Protein 2I0K (pdb70)

Nearest PDB structures (foldseek):
  2i0k-assembly1_A  TM=1.002E+00  e=0.000E+00  Brevibacterium sterolicum
  1i19-assembly1_A  TM=9.999E-01  e=0.000E+00  Brevibacterium sterolicum
  1i19-assembly2_B  TM=9.997E-01  e=0.000E+00  Brevibacterium sterolicum
  3js8-assembly1_A  TM=9.873E-01  e=7.311E-77  Chromobacterium sp. DS-1
  6yaq-assembly1_A  TM=6.146E-01  e=9.328E-16  Zea mays

CATH classification: 3.30.43.10 (+3 more: 3.30.465.10, 3.40.462.10, 1.10.45.10)

Solvent-accessible surface area: 19751 Å² total; per-residue (Å²): 127,124,28,67,118,6,65,132,31,21,150,84,13,75,47,75,71,73,58,17,65,6,30,7,106,48,11,124,22,135,9,2,30,0,0,22,1,132,56,41,104,19,0,22,90,0,0,37,17,0,48,127,55,109,10,62,0,3,35,22,21,30,64,35,24,38,26,10,13,26,3,42,149,72,34,116,11,77,104,21,0,0,0,11,5,49,78,75,10,61,48,51,80,25,58,110,77,59,100,20,17,18,2,48,2,11,3,2,3,25,0,48,42,0,4,46,48,0,47,146,86,106,21,2,3,3,3,4,5,5,30,0,55,28,4,0,16,38,2,1,13,31,1,9,10,1,10,8,11,23,16,114,77,59,107,52,71,89,0,5,4,23,1,0,2,0,1,4,0,13,52,2,18,0,0,2,42,90,52,116,52,2,32,60,50,66,2,85,2,82,27,96,92,0,4,2,0,1,0,4,3,11,2,3,0,12,2,30,2,16,2,1,2,1,55,23,21,61,10,44,0,38,9,64,16,79,3,53,12,147,45,1,3,10,76,134,65,30,131,32,100,2,4,41,103,20,4,43,133,8,1,4,2,7,0,13,12,24,4,37,13,118,76,3,9,1,0,3,9,40,50,81,96,78,28,132,159,5,95,102,10,112,22,32,31,24,3,88,21,39,9,86,48,66,129,93,6,64,84,47,19,37,32,12,98,83,57,72,40,40,32,0,21,115,6,0,47,24,21,22,77,30,3,96,117,12,0,57,87,54,100,0,56,28,1,15,0,75,3,18,1,3,10,0,18,60,67,50,100,36,52,77,22,6,20,0,6,0,0,0,0,0,23,62,66,31,3,5,50,2,1,15,44,0,0,92,40,5,47,87,37,7,64,86,37,108,93,112,56,82,35,8,2,1,3,8,1,35,0,32,3,0,4,2,1,63,76,81,15,18,89,28,97,49,70,14,32,0,2,0,0,0,0,16,32,12,81,69,34,122,90,4,57,1,0,0,0,0,5,0,16,1,6,32,69,11,96,32,1,28,87,4,0,78,45,0,5,100,48,0,57,88,70,7,92,78,107,75,3,13,12,5,1,8,1,24,20,5,2,0,2,27,37,65,21,25,79,36,91,63,14,5,48,78,90,0,87,44,21,8,56,79,30,22,65,122,112,39,7,3,48,40,0,67,63,61,3,45,83,1,0,61,66,49,2,0,0,22,31,6,0,62,105,4,2,75

Foldseek 3Di:
DDFDDQPPPPPPWDKDWQWAAALQSPATGRTAIETEQQAPVSVQVVLQSLLVRVAFEFEDELSHFDDCLRHDHPDDRSRYYYYYHQVHLFDWDWDPDDLFTKIKTFQRHFQLNHQVVQVVVQWHEFWDAQARRTGNNRQQQQQHTHFFDAAAVGDAFAQYDLGGQLLFFQKWWWFFDPPPGTDIDMDGQQDPLCQLVRHPNLLTGTGMTMGGIGGWFKKKKAKDFPDFPCQQLDAAPDDDDYVLVLCNHAGGKKWWAFPLDGTIIIIGMHTDVPDPLAAEDDAAAQQPLQLDDDDVLVVLLVVLVVPCLVCQNVNRVVSSVSRVVSCVVSVPRMHMYIPRRYSHHDYPSGDRKAKADAKKFFASSCVSVVSNVVVVVVNVVQVVQVVVVARLARGIWMKHKTWASDPVNHSDNHPAHRLQHPRGDFPQQPRRTMMMTTMGIGNPPGPCNLVVSVVNQVCQQVPQDDNGIHTDHSSRHFDLCPSPGLPVLCCQQPVSQVVFVPRDDPCRTLVVSLVSSCNGPVSSSSGDPSCVRRRD

Radius of gyration: 22.52 Å; Cα contacts (8 Å, |Δi|>4): 1240; chains: 1; bounding box: 54×70×48 Å

InterPro domains:
  IPR006094 FAD linked oxidase, N-terminal [PF01565] (39-187)
  IPR010031 L-gulonolactone/D-arabinono-1,4-lactone oxidase-like [PTHR43762] (25-560)
  IPR015213 Cholesterol oxidase, substrate-binding [PF09129] (223-561)
  IPR016164 FAD-linked oxidase-like, C-terminal [SSF55103] (222-561)
  IPR016166 FAD-binding domain, PCMH-type [PS51387] (31-221)
  IPR016167 FAD-binding, type PCMH, subdomain 1 [G3DSA:3.30.43.10] (19-94)
  IPR016169 FAD-binding, type PCMH, subdomain 2 [G3DSA:3.30.465.10] (95-220)
  IPR016170 Cytokinin dehydrogenase, C-terminal domain superfamily [G3DSA:3.40.462.10] (221-511)
  IPR016171 Vanillyl-alcohol oxidase, C-terminal subdomain 2 [G3DSA:1.10.45.10] (512-561)
  IPR036318 FAD-binding, type PCMH-like superfamily [SSF56176] (9-220)

Secondary structure (DSSP, 8-state):
-PPPPPTT--TTS--EEEEEE-TTSSSEEEEEEEE--SSHHHHHHHHHHHHHHT-EEEEE-------TTSS-TT---TTEEEEE-TTTS--EEEE--SSS-EEEEETTSBHHHHHHHHHHTTEE-SS--S-TT-BHHHHHHTT---S--PPTT----TT--SS-GGGGEEEEEEEEE-SSSEEEEEEETTSGGGHHHHS-TTSS-EEEEEEE-EE--EEEEEEE--S-HHHHTPPTT-SSS-HHHHHHHHSEEEEEE-TT-S--EEEEEEE----TTSEE-SSS---HHHHS--HHHHHHHHHHHTT-GGGHHHHHHHHHHHHHHHHHHTT-SEEEEEHHHHH----TTSPP-EEEEEEEEE-GGGHHHHHHHHHHHHHHHHHHHHHTT-----S-EEEEEEE---GGG--S--S-S-SS-TT---TT-TT--EEEEEEEEE-TT-TTHHHHHHHHHHHHHHHSBSSSEEEE--TTS--S-SSSTT--HHIIIIIHHHHTTTTS-TTSSHHHHHHHHHHH-TT--S--HHHHHH--

Structure (mmCIF, N/CA/C/O backbone):
data_2I0K
#
_entry.id   2I0K
#
_cell.length_a   140.635
_cell.length_b   85.851
_cell.length_c   78.755
_cell.angle_alpha   90.00
_cell.angle_beta   112.48
_cell.angle_gamma   90.00
#
_symmetry.space_group_name_H-M   'C 1 2 1'
#
loop_
_entity.id
_entity.type
_entity.pdbx_description
1 polymer Oxidoreductase
2 non-polymer 'MANGANESE (II) ION'
3 non-polymer 'CACODYLATE ION'
4 non-polymer 'FLAVIN-ADENINE DINUCLEOTIDE'
5 non-polymer GLYCEROL
6 water water
#
loop_
_atom_site.group_PDB
_atom_site.id
_atom_site.type_symbol
_atom_site.label_atom_id
_atom_site.label_alt_id
_atom_site.label_comp_id
_atom_site.label_asym_id
_atom_site.label_entity_id
_atom_site.label_seq_id
_atom_site.pdbx_PDB_ins_code
_atom_site.Cartn_x
_atom_site.Cartn_y
_atom_site.Cartn_z
_atom_site.occupancy
_atom_site.B_iso_or_equiv
_atom_site.auth_seq_id
_atom_site.auth_comp_id
_atom_site.auth_asym_id
_atom_site.auth_atom_id
_atom_site.pdbx_PDB_model_num
ATOM 1 N N . ALA A 1 6 ? 65.742 52.041 12.766 1.00 31.04 58 ALA A N 1
ATOM 2 C CA . ALA A 1 6 ? 65.214 53.303 12.161 1.00 30.98 58 ALA A CA 1
ATOM 3 C C . ALA A 1 6 ? 63.786 53.576 12.648 1.00 30.86 58 ALA A C 1
ATOM 4 O O . ALA A 1 6 ? 62.922 52.702 12.532 1.00 31.36 58 ALA A O 1
ATOM 6 N N . PRO A 1 7 ? 63.525 54.777 13.171 1.00 30.22 59 PRO A N 1
ATOM 7 C CA . PRO A 1 7 ? 62.207 55.099 13.736 1.00 29.65 59 PRO A CA 1
ATOM 8 C C . PRO A 1 7 ? 61.134 55.321 12.659 1.00 28.68 59 PRO A C 1
ATOM 9 O O . PRO A 1 7 ? 61.398 55.971 11.643 1.00 29.30 59 PRO A O 1
ATOM 13 N N . LEU A 1 8 ? 59.942 54.768 12.882 1.00 27.24 60 LEU A N 1
ATOM 14 C CA . LEU A 1 8 ? 58.804 54.973 11.982 1.00 25.88 60 LEU A CA 1
ATOM 15 C C . LEU A 1 8 ? 58.315 56.407 12.145 1.00 24.90 60 LEU A C 1
ATOM 16 O O . LEU A 1 8 ? 58.585 57.014 13.176 1.00 25.04 60 LEU A O 1
ATOM 21 N N . PRO A 1 9 ? 57.579 56.944 11.169 1.00 24.03 61 PRO A N 1
ATOM 22 C CA . PRO A 1 9 ? 56.993 58.283 11.328 1.00 23.37 61 PRO A CA 1
ATOM 23 C C . PRO A 1 9 ? 56.066 58.336 12.539 1.00 22.74 61 PRO A C 1
ATOM 24 O O . PRO A 1 9 ? 55.327 57.382 12.795 1.00 22.07 61 PRO A O 1
ATOM 28 N N . THR A 1 10 ? 56.122 59.428 13.294 1.00 21.89 62 THR A N 1
ATOM 29 C CA . THR A 1 10 ? 55.242 59.601 14.442 1.00 21.45 62 THR A CA 1
ATOM 30 C C . THR A 1 10 ? 53.800 59.752 13.951 1.00 21.00 62 THR A C 1
ATOM 31 O O . THR A 1 10 ? 53.537 60.587 13.088 1.00 20.97 62 THR A O 1
ATOM 35 N N . PRO A 1 11 ? 52.874 58.941 14.458 1.00 20.54 63 PRO A N 1
ATOM 36 C CA . PRO A 1 11 ? 51.458 59.108 14.103 1.00 20.42 63 PRO A CA 1
ATOM 37 C C . PRO A 1 11 ? 50.904 60.475 14.518 1.00 20.50 63 PRO A C 1
ATOM 38 O O . PRO A 1 11 ? 51.233 60.942 15.610 1.00 20.88 63 PRO A O 1
ATOM 42 N N . PRO A 1 12 ? 50.107 61.110 13.661 1.00 20.15 64 PRO A N 1
ATOM 43 C CA . PRO A 1 12 ? 49.576 62.448 13.947 1.00 20.24 64 PRO A CA 1
ATOM 44 C C . PRO A 1 12 ? 48.529 62.470 15.061 1.00 20.47 64 PRO A C 1
ATOM 45 O O . PRO A 1 12 ? 47.529 61.754 14.979 1.00 19.66 64 PRO A O 1
ATOM 49 N N . ASN A 1 13 ? 48.771 63.277 16.095 1.00 20.81 65 ASN A N 1
ATOM 50 C CA . ASN A 1 13 ? 47.802 63.521 17.170 1.00 21.29 65 ASN A CA 1
ATOM 51 C C . ASN A 1 13 ? 47.206 62.241 17.780 1.00 21.22 65 ASN A C 1
ATOM 52 O O . ASN A 1 13 ? 45.996 62.128 18.003 1.00 20.83 65 ASN A O 1
ATOM 61 N N . PHE A 1 14 ? 48.083 61.280 18.050 1.00 21.48 66 PHE A N 1
ATOM 62 C CA . PHE A 1 14 ? 47.692 60.010 18.644 1.00 21.63 66 PHE A CA 1
ATOM 63 C C . PHE A 1 14 ? 47.175 60.241 20.067 1.00 22.58 66 PHE A C 1
ATOM 64 O O . PHE A 1 14 ? 47.730 61.080 20.782 1.00 23.04 66 PHE A O 1
ATOM 72 N N . PRO A 1 15 ? 46.131 59.529 20.491 1.00 23.66 67 PRO A N 1
ATOM 73 C CA . PRO A 1 15 ? 45.572 59.745 21.834 1.00 24.57 67 PRO A CA 1
ATOM 74 C C . PRO A 1 15 ? 46.659 59.757 22.925 1.00 25.52 67 PRO A C 1
ATOM 75 O O . PRO A 1 15 ? 47.435 58.812 23.031 1.00 25.57 67 PRO A O 1
ATOM 79 N N . ASN A 1 16 ? 46.702 60.832 23.714 1.00 26.52 68 ASN A N 1
ATOM 80 C CA . ASN A 1 16 ? 47.852 61.127 24.585 1.00 27.17 68 ASN A CA 1
ATOM 81 C C . ASN A 1 16 ? 48.089 60.129 25.726 1.00 26.95 68 ASN A C 1
ATOM 82 O O . ASN A 1 16 ? 49.207 60.012 26.229 1.00 28.19 68 ASN A O 1
ATOM 91 N N . ASP A 1 17 ? 47.037 59.426 26.129 1.00 26.46 69 ASP A N 1
ATOM 92 C CA . ASP A 1 17 ? 47.100 58.491 27.253 1.00 25.77 69 ASP A CA 1
ATOM 93 C C . ASP A 1 17 ? 47.215 57.027 26.818 1.00 24.47 69 ASP A C 1
ATOM 94 O O . ASP A 1 17 ? 47.218 56.134 27.661 1.00 24.59 69 ASP A O 1
ATOM 99 N N . ILE A 1 18 ? 47.281 56.774 25.513 1.00 22.82 70 ILE A N 1
ATOM 100 C CA . ILE A 1 18 ? 47.562 55.428 25.020 1.00 21.52 70 ILE A CA 1
ATOM 101 C C . ILE A 1 18 ? 49.021 55.392 24.596 1.00 20.77 70 ILE A C 1
ATOM 102 O O . ILE A 1 18 ? 49.397 55.978 23.585 1.00 20.07 70 ILE A O 1
ATOM 107 N N . ALA A 1 19 ? 49.851 54.707 25.377 1.00 20.32 71 ALA A N 1
ATOM 108 C CA . ALA A 1 19 ? 51.282 54.685 25.114 1.00 20.12 71 ALA A CA 1
ATOM 109 C C . ALA A 1 19 ? 51.582 53.876 23.850 1.00 20.01 71 ALA A C 1
ATOM 110 O O . ALA A 1 19 ? 50.999 52.820 23.628 1.00 19.68 71 ALA A O 1
ATOM 112 N N . LEU A 1 20 ? 52.486 54.401 23.034 1.00 20.29 72 LEU A N 1
ATOM 113 C CA . LEU A 1 20 ? 52.899 53.788 21.781 1.00 20.49 72 LEU A CA 1
ATOM 114 C C . LEU A 1 20 ? 54.355 53.384 21.872 1.00 20.62 72 LEU A C 1
ATOM 115 O O . LEU A 1 20 ? 55.193 54.162 22.336 1.00 20.70 72 LEU A O 1
ATOM 124 N N . PHE A 1 21 ? 54.660 52.181 21.402 1.00 20.15 73 PHE A N 1
ATOM 125 C CA . PHE A 1 21 ? 56.034 51.702 21.342 1.00 20.53 73 PHE A CA 1
ATOM 126 C C . PHE A 1 21 ? 56.274 50.922 20.058 1.00 20.30 73 PHE A C 1
ATOM 127 O O . PHE A 1 21 ? 55.346 50.383 19.454 1.00 20.01 73 PHE A O 1
ATOM 135 N N . GLN A 1 22 ? 57.532 50.885 19.643 1.00 20.01 74 GLN A N 1
ATOM 136 C CA . GLN A 1 22 ? 57.942 50.238 18.411 1.00 20.22 74 GLN A CA 1
ATOM 137 C C . GLN A 1 22 ? 58.536 48.859 18.726 1.00 19.95 74 GLN A C 1
ATOM 138 O O . GLN A 1 22 ? 59.440 48.747 19.557 1.00 20.30 74 GLN A O 1
ATOM 144 N N . GLN A 1 23 ? 58.003 47.819 18.084 1.00 19.14 75 GLN A N 1
ATOM 145 C CA . GLN A 1 23 ? 58.520 46.449 18.195 1.00 18.54 75 GLN A CA 1
ATOM 146 C C . GLN A 1 23 ? 58.634 45.780 16.828 1.00 17.90 75 GLN A C 1
ATOM 147 O O . GLN A 1 23 ? 57.932 46.149 15.888 1.00 16.59 75 GLN A O 1
ATOM 153 N N . ALA A 1 24 ? 59.512 44.780 16.717 1.00 16.82 76 ALA A N 1
ATOM 154 C CA . ALA A 1 24 ? 59.544 43.922 15.534 1.00 16.71 76 ALA A CA 1
ATOM 155 C C . ALA A 1 24 ? 58.288 43.056 15.511 1.00 16.00 76 ALA A C 1
ATOM 156 O O . ALA A 1 24 ? 57.631 42.900 16.532 1.00 16.37 76 ALA A O 1
ATOM 158 N N . TYR A 1 25 ? 57.945 42.553 14.332 1.00 16.15 77 TYR A N 1
ATOM 159 C CA . TYR A 1 25 ? 56.910 41.531 14.186 1.00 16.47 77 TYR A CA 1
ATOM 160 C C . TYR A 1 25 ? 57.447 40.346 13.384 1.00 16.57 77 TYR A C 1
ATOM 161 O O . TYR A 1 25 ? 58.032 40.529 12.334 1.00 17.15 77 TYR A O 1
ATOM 170 N N . GLN A 1 26 ? 57.209 39.130 13.870 1.00 17.50 78 GLN A N 1
ATOM 171 C CA . GLN A 1 26 ? 57.506 37.916 13.110 1.00 17.77 78 GLN A CA 1
ATOM 172 C C . GLN A 1 26 ? 56.381 36.890 13.289 1.00 17.46 78 GLN A C 1
ATOM 173 O O . GLN A 1 26 ? 55.917 36.683 14.414 1.00 18.38 78 GLN A O 1
ATOM 184 N N . ASN A 1 27 ? 55.944 36.258 12.196 1.00 16.46 79 ASN A N 1
ATOM 185 C CA . ASN A 1 27 ? 55.030 35.115 12.319 1.00 15.50 79 ASN A CA 1
ATOM 186 C C . ASN A 1 27 ? 55.819 33.910 12.852 1.00 14.70 79 ASN A C 1
ATOM 187 O O . ASN A 1 27 ? 57.015 33.994 13.089 1.00 14.74 79 ASN A O 1
ATOM 192 N N . TRP A 1 28 ? 55.130 32.800 13.083 1.00 14.07 80 TRP A N 1
ATOM 193 C CA . TRP A 1 28 ? 55.678 31.684 13.849 1.00 13.61 80 TRP A CA 1
ATOM 194 C C . TRP A 1 28 ? 56.895 31.061 13.176 1.00 13.92 80 TRP A C 1
ATOM 195 O O . TRP A 1 28 ? 57.863 30.696 13.834 1.00 13.99 80 TRP A O 1
ATOM 206 N N . SER A 1 29 ? 56.837 30.956 11.854 1.00 14.20 81 SER A N 1
ATOM 207 C CA . SER A 1 29 ? 57.937 30.390 11.066 1.00 15.03 81 SER A CA 1
ATOM 208 C C . SER A 1 29 ? 59.000 31.407 10.628 1.00 15.89 81 SER A C 1
ATOM 209 O O . SER A 1 29 ? 59.992 31.031 10.000 1.00 15.74 81 SER A O 1
ATOM 212 N N . LYS A 1 30 ? 58.773 32.689 10.925 1.00 16.47 82 LYS A N 1
ATOM 213 C CA . LYS A 1 30 ? 59.671 33.788 10.532 1.00 17.33 82 LYS A CA 1
ATOM 214 C C . LYS A 1 30 ? 59.688 33.986 9.013 1.00 17.48 82 LYS A C 1
ATOM 215 O O . LYS A 1 30 ? 60.578 34.622 8.458 1.00 18.34 82 LYS A O 1
ATOM 221 N N . GLU A 1 31 ? 58.650 33.468 8.352 1.00 17.16 83 GLU A N 1
ATOM 222 C CA . GLU A 1 31 ? 58.452 33.644 6.924 1.00 17.55 83 GLU A CA 1
ATOM 223 C C . GLU A 1 31 ? 57.882 35.062 6.668 1.00 17.24 83 GLU A C 1
ATOM 224 O O . GLU A 1 31 ? 58.075 35.636 5.589 1.00 17.80 83 GLU A O 1
ATOM 230 N N . ILE A 1 32 ? 57.253 35.643 7.693 1.00 16.71 84 ILE A N 1
ATOM 231 C CA . ILE A 1 32 ? 56.929 37.078 7.742 1.00 16.81 84 ILE A CA 1
ATOM 232 C C . ILE A 1 32 ? 57.772 37.739 8.841 1.00 17.21 84 ILE A C 1
ATOM 233 O O . ILE A 1 32 ? 57.664 37.374 10.011 1.00 16.76 84 ILE A O 1
ATOM 238 N N . MET A 1 33 ? 58.595 38.722 8.465 1.00 17.94 85 MET A N 1
ATOM 239 C CA . MET A 1 33 ? 59.480 39.416 9.408 1.00 18.81 85 MET A CA 1
ATOM 240 C C . MET A 1 33 ? 59.520 40.907 9.079 1.00 18.26 85 MET A C 1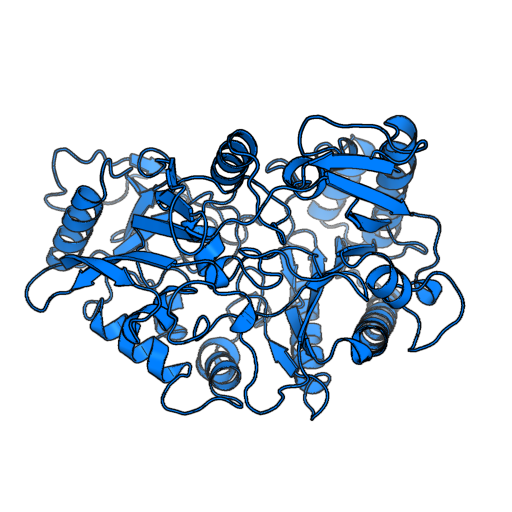
ATOM 241 O O . MET A 1 33 ? 59.902 41.276 7.971 1.00 19.28 85 MET A O 1
ATOM 250 N N . LEU A 1 34 ? 59.077 41.743 10.019 1.00 18.25 86 LEU A N 1
ATOM 251 C CA . LEU A 1 34 ? 59.153 43.205 9.911 1.00 18.37 86 LEU A CA 1
ATOM 252 C C . LEU A 1 34 ? 60.003 43.748 11.064 1.00 18.08 86 LEU A C 1
ATOM 253 O O . LEU A 1 34 ? 59.772 43.407 12.217 1.00 17.68 86 LEU A O 1
ATOM 262 N N . ASP A 1 35 ? 60.979 44.605 10.766 1.00 18.30 87 ASP A N 1
ATOM 263 C CA . ASP A 1 35 ? 61.869 45.139 11.808 1.00 18.61 87 ASP A CA 1
ATOM 264 C C . ASP A 1 35 ? 61.176 46.119 12.774 1.00 17.73 87 ASP A C 1
ATOM 265 O O . ASP A 1 35 ? 61.594 46.262 13.926 1.00 17.78 87 ASP A O 1
ATOM 274 N N . ALA A 1 36 ? 60.120 46.784 12.302 1.00 16.63 88 ALA A N 1
ATOM 275 C CA . ALA A 1 36 ? 59.456 47.826 13.077 1.00 15.80 88 ALA A CA 1
ATOM 276 C C . ALA A 1 36 ? 57.958 47.887 12.782 1.00 14.70 88 ALA A C 1
ATOM 277 O O . ALA A 1 36 ? 57.544 47.915 11.625 1.00 15.10 88 ALA A O 1
ATOM 279 N N . THR A 1 37 ? 57.179 47.901 13.855 1.00 14.47 89 THR A N 1
ATOM 280 C CA . THR A 1 37 ? 55.734 48.155 13.830 1.00 14.11 89 THR A CA 1
ATOM 281 C C . THR A 1 37 ? 55.368 49.011 15.036 1.00 14.07 89 THR A C 1
ATOM 282 O O . THR A 1 37 ? 56.044 48.963 16.067 1.00 14.09 89 THR A O 1
ATOM 286 N N . TRP A 1 38 ? 54.295 49.790 14.914 1.00 13.48 90 TRP A N 1
ATOM 287 C CA . TRP A 1 38 ? 53.719 50.508 16.044 1.00 13.58 90 TRP A CA 1
ATOM 288 C C . TRP A 1 38 ? 52.796 49.591 16.823 1.00 13.55 90 TRP A C 1
ATOM 289 O O . TRP A 1 38 ? 51.916 48.949 16.244 1.00 13.23 90 TRP A O 1
ATOM 300 N N . VAL A 1 39 ? 52.985 49.558 18.137 1.00 13.31 91 VAL A N 1
ATOM 301 C CA . VAL A 1 39 ? 52.207 48.727 19.039 1.00 13.50 91 VAL A CA 1
ATOM 302 C C . VAL A 1 39 ? 51.686 49.552 20.222 1.00 13.89 91 VAL A C 1
ATOM 303 O O . VAL A 1 39 ? 52.376 50.433 20.740 1.00 14.68 91 VAL A O 1
ATOM 307 N N . CYS A 1 40 ? 50.464 49.267 20.644 1.00 13.78 92 CYS A N 1
ATOM 308 C CA . CYS A 1 40 ? 49.942 49.766 21.911 1.00 13.89 92 CYS A CA 1
ATOM 309 C C . CYS A 1 40 ? 49.166 48.668 22.628 1.00 14.05 92 CYS A C 1
ATOM 310 O O . CYS A 1 40 ? 48.892 47.618 22.054 1.00 13.68 92 CYS A O 1
ATOM 313 N N . SER A 1 41 ? 48.828 48.916 23.889 1.00 14.10 93 SER A N 1
ATOM 314 C CA . SER A 1 41 ? 48.086 47.968 24.711 1.00 14.32 93 SER A CA 1
ATOM 315 C C . SER A 1 41 ? 46.865 48.671 25.306 1.00 14.62 93 SER A C 1
ATOM 316 O O . SER A 1 41 ? 46.953 49.237 26.401 1.00 14.42 93 SER A O 1
ATOM 319 N N . PRO A 1 42 ? 45.724 48.650 24.617 1.00 14.26 94 PRO A N 1
ATOM 320 C CA . PRO A 1 42 ? 44.526 49.336 25.127 1.00 14.56 94 PRO A CA 1
ATOM 321 C C . PRO A 1 42 ? 44.109 48.806 26.496 1.00 14.81 94 PRO A C 1
ATOM 322 O O . PRO A 1 42 ? 44.110 47.600 26.705 1.00 14.27 94 PRO A O 1
ATOM 326 N N . LYS A 1 43 ? 43.780 49.704 27.423 1.00 14.97 95 LYS A N 1
ATOM 327 C CA . LYS A 1 43 ? 43.477 49.318 28.798 1.00 15.45 95 LYS A CA 1
ATOM 328 C C . LYS A 1 43 ? 42.049 48.817 28.965 1.00 15.18 95 LYS A C 1
ATOM 329 O O . LYS A 1 43 ? 41.785 47.997 29.851 1.00 15.74 95 LYS A O 1
ATOM 338 N N . THR A 1 44 ? 41.133 49.316 28.127 1.00 14.51 96 THR A N 1
ATOM 339 C CA . THR A 1 44 ? 39.713 48.963 28.182 1.00 14.41 96 THR A CA 1
ATOM 340 C C . THR A 1 44 ? 39.146 48.824 26.771 1.00 13.75 96 THR A C 1
ATOM 341 O O . THR A 1 44 ? 39.759 49.294 25.819 1.00 14.18 96 THR A O 1
ATOM 345 N N . PRO A 1 45 ? 37.985 48.197 26.633 1.00 14.09 97 PRO A N 1
ATOM 346 C CA . PRO A 1 45 ? 37.302 48.156 25.331 1.00 13.96 97 PRO A CA 1
ATOM 347 C C . PRO A 1 45 ? 37.059 49.553 24.749 1.00 14.31 97 PRO A C 1
ATOM 348 O O . PRO A 1 45 ? 37.176 49.744 23.537 1.00 13.49 97 PRO A O 1
ATOM 352 N N . GLN A 1 46 ? 36.759 50.520 25.612 1.00 14.26 98 GLN A N 1
ATOM 353 C CA . GLN A 1 46 ? 36.507 51.893 25.167 1.00 14.74 98 GLN A CA 1
ATOM 354 C C . GLN A 1 46 ? 37.764 52.518 24.532 1.00 14.45 98 GLN A C 1
ATOM 355 O O . GLN A 1 46 ? 37.662 53.341 23.623 1.00 14.36 98 GLN A O 1
ATOM 366 N N . ASP A 1 47 ? 38.951 52.118 24.981 1.00 13.87 99 ASP A N 1
ATOM 367 C CA . ASP A 1 47 ? 40.190 52.574 24.349 1.00 13.75 99 ASP A CA 1
ATOM 368 C C . ASP A 1 47 ? 40.373 52.027 22.925 1.00 12.65 99 ASP A C 1
ATOM 369 O O . ASP A 1 47 ? 40.965 52.694 22.083 1.00 12.37 99 ASP A O 1
ATOM 374 N N . VAL A 1 48 ? 39.878 50.821 22.657 1.00 12.54 100 VAL A N 1
ATOM 375 C CA . VAL A 1 48 ? 39.893 50.295 21.289 1.00 12.07 100 VAL A CA 1
ATOM 376 C C . VAL A 1 48 ? 38.980 51.144 20.403 1.00 12.16 100 VAL A C 1
ATOM 377 O O . VAL A 1 48 ? 39.324 51.431 19.265 1.00 11.68 100 VAL A O 1
ATOM 381 N N . VAL A 1 49 ? 37.827 51.537 20.934 1.00 12.17 101 VAL A N 1
ATOM 382 C CA . VAL A 1 49 ? 36.927 52.448 20.223 1.00 12.42 101 VAL A CA 1
ATOM 383 C C . VAL A 1 49 ? 37.637 53.761 19.886 1.00 12.41 101 VAL A C 1
ATOM 384 O O . VAL A 1 49 ? 37.559 54.233 18.761 1.00 11.78 101 VAL A O 1
ATOM 388 N N . ARG A 1 50 ? 38.333 54.339 20.860 1.00 12.33 102 ARG A N 1
ATOM 389 C CA . ARG A 1 50 ? 39.082 55.573 20.634 1.00 12.95 102 ARG A CA 1
ATOM 390 C C . ARG A 1 50 ? 40.148 55.391 19.552 1.00 12.61 102 ARG A C 1
ATOM 391 O O . ARG A 1 50 ? 40.344 56.262 18.703 1.00 12.37 102 ARG A O 1
ATOM 399 N N . LEU A 1 51 ? 40.817 54.241 19.567 1.00 12.08 103 LEU A N 1
ATOM 400 C CA . LEU A 1 51 ? 41.825 53.924 18.562 1.00 12.03 103 LEU A CA 1
ATOM 401 C C . LEU A 1 51 ? 41.207 53.826 17.164 1.00 11.46 103 LEU A C 1
ATOM 402 O O . LEU A 1 51 ? 41.790 54.317 16.206 1.00 11.12 103 LEU A O 1
ATOM 411 N N . ALA A 1 52 ? 40.045 53.190 17.055 1.00 11.33 104 ALA A N 1
ATOM 412 C CA . ALA A 1 52 ? 39.411 52.974 15.760 1.00 11.18 104 ALA A CA 1
ATOM 413 C C . ALA A 1 52 ? 38.935 54.297 15.160 1.00 10.97 104 ALA A C 1
ATOM 414 O O . ALA A 1 52 ? 39.142 54.537 13.981 1.00 11.29 104 ALA A O 1
ATOM 416 N N . ASN A 1 53 ? 38.319 55.157 15.970 1.00 11.03 105 ASN A N 1
ATOM 417 C CA . ASN A 1 53 ? 37.923 56.482 15.497 1.00 10.79 105 ASN A CA 1
ATOM 418 C C . ASN A 1 53 ? 39.120 57.346 15.119 1.00 10.48 105 ASN A C 1
ATOM 419 O O . ASN A 1 53 ? 39.106 58.022 14.077 1.00 10.52 105 ASN A O 1
ATOM 424 N N . TRP A 1 54 ? 40.172 57.315 15.936 1.00 10.65 106 TRP A N 1
ATOM 425 C CA . TRP A 1 54 ? 41.414 57.996 15.589 1.00 10.42 106 TRP A CA 1
ATOM 426 C C . TRP A 1 54 ? 41.965 57.489 14.246 1.00 10.39 106 TRP A C 1
ATOM 427 O O . TRP A 1 54 ? 42.367 58.278 13.393 1.00 11.13 106 TRP A O 1
ATOM 438 N N . ALA A 1 55 ? 41.977 56.170 14.055 1.00 10.00 107 ALA A N 1
ATOM 439 C CA . ALA A 1 55 ? 42.518 55.586 12.830 1.00 9.62 107 ALA A CA 1
ATOM 440 C C . ALA A 1 55 ? 41.715 55.998 11.606 1.00 9.68 107 ALA A C 1
ATOM 441 O O . ALA A 1 55 ? 42.276 56.322 10.565 1.00 9.63 107 ALA A O 1
ATOM 443 N N . HIS A 1 56 ? 40.399 55.978 11.739 1.00 10.34 108 HIS A N 1
ATOM 444 C CA . HIS A 1 56 ? 39.516 56.398 10.659 1.00 10.79 108 HIS A CA 1
ATOM 445 C C . HIS A 1 56 ? 39.832 57.839 10.261 1.00 11.14 108 HIS A C 1
ATOM 446 O O . HIS A 1 56 ? 39.997 58.155 9.078 1.00 10.65 108 HIS A O 1
ATOM 453 N N . GLU A 1 57 ? 39.973 58.698 11.265 1.00 11.64 109 GLU A N 1
ATOM 454 C CA . GLU A 1 57 ? 40.215 60.122 11.019 1.00 12.85 109 GLU A CA 1
ATOM 455 C C . GLU A 1 57 ? 41.591 60.442 10.436 1.00 12.41 109 GLU A C 1
ATOM 456 O O . GLU A 1 57 ? 41.795 61.553 9.935 1.00 13.42 109 GLU A O 1
ATOM 462 N N . HIS A 1 58 ? 42.535 59.497 10.479 1.00 11.48 110 HIS A N 1
ATOM 463 C CA . HIS A 1 58 ? 43.887 59.724 9.979 1.00 11.38 110 HIS A CA 1
ATOM 464 C C . HIS A 1 58 ? 44.350 58.700 8.924 1.00 10.84 110 HIS A C 1
ATOM 465 O O . HIS A 1 58 ? 45.535 58.653 8.558 1.00 11.41 110 HIS A O 1
ATOM 472 N N . ASP A 1 59 ? 43.399 57.917 8.407 1.00 10.82 111 ASP A N 1
ATOM 473 C CA . ASP A 1 59 ? 43.651 56.902 7.384 1.00 10.68 111 ASP A CA 1
ATOM 474 C C . ASP A 1 59 ? 44.693 55.855 7.820 1.00 10.56 111 ASP A C 1
ATOM 475 O O . ASP A 1 59 ? 45.510 55.407 7.012 1.00 11.17 111 ASP A O 1
ATOM 480 N N . TYR A 1 60 ? 44.646 55.479 9.092 1.00 10.00 112 TYR A N 1
ATOM 481 C CA . TYR A 1 60 ? 45.429 54.359 9.617 1.00 9.93 112 TYR A CA 1
ATOM 482 C C . TYR A 1 60 ? 44.552 53.117 9.702 1.00 9.84 112 TYR A C 1
ATOM 483 O O . TYR A 1 60 ? 43.314 53.197 9.656 1.00 9.62 112 TYR A O 1
ATOM 492 N N . LYS A 1 61 ? 45.209 51.968 9.839 1.00 9.06 113 LYS A N 1
ATOM 493 C CA . LYS A 1 61 ? 44.551 50.685 10.034 1.00 9.20 113 LYS A CA 1
ATOM 494 C C . LYS A 1 61 ? 44.879 50.175 11.431 1.00 9.10 113 LYS A C 1
ATOM 495 O O . LYS A 1 61 ? 45.913 50.540 11.990 1.00 9.95 113 LYS A O 1
ATOM 501 N N . ILE A 1 62 ? 43.983 49.367 11.994 1.00 8.97 114 ILE A N 1
ATOM 502 C CA . ILE A 1 62 ? 44.162 48.752 13.313 1.00 8.77 114 ILE A CA 1
ATOM 503 C C . ILE A 1 62 ? 44.089 47.238 13.166 1.00 8.74 114 ILE A C 1
ATOM 504 O O . ILE A 1 62 ? 43.170 46.720 12.518 1.00 8.68 114 ILE A O 1
ATOM 509 N N . ARG A 1 63 ? 45.039 46.532 13.782 1.00 8.46 115 ARG A N 1
ATOM 510 C CA . ARG A 1 63 ? 44.987 45.067 13.856 1.00 8.41 115 ARG A CA 1
ATOM 511 C C . ARG A 1 63 ? 45.055 44.603 15.300 1.00 8.88 115 ARG A C 1
ATOM 512 O O . ARG A 1 63 ? 45.915 45.076 16.041 1.00 9.59 115 ARG A O 1
ATOM 520 N N . PRO A 1 64 ? 44.191 43.671 15.701 1.00 8.60 116 PRO A N 1
ATOM 521 C CA . PRO A 1 64 ? 44.286 43.083 17.042 1.00 9.03 116 PRO A CA 1
ATOM 522 C C . PRO A 1 64 ? 45.499 42.165 17.066 1.00 9.67 116 PRO A C 1
ATOM 523 O O . PRO A 1 64 ? 45.771 41.472 16.074 1.00 10.55 116 PRO A O 1
ATOM 527 N N . ARG A 1 65 ? 46.235 42.176 18.169 1.00 9.39 117 ARG A N 1
ATOM 528 C CA . ARG A 1 65 ? 47.423 41.340 18.308 1.00 9.61 117 ARG A CA 1
ATOM 529 C C . ARG A 1 65 ? 47.243 40.470 19.536 1.00 9.48 117 ARG A C 1
ATOM 530 O O . ARG A 1 65 ? 47.174 40.965 20.660 1.00 9.47 117 ARG A O 1
ATOM 538 N N . GLY A 1 66 ? 47.113 39.164 19.311 1.00 9.09 118 GLY A N 1
ATOM 539 C CA . GLY A 1 66 ? 47.029 38.191 20.381 1.00 9.01 118 GLY A CA 1
ATOM 540 C C . GLY A 1 66 ? 48.407 37.637 20.718 1.00 9.29 118 GLY A C 1
ATOM 541 O O . GLY A 1 66 ? 49.363 38.388 20.894 1.00 9.93 118 GLY A O 1
ATOM 542 N N . ALA A 1 67 ? 48.517 36.316 20.797 1.00 9.02 119 ALA A N 1
ATOM 543 C CA . ALA A 1 67 ? 49.769 35.676 21.214 1.00 9.16 119 ALA A CA 1
ATOM 544 C C . ALA A 1 67 ? 50.811 35.593 20.093 1.00 9.38 119 ALA A C 1
ATOM 545 O O . ALA A 1 67 ? 51.966 35.229 20.347 1.00 10.07 119 ALA A O 1
ATOM 547 N N . MET A 1 68 ? 50.405 35.931 18.865 1.00 9.11 120 MET A N 1
ATOM 548 C CA . MET A 1 68 ? 51.260 35.851 17.677 1.00 9.44 120 MET A CA 1
ATOM 549 C C . MET A 1 68 ? 51.691 34.419 17.346 1.00 9.99 120 MET A C 1
ATOM 550 O O . MET A 1 68 ? 52.696 34.220 16.653 1.00 10.75 120 MET A O 1
ATOM 555 N N . ALA A 1 69 ? 50.922 33.448 17.834 1.00 10.05 121 ALA A N 1
ATOM 556 C CA . ALA A 1 69 ? 51.170 32.015 17.631 1.00 10.41 121 ALA A CA 1
ATOM 557 C C . ALA A 1 69 ? 50.435 31.567 16.392 1.00 10.44 121 ALA A C 1
ATOM 558 O O . ALA A 1 69 ? 49.459 30.807 16.451 1.00 10.51 121 ALA A O 1
ATOM 560 N N . GLY A 1 70 ? 50.911 32.042 15.251 1.00 9.82 122 GLY A N 1
ATOM 561 C CA . GLY A 1 70 ? 50.228 31.789 13.998 1.00 10.30 122 GLY A CA 1
ATOM 562 C C . GLY A 1 70 ? 51.072 32.197 12.820 1.00 9.86 122 GLY A C 1
ATOM 563 O O . GLY A 1 70 ? 52.187 32.717 12.982 1.00 10.92 122 GLY A O 1
ATOM 564 N N . TRP A 1 71 ? 50.531 31.969 11.630 1.00 8.79 123 TRP A N 1
ATOM 565 C CA . TRP A 1 71 ? 51.303 32.005 10.408 1.00 8.52 123 TRP A CA 1
ATOM 566 C C . TRP A 1 71 ? 50.733 32.914 9.315 1.00 8.92 123 TRP A C 1
ATOM 567 O O . TRP A 1 71 ? 51.449 33.257 8.379 1.00 9.57 123 TRP A O 1
ATOM 578 N N . THR A 1 72 ? 49.449 33.246 9.381 1.00 9.53 124 THR A N 1
ATOM 579 C CA . THR A 1 72 ? 48.823 33.947 8.255 1.00 9.69 124 THR A CA 1
ATOM 580 C C . THR A 1 72 ? 49.273 35.402 8.126 1.00 9.81 124 THR A C 1
ATOM 581 O O . THR A 1 72 ? 49.835 36.000 9.063 1.00 10.66 124 THR A O 1
ATOM 585 N N . PRO A 1 73 ? 49.032 35.995 6.962 1.00 9.62 125 PRO A N 1
ATOM 586 C CA . PRO A 1 73 ? 49.296 37.426 6.782 1.00 9.85 125 PRO A CA 1
ATOM 587 C C . PRO A 1 73 ? 48.172 38.339 7.278 1.00 9.80 125 PRO A C 1
ATOM 588 O O . PRO A 1 73 ? 48.157 39.493 6.860 1.00 10.51 125 PRO A O 1
ATOM 592 N N . LEU A 1 74 ? 47.294 37.872 8.166 1.00 9.37 126 LEU A N 1
ATOM 593 C CA . LEU A 1 74 ? 46.117 38.669 8.553 1.00 10.07 126 LEU A CA 1
ATOM 594 C C . LEU A 1 74 ? 46.416 39.787 9.568 1.00 10.33 126 LEU A C 1
ATOM 595 O O . LEU A 1 74 ? 45.601 40.694 9.736 1.00 10.71 126 LEU A O 1
ATOM 600 N N . THR A 1 75 ? 47.585 39.759 10.216 1.00 10.21 127 THR A N 1
ATOM 601 C CA . THR A 1 75 ? 48.023 40.875 11.061 1.00 10.44 127 THR A CA 1
ATOM 602 C C . THR A 1 75 ? 48.838 41.846 10.200 1.00 10.78 127 THR A C 1
ATOM 603 O O . THR A 1 75 ? 48.351 42.931 9.860 1.00 10.75 127 THR A O 1
ATOM 607 N N . VAL A 1 76 ? 50.059 41.445 9.835 1.00 11.71 128 VAL A N 1
ATOM 608 C CA . VAL A 1 76 ? 50.897 42.177 8.875 1.00 12.90 128 VAL A CA 1
ATOM 609 C C . VAL A 1 76 ? 51.407 41.257 7.754 1.00 13.91 128 VAL A C 1
ATOM 610 O O . VAL A 1 76 ? 51.670 40.071 7.994 1.00 13.87 128 VAL A O 1
ATOM 614 N N . GLU A 1 77 ? 51.531 41.804 6.542 1.00 15.39 129 GLU A N 1
ATOM 615 C CA . GLU A 1 77 ? 52.046 41.070 5.376 1.00 16.65 129 GLU A CA 1
ATOM 616 C C . GLU A 1 77 ? 53.552 41.183 5.249 1.00 17.72 129 GLU A C 1
ATOM 617 O O . GLU A 1 77 ? 54.135 42.191 5.626 1.00 17.42 129 GLU A O 1
ATOM 623 N N . LYS A 1 78 ? 54.166 40.148 4.673 1.00 18.78 130 LYS A N 1
ATOM 624 C CA . LYS A 1 78 ? 55.575 40.173 4.291 1.00 20.11 130 LYS A CA 1
ATOM 625 C C . LYS A 1 78 ? 55.854 41.362 3.391 1.00 20.13 130 LYS A C 1
ATOM 626 O O . LYS A 1 78 ? 55.153 41.569 2.406 1.00 20.38 130 LYS A O 1
ATOM 632 N N . GLY A 1 79 ? 56.873 42.141 3.742 1.00 21.13 131 GLY A N 1
ATOM 633 C CA . GLY A 1 79 ? 57.319 43.255 2.923 1.00 21.53 131 GLY A CA 1
ATOM 634 C C . GLY A 1 79 ? 56.397 44.468 2.883 1.00 21.75 131 GLY A C 1
ATOM 635 O O . GLY A 1 79 ? 56.582 45.351 2.047 1.00 22.75 131 GLY A O 1
ATOM 636 N N . ALA A 1 80 ? 55.419 44.532 3.784 1.00 21.38 132 ALA A N 1
ATOM 637 C CA . ALA A 1 80 ? 54.402 45.583 3.721 1.00 20.74 132 ALA A CA 1
ATOM 638 C C . ALA A 1 80 ? 54.882 46.882 4.357 1.00 20.03 132 ALA A C 1
ATOM 639 O O . ALA A 1 80 ? 55.669 46.875 5.301 1.00 20.23 132 ALA A O 1
ATOM 641 N N . ASN A 1 81 ? 54.402 47.992 3.807 1.00 19.54 133 ASN A N 1
ATOM 642 C CA . ASN A 1 81 ? 54.546 49.302 4.420 1.00 18.98 133 ASN A CA 1
ATOM 643 C C . ASN A 1 81 ? 53.560 49.387 5.582 1.00 17.70 133 ASN A C 1
ATOM 644 O O . ASN A 1 81 ? 52.343 49.365 5.372 1.00 17.56 133 ASN A O 1
ATOM 649 N N . VAL A 1 82 ? 54.087 49.462 6.803 1.00 16.38 134 VAL A N 1
ATOM 650 C CA . VAL A 1 82 ? 53.262 49.526 8.011 1.00 16.03 134 VAL A CA 1
ATOM 651 C C . VAL A 1 82 ? 53.381 50.881 8.725 1.00 15.72 134 VAL A C 1
ATOM 652 O O . VAL A 1 82 ? 53.104 51.001 9.917 1.00 15.09 134 VAL A O 1
ATOM 656 N N . GLU A 1 83 ? 53.748 51.906 7.966 1.00 16.18 135 GLU A N 1
ATOM 657 C CA . GLU A 1 83 ? 53.842 53.265 8.502 1.00 16.69 135 GLU A CA 1
ATOM 658 C C . GLU A 1 83 ? 52.490 53.784 8.999 1.00 16.12 135 GLU A C 1
ATOM 659 O O . GLU A 1 83 ? 52.445 54.617 9.903 1.00 16.47 135 GLU A O 1
ATOM 665 N N . LYS A 1 84 ? 51.399 53.302 8.408 1.00 15.05 136 LYS A N 1
ATOM 666 C CA . LYS A 1 84 ? 50.057 53.731 8.806 1.00 14.53 136 LYS A CA 1
ATOM 667 C C . LYS A 1 84 ? 49.224 52.574 9.365 1.00 13.22 136 LYS A C 1
ATOM 668 O O . LYS A 1 84 ? 48.050 52.421 9.031 1.00 12.83 136 LYS A O 1
ATOM 678 N N . VAL A 1 85 ? 49.853 51.785 10.236 1.00 11.68 137 VAL A N 1
ATOM 679 C CA . VAL A 1 85 ? 49.225 50.655 10.921 1.00 11.53 137 VAL A CA 1
ATOM 680 C C . VAL A 1 85 ? 49.561 50.715 12.407 1.00 11.28 137 VAL A C 1
ATOM 681 O O . VAL A 1 85 ? 50.714 50.982 12.768 1.00 11.68 137 VAL A O 1
ATOM 685 N N . ILE A 1 86 ? 48.565 50.465 13.252 1.00 10.66 138 ILE A N 1
ATOM 686 C CA . ILE A 1 86 ? 48.762 50.285 14.689 1.00 10.92 138 ILE A CA 1
ATOM 687 C C . ILE A 1 86 ? 48.318 48.875 15.079 1.00 10.88 138 ILE A C 1
ATOM 688 O O . ILE A 1 86 ? 47.195 48.471 14.785 1.00 10.88 138 ILE A O 1
ATOM 693 N N . LEU A 1 87 ? 49.204 48.140 15.744 1.00 10.75 139 LEU A N 1
ATOM 694 C CA . LEU A 1 87 ? 48.854 46.851 16.329 1.00 10.72 139 LEU A CA 1
ATOM 695 C C . LEU A 1 87 ? 48.396 47.067 17.767 1.00 10.89 139 LEU A C 1
ATOM 696 O O . LEU A 1 87 ? 49.058 47.755 18.552 1.00 11.59 139 LEU A O 1
ATOM 701 N N . ALA A 1 88 ? 47.238 46.516 18.107 1.00 10.55 140 ALA A N 1
ATOM 702 C CA . ALA A 1 88 ? 46.656 46.680 19.431 1.00 10.55 140 ALA A CA 1
ATOM 703 C C . ALA A 1 88 ? 46.750 45.348 20.168 1.00 10.89 140 ALA A C 1
ATOM 704 O O . ALA A 1 88 ? 45.946 44.439 19.943 1.00 10.73 140 ALA A O 1
ATOM 706 N N . ASP A 1 89 ? 47.757 45.248 21.036 1.00 11.18 141 ASP A N 1
ATOM 707 C CA . ASP A 1 89 ? 47.934 44.096 21.922 1.00 11.75 141 ASP A CA 1
ATOM 708 C C . ASP A 1 89 ? 46.770 44.005 22.905 1.00 11.83 141 ASP A C 1
ATOM 709 O O . ASP A 1 89 ? 46.552 44.906 23.715 1.00 12.72 141 ASP A O 1
ATOM 718 N N . THR A 1 90 ? 46.009 42.921 22.825 1.00 11.07 142 THR A N 1
ATOM 719 C CA . THR A 1 90 ? 44.856 42.715 23.700 1.00 10.77 142 THR A CA 1
ATOM 720 C C . THR A 1 90 ? 45.200 41.975 24.991 1.00 11.16 142 THR A C 1
ATOM 721 O O . THR A 1 90 ? 44.407 41.972 25.921 1.00 10.66 142 THR A O 1
ATOM 725 N N . MET A 1 91 ? 46.352 41.316 25.019 1.00 11.61 143 MET A N 1
ATOM 726 C CA . MET A 1 91 ? 46.663 40.379 26.101 1.00 12.02 143 MET A CA 1
ATOM 727 C C . MET A 1 91 ? 47.129 41.047 27.390 1.00 12.64 143 MET A C 1
ATOM 728 O O . MET A 1 91 ? 46.959 40.484 28.470 1.00 13.28 143 MET A O 1
ATOM 733 N N . THR A 1 92 ? 47.686 42.244 27.280 1.00 13.08 144 THR A N 1
ATOM 734 C CA . THR A 1 92 ? 48.196 42.939 28.462 1.00 14.21 144 THR A CA 1
ATOM 735 C C . THR A 1 92 ? 47.071 43.357 29.428 1.00 13.93 144 THR A C 1
ATOM 736 O O . THR A 1 92 ? 47.224 43.221 30.646 1.00 14.58 144 THR A O 1
ATOM 740 N N . HIS A 1 93 ? 45.947 43.846 28.898 1.00 13.75 145 HIS A N 1
ATOM 741 C CA . HIS A 1 93 ? 44.856 44.373 29.730 1.00 13.42 145 HIS A CA 1
ATOM 742 C C . HIS A 1 93 ? 43.461 43.810 29.458 1.00 13.25 145 HIS A C 1
ATOM 743 O O . HIS A 1 93 ? 42.639 43.781 30.359 1.00 13.87 145 HIS A O 1
ATOM 750 N N . LEU A 1 94 ? 43.158 43.400 28.223 1.00 12.97 146 LEU A N 1
ATOM 751 C CA . LEU A 1 94 ? 41.808 42.930 27.902 1.00 12.88 146 LEU A CA 1
ATOM 752 C C . LEU A 1 94 ? 41.683 41.430 28.167 1.00 13.22 146 LEU A C 1
ATOM 753 O O . LEU A 1 94 ? 41.368 40.650 27.275 1.00 12.75 146 LEU A O 1
ATOM 758 N N . ASN A 1 95 ? 41.875 41.054 29.427 1.00 13.37 147 ASN A N 1
ATOM 759 C CA . ASN A 1 95 ? 42.104 39.657 29.802 1.00 14.00 147 ASN A CA 1
ATOM 760 C C . ASN A 1 95 ? 41.290 39.224 31.025 1.00 14.11 147 ASN A C 1
ATOM 761 O O . ASN A 1 95 ? 41.612 38.226 31.666 1.00 14.30 147 ASN A O 1
ATOM 766 N N . GLY A 1 96 ? 40.227 39.958 31.347 1.00 14.27 148 GLY A N 1
ATOM 767 C CA . GLY A 1 96 ? 39.361 39.583 32.452 1.00 14.54 148 GLY A CA 1
ATOM 768 C C . GLY A 1 96 ? 38.615 38.285 32.204 1.00 14.77 148 GLY A C 1
ATOM 769 O O . GLY A 1 96 ? 38.270 37.971 31.068 1.00 14.72 148 GLY A O 1
ATOM 770 N N . ILE A 1 97 ? 38.369 37.527 33.271 1.00 14.65 149 ILE A N 1
ATOM 771 C CA . ILE A 1 97 ? 37.655 36.256 33.194 1.00 15.26 149 ILE A CA 1
ATOM 772 C C . ILE A 1 97 ? 36.663 36.150 34.349 1.00 16.03 149 ILE A C 1
ATOM 773 O O . ILE A 1 97 ? 37.053 36.288 35.515 1.00 16.14 149 ILE A O 1
ATOM 778 N N . THR A 1 98 ? 35.402 35.888 34.016 1.00 16.80 150 THR A N 1
ATOM 779 C CA . THR A 1 98 ? 34.323 35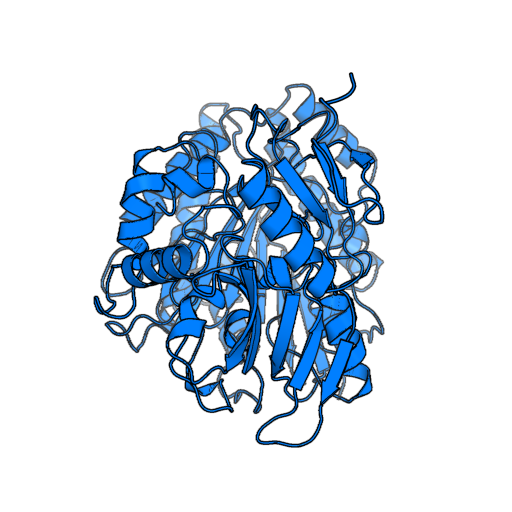.760 34.991 1.00 17.53 150 THR A CA 1
ATOM 780 C C . THR A 1 98 ? 33.427 34.580 34.633 1.00 17.72 150 THR A C 1
ATOM 781 O O . THR A 1 98 ? 32.885 34.514 33.532 1.00 16.96 150 THR A O 1
ATOM 785 N N . VAL A 1 99 ? 33.238 33.658 35.570 1.00 18.57 151 VAL A N 1
ATOM 786 C CA . VAL A 1 99 ? 32.339 32.531 35.368 1.00 19.74 151 VAL A CA 1
ATOM 787 C C . VAL A 1 99 ? 30.934 32.879 35.857 1.00 21.32 151 VAL A C 1
ATOM 788 O O . VAL A 1 99 ? 30.765 33.427 36.948 1.00 21.42 151 VAL A O 1
ATOM 792 N N . ASN A 1 100 ? 29.944 32.553 35.032 1.00 22.94 152 ASN A N 1
ATOM 793 C CA . ASN A 1 100 ? 28.535 32.837 35.295 1.00 24.78 152 ASN A CA 1
ATOM 794 C C . ASN A 1 100 ? 27.780 31.507 35.447 1.00 26.68 152 ASN A C 1
ATOM 795 O O . ASN A 1 100 ? 27.677 30.736 34.496 1.00 26.55 152 ASN A O 1
ATOM 800 N N . THR A 1 101 ? 27.268 31.220 36.644 1.00 29.19 153 THR A N 1
ATOM 801 C CA . THR A 1 101 ? 26.590 29.940 36.894 1.00 30.94 153 THR A CA 1
ATOM 802 C C . THR A 1 101 ? 25.123 30.143 37.271 1.00 32.01 153 THR A C 1
ATOM 803 O O . THR A 1 101 ? 24.798 30.362 38.433 1.00 33.27 153 THR A O 1
ATOM 807 N N . GLY A 1 102 ? 24.245 30.051 36.274 1.00 33.12 154 GLY A N 1
ATOM 808 C CA . GLY A 1 102 ? 22.817 30.252 36.458 1.00 33.35 154 GLY A CA 1
ATOM 809 C C . GLY A 1 102 ? 22.131 30.598 35.147 1.00 33.49 154 GLY A C 1
ATOM 810 O O . GLY A 1 102 ? 22.105 31.761 34.740 1.00 34.29 154 GLY A O 1
ATOM 811 N N . GLY A 1 103 ? 21.576 29.592 34.480 1.00 33.19 155 GLY A N 1
ATOM 812 C CA . GLY A 1 103 ? 20.897 29.805 33.211 1.00 32.72 155 GLY A CA 1
ATOM 813 C C . GLY A 1 103 ? 20.548 28.499 32.529 1.00 32.08 155 GLY A C 1
ATOM 814 O O . GLY A 1 103 ? 20.486 27.459 33.187 1.00 32.62 155 GLY A O 1
ATOM 815 N N . PRO A 1 104 ? 20.324 28.525 31.214 1.00 31.21 156 PRO A N 1
ATOM 816 C CA . PRO A 1 104 ? 20.164 27.272 30.468 1.00 30.36 156 PRO A CA 1
ATOM 817 C C . PRO A 1 104 ? 21.487 26.499 30.374 1.00 28.91 156 PRO A C 1
ATOM 818 O O . PRO A 1 104 ? 21.487 25.373 29.859 1.00 30.07 156 PRO A O 1
ATOM 822 N N . VAL A 1 105 ? 22.576 27.093 30.880 1.00 26.51 157 VAL A N 1
ATOM 823 C CA . VAL A 1 105 ? 23.927 26.539 30.769 1.00 24.29 157 VAL A CA 1
ATOM 824 C C . VAL A 1 105 ? 24.929 27.466 31.473 1.00 21.96 157 VAL A C 1
ATOM 825 O O . VAL A 1 105 ? 24.786 28.685 31.430 1.00 21.34 157 VAL A O 1
ATOM 829 N N . ALA A 1 106 ? 25.949 26.900 32.114 1.00 19.61 158 ALA A N 1
ATOM 830 C CA . ALA A 1 106 ? 27.032 27.715 32.657 1.00 17.99 158 ALA A CA 1
ATOM 831 C C . ALA A 1 106 ? 27.771 28.410 31.507 1.00 16.69 158 ALA A C 1
ATOM 832 O O . ALA A 1 106 ? 27.846 27.868 30.406 1.00 15.95 158 ALA A O 1
ATOM 834 N N . THR A 1 107 ? 28.268 29.616 31.762 1.00 15.57 159 THR A N 1
ATOM 835 C CA . THR A 1 107 ? 29.100 30.345 30.794 1.00 15.00 159 THR A CA 1
ATOM 836 C C . THR A 1 107 ? 30.297 31.010 31.438 1.00 14.46 159 THR A C 1
ATOM 837 O O . THR A 1 107 ? 30.400 31.133 32.657 1.00 14.34 159 THR A O 1
ATOM 841 N N . VAL A 1 108 ? 31.210 31.469 30.593 1.00 13.21 160 VAL A N 1
ATOM 842 C CA . VAL A 1 108 ? 32.360 32.235 31.033 1.00 13.05 160 VAL A CA 1
ATOM 843 C C . VAL A 1 108 ? 32.518 33.434 30.097 1.00 13.04 160 VAL A C 1
ATOM 844 O O . VAL A 1 108 ? 32.417 33.303 28.877 1.00 12.90 160 VAL A O 1
ATOM 848 N N . THR A 1 109 ? 32.713 34.601 30.696 1.00 12.64 161 THR A N 1
ATOM 849 C CA . THR A 1 109 ? 32.922 35.849 29.984 1.00 12.42 161 THR A CA 1
ATOM 850 C C . THR A 1 109 ? 34.390 36.197 30.068 1.00 12.13 161 THR A C 1
ATOM 851 O O . THR A 1 109 ? 34.956 36.293 31.160 1.00 12.27 161 THR A O 1
ATOM 855 N N . ALA A 1 110 ? 35.020 36.388 28.912 1.00 11.27 162 ALA A N 1
ATOM 856 C CA . ALA A 1 110 ? 36.444 36.625 28.831 1.00 11.06 162 ALA A CA 1
ATOM 857 C C . ALA A 1 110 ? 36.756 37.790 27.916 1.00 10.82 162 ALA A C 1
ATOM 858 O O . ALA A 1 110 ? 36.200 37.875 26.824 1.00 10.78 162 ALA A O 1
ATOM 860 N N . GLY A 1 111 ? 37.662 38.662 28.346 1.00 10.45 163 GLY A N 1
ATOM 861 C CA . GLY A 1 111 ? 38.283 39.624 27.455 1.00 10.06 163 GLY A CA 1
ATOM 862 C C . GLY A 1 111 ? 38.932 38.877 26.304 1.00 9.82 163 GLY A C 1
ATOM 863 O O . GLY A 1 111 ? 39.413 37.751 26.473 1.00 10.12 163 GLY A O 1
ATOM 864 N N . ALA A 1 112 ? 38.967 39.497 25.134 1.00 9.83 164 ALA A N 1
ATOM 865 C CA . ALA A 1 112 ? 39.494 38.824 23.936 1.00 9.52 164 ALA A CA 1
ATOM 866 C C . ALA A 1 112 ? 40.985 38.496 24.007 1.00 9.61 164 ALA A C 1
ATOM 867 O O . ALA A 1 112 ? 41.467 37.674 23.229 1.00 9.68 164 ALA A O 1
ATOM 869 N N . GLY A 1 113 ? 41.715 39.147 24.918 1.00 9.43 165 GLY A N 1
ATOM 870 C CA . GLY A 1 113 ? 43.130 38.895 25.130 1.00 9.60 165 GLY A CA 1
ATOM 871 C C . GLY A 1 113 ? 43.447 37.865 26.216 1.00 9.52 165 GLY A C 1
ATOM 872 O O . GLY A 1 113 ? 44.618 37.584 26.453 1.00 10.48 165 GLY A O 1
ATOM 873 N N . ALA A 1 114 ? 42.433 37.325 26.884 1.00 9.56 166 ALA A N 1
ATOM 874 C CA . ALA A 1 114 ? 42.644 36.216 27.825 1.00 9.68 166 ALA A CA 1
ATOM 875 C C . ALA A 1 114 ? 43.126 34.979 27.073 1.00 9.93 166 ALA A C 1
ATOM 876 O O . ALA A 1 114 ? 42.625 34.680 25.993 1.00 10.27 166 ALA A O 1
ATOM 878 N N . SER A 1 115 ? 44.086 34.257 27.647 1.00 10.29 167 SER A N 1
ATOM 879 C CA . SER A 1 115 ? 44.537 32.995 27.045 1.00 10.10 167 SER A CA 1
ATOM 880 C C . SER A 1 115 ? 43.514 31.893 27.285 1.00 10.11 167 SER A C 1
ATOM 881 O O . SER A 1 115 ? 42.790 31.906 28.284 1.00 10.43 167 SER A O 1
ATOM 884 N N . ILE A 1 116 ? 43.453 30.916 26.385 1.00 9.67 168 ILE A N 1
ATOM 885 C CA . ILE A 1 116 ? 42.524 29.812 26.578 1.00 10.01 168 ILE A CA 1
ATOM 886 C C . ILE A 1 116 ? 42.930 28.968 27.793 1.00 9.98 168 ILE A C 1
ATOM 887 O O . ILE A 1 116 ? 42.060 28.453 28.483 1.00 9.78 168 ILE A O 1
ATOM 892 N N . GLU A 1 117 ? 44.226 28.868 28.078 1.00 10.16 169 GLU A N 1
ATOM 893 C CA . GLU A 1 117 ? 44.669 28.164 29.289 1.00 10.83 169 GLU A CA 1
ATOM 894 C C . GLU A 1 117 ? 44.130 28.873 30.538 1.00 10.79 169 GLU A C 1
ATOM 895 O O . GLU A 1 117 ? 43.627 28.219 31.449 1.00 11.06 169 GLU A O 1
ATOM 901 N N . ALA A 1 118 ? 44.207 30.198 30.564 1.00 10.77 170 ALA A N 1
ATOM 902 C CA . ALA A 1 118 ? 43.694 30.950 31.719 1.00 11.01 170 ALA A CA 1
ATOM 903 C C . ALA A 1 118 ? 42.189 30.752 31.879 1.00 11.15 170 ALA A C 1
ATOM 904 O O . ALA A 1 118 ? 41.685 30.563 32.995 1.00 11.62 170 ALA A O 1
ATOM 906 N N . ILE A 1 119 ? 41.457 30.749 30.766 1.00 10.65 171 ILE A N 1
ATOM 907 C CA . ILE A 1 119 ? 40.015 30.572 30.820 1.00 10.69 171 ILE A CA 1
ATOM 908 C C . ILE A 1 119 ? 39.644 29.205 31.387 1.00 11.16 171 ILE A C 1
ATOM 909 O O . ILE A 1 119 ? 38.833 29.112 32.293 1.00 11.15 171 ILE A O 1
ATOM 914 N N . VAL A 1 120 ? 40.234 28.143 30.847 1.00 11.32 172 VAL A N 1
ATOM 915 C CA . VAL A 1 120 ? 39.852 26.790 31.251 1.00 11.47 172 VAL A CA 1
ATOM 916 C C . VAL A 1 120 ? 40.416 26.437 32.642 1.00 11.61 172 VAL A C 1
ATOM 917 O O . VAL A 1 120 ? 39.858 25.589 33.324 1.00 11.42 172 VAL A O 1
ATOM 924 N N . THR A 1 121 ? 41.469 27.124 33.067 1.00 11.98 173 THR A N 1
ATOM 925 C CA . THR A 1 121 ? 41.971 26.999 34.446 1.00 12.66 173 THR A CA 1
ATOM 926 C C . THR A 1 121 ? 40.920 27.547 35.423 1.00 13.36 173 THR A C 1
ATOM 927 O O . THR A 1 121 ? 40.635 26.930 36.444 1.00 13.89 173 THR A O 1
ATOM 931 N N . GLU A 1 122 ? 40.325 28.685 35.092 1.00 13.80 174 GLU A N 1
ATOM 932 C CA . GLU A 1 122 ? 39.234 29.237 35.906 1.00 14.46 174 GLU A CA 1
ATOM 933 C C . GLU A 1 122 ? 37.993 28.343 35.858 1.00 14.09 174 GLU A C 1
ATOM 934 O O . GLU A 1 122 ? 37.335 28.128 36.876 1.00 14.54 174 GLU A O 1
ATOM 940 N N . LEU A 1 123 ? 37.661 27.804 34.687 1.00 13.34 175 LEU A N 1
ATOM 941 C CA . LEU A 1 123 ? 36.548 26.874 34.572 1.00 12.98 175 LEU A CA 1
ATOM 942 C C . LEU A 1 123 ? 36.734 25.669 35.507 1.00 13.11 175 LEU A C 1
ATOM 943 O O . LEU A 1 123 ? 35.786 25.234 36.152 1.00 12.62 175 LEU A O 1
ATOM 948 N N . GLN A 1 124 ? 37.952 25.143 35.572 1.00 13.24 176 GLN A N 1
ATOM 949 C CA . GLN A 1 124 ? 38.252 23.975 36.406 1.00 13.76 176 GLN A CA 1
ATOM 950 C C . GLN A 1 124 ? 37.946 24.234 37.892 1.00 14.96 176 GLN A C 1
ATOM 951 O O . GLN A 1 124 ? 37.513 23.324 38.600 1.00 14.57 176 GLN A O 1
ATOM 957 N N . LYS A 1 125 ? 38.173 25.465 38.346 1.00 16.26 177 LYS A N 1
ATOM 958 C CA . LYS A 1 125 ? 37.881 25.844 39.740 1.00 17.80 177 LYS A CA 1
ATOM 959 C C . LYS A 1 125 ? 36.399 25.711 40.083 1.00 18.30 177 LYS A C 1
ATOM 960 O O . LYS A 1 125 ? 36.055 25.550 41.254 1.00 19.03 177 LYS A O 1
ATOM 966 N N . HIS A 1 126 ? 35.534 25.799 39.067 1.00 18.38 178 HIS A N 1
ATOM 967 C CA . HIS A 1 126 ? 34.085 25.671 39.216 1.00 18.44 178 HIS A CA 1
ATOM 968 C C . HIS A 1 126 ? 33.532 24.334 38.684 1.00 17.73 178 HIS A C 1
ATOM 969 O O . HIS A 1 126 ? 32.335 24.204 38.444 1.00 18.31 178 HIS A O 1
ATOM 976 N N . ASP A 1 127 ? 34.408 23.338 38.517 1.00 16.88 179 ASP A N 1
ATOM 977 C CA . ASP A 1 127 ? 34.059 22.015 37.986 1.00 16.22 179 ASP A CA 1
ATOM 978 C C . ASP A 1 127 ? 33.444 22.077 36.582 1.00 14.83 179 ASP A C 1
ATOM 979 O O . ASP A 1 127 ? 32.518 21.339 36.250 1.00 14.18 179 ASP A O 1
ATOM 988 N N . LEU A 1 128 ? 34.008 22.953 35.756 1.00 13.54 180 LEU A N 1
ATOM 989 C CA . LEU A 1 128 ? 33.573 23.137 34.378 1.00 13.01 180 LEU A CA 1
ATOM 990 C C . LEU A 1 128 ? 34.761 22.963 33.429 1.00 12.27 180 LEU A C 1
ATOM 991 O O . LEU A 1 128 ? 35.918 23.022 33.845 1.00 11.51 180 LEU A O 1
ATOM 996 N N . GLY A 1 129 ? 34.453 22.760 32.154 1.00 12.30 181 GLY A N 1
ATOM 997 C CA . GLY A 1 129 ? 35.485 22.584 31.141 1.00 12.00 181 GLY A CA 1
ATOM 998 C C . GLY A 1 129 ? 34.938 22.573 29.723 1.00 11.92 181 GLY A C 1
ATOM 999 O O . GLY A 1 129 ? 33.730 22.606 29.493 1.00 11.38 181 GLY A O 1
ATOM 1000 N N . TRP A 1 130 ? 35.864 22.537 28.767 1.00 11.10 182 TRP A N 1
ATOM 1001 C CA . TRP A 1 130 ? 35.556 22.447 27.350 1.00 10.59 182 TRP A CA 1
ATOM 1002 C C . TRP A 1 130 ? 36.039 21.101 26.828 1.00 10.19 182 TRP A C 1
ATOM 1003 O O . TRP A 1 130 ? 37.082 20.608 27.261 1.00 11.40 182 TRP A O 1
ATOM 1014 N N . ALA A 1 131 ? 35.303 20.516 25.887 1.00 9.63 183 ALA A N 1
ATOM 1015 C CA . ALA A 1 131 ? 35.562 19.138 25.450 1.00 8.90 183 ALA A CA 1
ATOM 1016 C C . ALA A 1 131 ? 36.635 18.988 24.370 1.00 8.87 183 ALA A C 1
ATOM 1017 O O . ALA A 1 131 ? 37.267 17.935 24.287 1.00 8.24 183 ALA A O 1
ATOM 1019 N N . ASN A 1 132 ? 36.796 20.005 23.524 1.00 8.01 184 ASN A N 1
ATOM 1020 C CA . ASN A 1 132 ? 37.638 19.907 22.325 1.00 7.58 184 ASN A CA 1
ATOM 1021 C C . ASN A 1 132 ? 38.646 21.059 22.269 1.00 7.34 184 ASN A C 1
ATOM 1022 O O . ASN A 1 132 ? 38.477 22.033 21.536 1.00 7.92 184 ASN A O 1
ATOM 1027 N N . LEU A 1 133 ? 39.719 20.926 23.036 1.00 7.81 185 LEU A N 1
ATOM 1028 C CA . LEU A 1 133 ? 40.678 22.000 23.230 1.00 7.54 185 LEU A CA 1
ATOM 1029 C C . LEU A 1 133 ? 41.805 21.974 22.203 1.00 7.67 185 LEU A C 1
ATOM 1030 O O . LEU A 1 133 ? 42.340 20.911 21.921 1.00 7.34 185 LEU A O 1
ATOM 1035 N N . PRO A 1 134 ? 42.203 23.133 21.677 1.00 7.57 186 PRO A N 1
ATOM 1036 C CA . PRO A 1 134 ? 43.464 23.227 20.930 1.00 7.66 186 PRO A CA 1
ATOM 1037 C C . PRO A 1 134 ? 44.635 22.736 21.769 1.00 7.98 186 PRO A C 1
ATOM 1038 O O . PRO A 1 134 ? 44.608 22.867 22.988 1.00 8.88 186 PRO A O 1
ATOM 1042 N N . ALA A 1 135 ? 45.660 22.220 21.112 1.00 7.94 187 ALA A N 1
ATOM 1043 C CA . ALA A 1 135 ? 46.842 21.695 21.800 1.00 8.30 187 ALA A CA 1
ATOM 1044 C C . ALA A 1 135 ? 47.693 22.715 22.580 1.00 8.43 187 ALA A C 1
ATOM 1045 O O . ALA A 1 135 ? 48.263 22.346 23.604 1.00 8.47 187 ALA A O 1
ATOM 1047 N N . PRO A 1 136 ? 47.854 23.957 22.106 1.00 8.08 188 PRO A N 1
ATOM 1048 C CA . PRO A 1 136 ? 48.568 24.982 22.879 1.00 8.59 188 PRO A CA 1
ATOM 1049 C C . PRO A 1 136 ? 47.637 25.866 23.689 1.00 9.25 188 PRO A C 1
ATOM 1050 O O . PRO A 1 136 ? 46.684 26.413 23.152 1.00 10.28 188 PRO A O 1
ATOM 1054 N N . GLY A 1 137 ? 47.934 26.025 24.973 1.00 9.79 189 GLY A N 1
ATOM 1055 C CA . GLY A 1 137 ? 47.130 26.869 25.839 1.00 9.89 189 GLY A CA 1
ATOM 1056 C C . GLY A 1 137 ? 47.436 28.356 25.737 1.00 10.09 189 GLY A C 1
ATOM 1057 O O . GLY A 1 137 ? 46.672 29.164 26.268 1.00 9.91 189 GLY A O 1
ATOM 1058 N N . VAL A 1 138 ? 48.513 28.721 25.040 1.00 10.05 190 VAL A N 1
ATOM 1059 C CA . VAL A 1 138 ? 48.999 30.111 24.972 1.00 10.48 190 VAL A CA 1
ATOM 1060 C C . VAL A 1 138 ? 48.059 31.037 24.171 1.00 9.82 190 VAL A C 1
ATOM 1061 O O . VAL A 1 138 ? 48.093 32.256 24.340 1.00 9.99 190 VAL A O 1
ATOM 1065 N N . LEU A 1 139 ? 47.223 30.446 23.321 1.00 8.94 191 LEU A N 1
ATOM 1066 C CA . LEU A 1 139 ? 46.426 31.209 22.361 1.00 8.61 191 LEU A CA 1
ATOM 1067 C C . LEU A 1 139 ? 45.482 32.179 23.062 1.00 8.42 191 LEU A C 1
ATOM 1068 O O . LEU A 1 139 ? 44.842 31.829 24.049 1.00 8.74 191 LEU A O 1
ATOM 1073 N N . SER A 1 140 ? 45.362 33.385 22.528 1.00 7.92 192 SER A N 1
ATOM 1074 C CA . SER A 1 140 ? 44.305 34.292 22.971 1.00 7.92 192 SER A CA 1
ATOM 1075 C C . SER A 1 140 ? 42.957 33.770 22.493 1.00 7.88 192 SER A C 1
ATOM 1076 O O . SER A 1 140 ? 42.855 33.115 21.442 1.00 7.22 192 SER A O 1
ATOM 1079 N N . ILE A 1 141 ? 41.905 34.027 23.257 1.00 7.92 193 ILE A N 1
ATOM 1080 C CA . ILE A 1 141 ? 40.598 33.552 22.836 1.00 7.91 193 ILE A CA 1
ATOM 1081 C C . ILE A 1 141 ? 40.148 34.271 21.553 1.00 7.72 193 ILE A C 1
ATOM 1082 O O . ILE A 1 141 ? 39.554 33.658 20.685 1.00 8.37 193 ILE A O 1
ATOM 1087 N N . GLY A 1 142 ? 40.465 35.554 21.408 1.00 7.62 194 GLY A N 1
ATOM 1088 C CA . GLY A 1 142 ? 40.154 36.255 20.170 1.00 7.32 194 GLY A CA 1
ATOM 1089 C C . GLY A 1 142 ? 40.830 35.642 18.948 1.00 7.28 194 GLY A C 1
ATOM 1090 O O . GLY A 1 142 ? 40.213 35.525 17.895 1.00 7.57 194 GLY A O 1
ATOM 1091 N N . GLY A 1 143 ? 42.085 35.240 19.105 1.00 7.17 195 GLY A N 1
ATOM 1092 C CA . GLY A 1 143 ? 42.844 34.621 18.026 1.00 7.01 195 GLY A CA 1
ATOM 1093 C C . GLY A 1 143 ? 42.381 33.216 17.705 1.00 7.00 195 GLY A C 1
ATOM 1094 O O . GLY A 1 143 ? 42.387 32.802 16.538 1.00 6.56 195 GLY A O 1
ATOM 1095 N N . ALA A 1 144 ? 41.981 32.475 18.733 1.00 6.71 196 ALA A N 1
ATOM 1096 C CA . ALA A 1 144 ? 41.438 31.133 18.563 1.00 6.79 196 ALA A CA 1
ATOM 1097 C C . ALA A 1 144 ? 40.087 31.174 17.837 1.00 7.01 196 ALA A C 1
ATOM 1098 O O . ALA A 1 144 ? 39.849 30.412 16.900 1.00 7.00 196 ALA A O 1
ATOM 1100 N N . LEU A 1 145 ? 39.192 32.057 18.271 1.00 6.77 197 LEU A N 1
ATOM 1101 C CA . LEU A 1 145 ? 37.890 32.193 17.607 1.00 7.13 197 LEU A CA 1
ATOM 1102 C C . LEU A 1 145 ? 38.037 32.608 16.149 1.00 6.96 197 LEU A C 1
ATOM 1103 O O . LEU A 1 145 ? 37.300 32.124 15.285 1.00 6.87 197 LEU A O 1
ATOM 1108 N N . ALA A 1 146 ? 39.017 33.469 15.873 1.00 6.45 198 ALA A N 1
ATOM 1109 C CA . ALA A 1 146 ? 39.196 34.026 14.539 1.00 6.72 198 ALA A CA 1
ATOM 1110 C C . ALA A 1 146 ? 39.388 32.959 13.470 1.00 6.33 198 ALA A C 1
ATOM 1111 O O . ALA A 1 146 ? 39.061 33.185 12.307 1.00 6.47 198 ALA A O 1
ATOM 1113 N N . VAL A 1 147 ? 39.916 31.800 13.868 1.00 6.54 199 VAL A N 1
ATOM 1114 C CA . VAL A 1 147 ? 40.249 30.708 12.944 1.00 6.66 199 VAL A CA 1
ATOM 1115 C C . VAL A 1 147 ? 39.516 29.388 13.240 1.00 6.38 199 VAL A C 1
ATOM 1116 O O . VAL A 1 147 ? 39.894 28.331 12.750 1.00 7.25 199 VAL A O 1
ATOM 1120 N N . ASN A 1 148 ? 38.433 29.442 14.000 1.00 6.02 200 ASN A N 1
ATOM 1121 C CA . ASN A 1 148 ? 37.715 28.221 14.397 1.00 6.14 200 ASN A CA 1
ATOM 1122 C C . ASN A 1 148 ? 38.615 27.166 15.074 1.00 6.07 200 ASN A C 1
ATOM 1123 O O . ASN A 1 148 ? 38.558 25.983 14.766 1.00 6.50 200 ASN A O 1
ATOM 1128 N N . ALA A 1 149 ? 39.391 27.616 16.052 1.00 6.65 201 ALA A N 1
ATOM 1129 C CA . ALA A 1 149 ? 40.353 26.742 16.716 1.00 6.67 201 ALA A CA 1
ATOM 1130 C C . ALA A 1 149 ? 39.668 25.515 17.306 1.00 6.76 201 ALA A C 1
ATOM 1131 O O . ALA A 1 149 ? 38.531 25.590 17.773 1.00 7.33 201 ALA A O 1
ATOM 1133 N N . HIS A 1 150 ? 40.391 24.397 17.323 1.00 6.35 202 HIS A N 1
ATOM 1134 C CA . HIS A 1 150 ? 39.830 23.086 17.638 1.00 6.81 202 HIS A CA 1
ATOM 1135 C C . HIS A 1 150 ? 40.920 22.146 18.164 1.00 6.76 202 HIS A C 1
ATOM 1136 O O . HIS A 1 150 ? 42.115 22.407 18.021 1.00 7.21 202 HIS A O 1
ATOM 1143 N N . GLY A 1 151 ? 40.489 21.018 18.715 1.00 7.05 203 GLY A N 1
ATOM 1144 C CA . GLY A 1 151 ? 41.380 19.929 19.068 1.00 7.04 203 GLY A CA 1
ATOM 1145 C C . GLY A 1 151 ? 41.148 18.650 18.281 1.00 6.78 203 GLY A C 1
ATOM 1146 O O . GLY A 1 151 ? 40.795 18.670 17.100 1.00 6.87 203 GLY A O 1
ATOM 1147 N N . ALA A 1 152 ? 41.330 17.522 18.970 1.00 6.49 204 ALA A N 1
ATOM 1148 C CA . ALA A 1 152 ? 41.313 16.180 18.396 1.00 6.74 204 ALA A CA 1
ATOM 1149 C C . ALA A 1 152 ? 40.163 15.328 18.947 1.00 7.00 204 ALA A C 1
ATOM 1150 O O . ALA A 1 152 ? 40.203 14.102 18.854 1.00 7.26 204 ALA A O 1
ATOM 1152 N N . ALA A 1 153 ? 39.147 15.977 19.506 1.00 6.93 205 ALA A N 1
ATOM 1153 C CA . ALA A 1 153 ? 38.104 15.284 20.267 1.00 7.39 205 ALA A CA 1
ATOM 1154 C C . ALA A 1 153 ? 36.861 14.904 19.456 1.00 7.35 205 ALA A C 1
ATOM 1155 O O . ALA A 1 153 ? 36.295 15.725 18.727 1.00 7.75 205 ALA A O 1
ATOM 1157 N N . LEU A 1 154 ? 36.447 13.646 19.609 1.00 8.04 206 LEU A N 1
ATOM 1158 C CA . LEU A 1 154 ? 35.096 13.178 19.273 1.00 8.70 206 LEU A CA 1
ATOM 1159 C C . LEU A 1 154 ? 34.574 12.391 20.473 1.00 9.56 206 LEU A C 1
ATOM 1160 O O . LEU A 1 154 ? 35.364 11.892 21.264 1.00 9.42 206 LEU A O 1
ATOM 1165 N N . PRO A 1 155 ? 33.256 12.235 20.599 1.00 10.37 207 PRO A N 1
ATOM 1166 C CA . PRO A 1 155 ? 32.725 11.289 21.590 1.00 10.75 207 PRO A CA 1
ATOM 1167 C C . PRO A 1 155 ? 32.952 9.866 21.114 1.00 10.95 207 PRO A C 1
ATOM 1168 O O . PRO A 1 155 ? 32.862 9.599 19.923 1.00 11.03 207 PRO A O 1
ATOM 1172 N N . ALA A 1 156 ? 33.256 8.951 22.025 1.00 11.62 208 ALA A N 1
ATOM 1173 C CA . ALA A 1 156 ? 33.311 7.539 21.669 1.00 12.09 208 ALA A CA 1
ATOM 1174 C C . ALA A 1 156 ? 31.928 7.050 21.227 1.00 12.96 208 ALA A C 1
ATOM 1175 O O . ALA A 1 156 ? 30.916 7.691 21.498 1.00 12.87 208 ALA A O 1
ATOM 1177 N N . VAL A 1 157 ? 31.895 5.925 20.535 1.00 14.28 209 VAL A N 1
ATOM 1178 C CA . VAL A 1 157 ? 30.622 5.307 20.183 1.00 15.69 209 VAL A CA 1
ATOM 1179 C C . VAL A 1 157 ? 29.844 5.068 21.484 1.00 16.63 209 VAL A C 1
ATOM 1180 O O . VAL A 1 157 ? 30.381 4.515 22.441 1.00 17.20 209 VAL A O 1
ATOM 1184 N N . GLY A 1 158 ? 28.607 5.558 21.524 1.00 18.55 210 GLY A N 1
ATOM 1185 C CA . GLY A 1 158 ? 27.749 5.435 22.700 1.00 19.53 210 GLY A CA 1
ATOM 1186 C C . GLY A 1 158 ? 27.872 6.545 23.739 1.00 20.34 210 GLY A C 1
ATOM 1187 O O . GLY A 1 158 ? 27.075 6.602 24.689 1.00 21.35 210 GLY A O 1
ATOM 1188 N N . GLN A 1 159 ? 28.856 7.429 23.570 1.00 20.16 211 GLN A N 1
ATOM 1189 C CA . GLN A 1 159 ? 29.092 8.541 24.490 1.00 19.96 211 GLN A CA 1
ATOM 1190 C C . GLN A 1 159 ? 28.183 9.715 24.095 1.00 19.97 211 GLN A C 1
ATOM 1191 O O . GLN A 1 159 ? 28.147 10.128 22.937 1.00 19.80 211 GLN A O 1
ATOM 1197 N N . THR A 1 160 ? 27.418 10.227 25.051 1.00 20.18 212 THR A N 1
ATOM 1198 C CA . THR A 1 160 ? 26.598 11.408 24.804 1.00 20.25 212 THR A CA 1
ATOM 1199 C C . THR A 1 160 ? 27.419 12.674 25.043 1.00 19.32 212 THR A C 1
ATOM 1200 O O . THR A 1 160 ? 28.328 12.687 25.870 1.00 19.93 212 THR A O 1
ATOM 1204 N N . THR A 1 161 ? 27.086 13.731 24.307 1.00 18.06 213 THR A N 1
ATOM 1205 C CA . THR A 1 161 ? 27.689 15.043 24.498 1.00 17.25 213 THR A CA 1
ATOM 1206 C C . THR A 1 161 ? 27.068 15.721 25.710 1.00 17.15 213 THR A C 1
ATOM 1207 O O . THR A 1 161 ? 25.876 16.040 25.687 1.00 17.87 213 THR A O 1
ATOM 1211 N N . LEU A 1 162 ? 27.857 15.937 26.760 1.00 16.76 214 LEU A N 1
ATOM 1212 C CA . LEU A 1 162 ? 27.352 16.561 27.989 1.00 16.58 214 LEU A CA 1
ATOM 1213 C C . LEU A 1 162 ? 26.847 17.976 27.691 1.00 16.40 214 LEU A C 1
ATOM 1214 O O . LEU A 1 162 ? 27.441 18.687 26.873 1.00 14.83 214 LEU A O 1
ATOM 1219 N N . PRO A 1 163 ? 25.754 18.400 28.331 1.00 15.98 215 PRO A N 1
ATOM 1220 C CA . PRO A 1 163 ? 25.178 19.724 28.055 1.00 15.29 215 PRO A CA 1
ATOM 1221 C C . PRO A 1 163 ? 26.161 20.870 28.277 1.00 14.27 215 PRO A C 1
ATOM 1222 O O . PRO A 1 163 ? 26.730 21.013 29.362 1.00 13.92 215 PRO A O 1
ATOM 1226 N N . GLY A 1 164 ? 26.357 21.679 27.235 1.00 13.02 216 GLY A N 1
ATOM 1227 C CA . GLY A 1 164 ? 27.328 22.756 27.239 1.00 12.52 216 GLY A CA 1
ATOM 1228 C C . GLY A 1 164 ? 28.543 22.479 26.363 1.00 11.81 216 GLY A C 1
ATOM 1229 O O . GLY A 1 164 ? 29.159 23.409 25.856 1.00 12.45 216 GLY A O 1
ATOM 1230 N N . HIS A 1 165 ? 28.893 21.212 26.203 1.00 11.15 217 HIS A N 1
ATOM 1231 C CA . HIS A 1 165 ? 30.064 20.843 25.390 1.00 10.73 217 HIS A CA 1
ATOM 1232 C C . HIS A 1 165 ? 29.775 20.874 23.896 1.00 10.40 217 HIS A C 1
ATOM 1233 O O . HIS A 1 165 ? 28.640 20.669 23.462 1.00 10.19 217 HIS A O 1
ATOM 1240 N N . THR A 1 166 ? 30.828 21.130 23.111 1.00 9.55 218 THR A N 1
ATOM 1241 C CA . THR A 1 166 ? 30.802 20.883 21.676 1.00 9.01 218 THR A CA 1
ATOM 1242 C C . THR A 1 166 ? 32.059 20.123 21.253 1.00 8.35 218 THR A C 1
ATOM 1243 O O . THR A 1 166 ? 33.111 20.272 21.870 1.00 9.03 218 THR A O 1
ATOM 1247 N N . TYR A 1 167 ? 31.920 19.294 20.225 1.00 8.21 219 TYR A N 1
ATOM 1248 C CA . TYR A 1 167 ? 33.081 18.669 19.578 1.00 8.16 219 TYR A CA 1
ATOM 1249 C C . TYR A 1 167 ? 33.490 19.424 18.315 1.00 8.21 219 TYR A C 1
ATOM 1250 O O . TYR A 1 167 ? 34.441 19.028 17.636 1.00 7.86 219 TYR A O 1
ATOM 1259 N N . GLY A 1 168 ? 32.788 20.516 18.010 1.00 7.56 220 GLY A N 1
ATOM 1260 C CA . GLY A 1 168 ? 33.207 21.435 16.962 1.00 7.66 220 GLY A CA 1
ATOM 1261 C C . GLY A 1 168 ? 34.254 22.420 17.437 1.00 7.45 220 GLY A C 1
ATOM 1262 O O . GLY A 1 168 ? 34.963 22.186 18.428 1.00 7.98 220 GLY A O 1
ATOM 1263 N N . SER A 1 169 ? 34.361 23.532 16.717 1.00 7.13 221 SER A N 1
ATOM 1264 C CA . SER A 1 169 ? 35.301 24.593 17.060 1.00 7.53 221 SER A CA 1
ATOM 1265 C C . SER A 1 169 ? 34.850 25.401 18.276 1.00 7.45 221 SER A C 1
ATOM 1266 O O . SER A 1 169 ? 33.673 25.390 18.648 1.00 7.70 221 SER A O 1
ATOM 1269 N N . LEU A 1 170 ? 35.782 26.140 18.867 1.00 7.63 222 LEU A N 1
ATOM 1270 C CA . LEU A 1 170 ? 35.475 27.019 19.992 1.00 7.90 222 LEU A CA 1
ATOM 1271 C C . LEU A 1 170 ? 34.444 28.076 19.587 1.00 7.91 222 LEU A C 1
ATOM 1272 O O . LEU A 1 170 ? 33.656 28.516 20.418 1.00 8.00 222 LEU A O 1
ATOM 1277 N N . SER A 1 171 ? 34.432 28.442 18.308 1.00 7.83 223 SER A N 1
ATOM 1278 C CA . SER A 1 171 ? 33.475 29.419 17.777 1.00 8.29 223 SER A CA 1
ATOM 1279 C C . SER A 1 171 ? 32.014 28.985 17.973 1.00 8.75 223 SER A C 1
ATOM 1280 O O . SER A 1 171 ? 31.125 29.833 18.099 1.00 9.49 223 SER A O 1
ATOM 1283 N N . ASN A 1 172 ? 31.769 27.678 18.022 1.00 8.54 224 ASN A N 1
ATOM 1284 C CA . ASN A 1 172 ? 30.412 27.169 18.250 1.00 9.15 224 ASN A CA 1
ATOM 1285 C C . ASN A 1 172 ? 29.894 27.398 19.669 1.00 9.36 224 ASN A C 1
ATOM 1286 O O . ASN A 1 172 ? 28.691 27.282 19.898 1.00 9.85 224 ASN A O 1
ATOM 1291 N N . LEU A 1 173 ? 30.779 27.695 20.613 1.00 9.25 225 LEU A N 1
ATOM 1292 C CA . LEU A 1 173 ? 30.390 27.881 22.021 1.00 9.67 225 LEU A CA 1
ATOM 1293 C C . LEU A 1 173 ? 29.911 29.287 22.375 1.00 9.96 225 LEU A C 1
ATOM 1294 O O . LEU A 1 173 ? 29.467 29.522 23.495 1.00 9.84 225 LEU A O 1
ATOM 1299 N N . VAL A 1 174 ? 30.006 30.228 21.450 1.00 9.30 226 VAL A N 1
ATOM 1300 C CA . VAL A 1 174 ? 29.738 31.630 21.778 1.00 9.54 226 VAL A CA 1
ATOM 1301 C C . VAL A 1 174 ? 28.241 31.899 22.017 1.00 9.83 226 VAL A C 1
ATOM 1302 O O . VAL A 1 174 ? 27.399 31.595 21.177 1.00 9.80 226 VAL A O 1
ATOM 1306 N N . THR A 1 175 ? 27.923 32.475 23.174 1.00 10.42 227 THR A N 1
ATOM 1307 C CA . THR A 1 175 ? 26.546 32.880 23.487 1.00 11.04 227 THR A CA 1
ATOM 1308 C C . THR A 1 175 ? 26.319 34.373 23.250 1.00 11.51 227 THR A C 1
ATOM 1309 O O . THR A 1 175 ? 25.188 34.793 22.999 1.00 11.44 227 THR A O 1
ATOM 1313 N N . GLU A 1 176 ? 27.380 35.163 23.355 1.00 11.59 228 GLU A N 1
ATOM 1314 C CA . GLU A 1 176 ? 27.340 36.599 23.085 1.00 12.27 228 GLU A CA 1
ATOM 1315 C C . GLU A 1 176 ? 28.765 37.112 22.859 1.00 11.96 228 GLU A C 1
ATOM 1316 O O . GLU A 1 176 ? 29.735 36.522 23.339 1.00 11.37 228 GLU A O 1
ATOM 1327 N N . LEU A 1 177 ? 28.900 38.183 22.091 1.00 11.73 229 LEU A N 1
ATOM 1328 C CA . LEU A 1 177 ? 30.190 38.842 21.943 1.00 11.88 229 LEU A CA 1
ATOM 1329 C C . LEU A 1 177 ? 30.027 40.347 21.790 1.00 12.02 229 LEU A C 1
ATOM 1330 O O . LEU A 1 177 ? 28.948 40.834 21.460 1.00 12.16 229 LEU A O 1
ATOM 1335 N N . THR A 1 178 ? 31.106 41.062 22.062 1.00 11.81 230 THR A N 1
ATOM 1336 C CA . THR A 1 178 ? 31.160 42.514 21.916 1.00 11.53 230 THR A CA 1
ATOM 1337 C C . THR A 1 178 ? 32.287 42.873 20.966 1.00 11.28 230 THR A C 1
ATOM 1338 O O . THR A 1 178 ? 33.397 42.342 21.084 1.00 10.93 230 THR A O 1
ATOM 1342 N N . ALA A 1 179 ? 31.997 43.771 20.024 1.00 10.76 231 ALA A N 1
ATOM 1343 C CA . ALA A 1 179 ? 32.943 44.188 18.997 1.00 10.79 231 ALA A CA 1
ATOM 1344 C C . ALA A 1 179 ? 32.896 45.699 18.794 1.00 11.13 231 ALA A C 1
ATOM 1345 O O . ALA A 1 179 ? 31.947 46.350 19.231 1.00 11.30 231 ALA A O 1
ATOM 1347 N N . VAL A 1 180 ? 33.917 46.230 18.124 1.00 11.06 232 VAL A N 1
ATOM 1348 C CA . VAL A 1 180 ? 33.980 47.645 17.753 1.00 11.63 232 VAL A CA 1
ATOM 1349 C C . VAL A 1 180 ? 33.329 47.771 16.380 1.00 12.00 232 VAL A C 1
ATOM 1350 O O . VAL A 1 180 ? 33.796 47.169 15.409 1.00 12.31 232 VAL A O 1
ATOM 1354 N N . VAL A 1 181 ? 32.242 48.543 16.306 1.00 11.81 233 VAL A N 1
ATOM 1355 C CA . VAL A 1 181 ? 31.357 48.543 15.138 1.00 12.47 233 VAL A CA 1
ATOM 1356 C C . VAL A 1 181 ? 30.945 49.964 14.747 1.00 12.79 233 VAL A C 1
ATOM 1357 O O . VAL A 1 181 ? 30.679 50.795 15.607 1.00 13.16 233 VAL A O 1
ATOM 1364 N N . TRP A 1 182 ? 30.891 50.227 13.445 1.00 13.19 234 TRP A N 1
ATOM 1365 C CA . TRP A 1 182 ? 30.393 51.490 12.907 1.00 13.84 234 TRP A CA 1
ATOM 1366 C C . TRP A 1 182 ? 28.879 51.573 13.131 1.00 15.06 234 TRP A C 1
ATOM 1367 O O . TRP A 1 182 ? 28.157 50.656 12.760 1.00 15.59 234 TRP A O 1
ATOM 1378 N N . ASN A 1 183 ? 28.408 52.674 13.714 1.00 16.08 235 ASN A N 1
ATOM 1379 C CA . ASN A 1 183 ? 26.983 52.847 14.020 1.00 17.51 235 ASN A CA 1
ATOM 1380 C C . ASN A 1 183 ? 26.266 53.804 13.059 1.00 18.14 235 ASN A C 1
ATOM 1381 O O . ASN A 1 183 ? 25.091 54.111 13.265 1.00 19.35 235 ASN A O 1
ATOM 1386 N N . GLY A 1 184 ? 26.963 54.249 12.013 1.00 18.57 236 GLY A N 1
ATOM 1387 C CA . GLY A 1 184 ? 26.423 55.227 11.070 1.00 18.70 236 GLY A CA 1
ATOM 1388 C C . GLY A 1 184 ? 27.068 56.605 11.159 1.00 18.66 236 GLY A C 1
ATOM 1389 O O . GLY A 1 184 ? 27.061 57.363 10.180 1.00 18.99 236 GLY A O 1
ATOM 1390 N N . THR A 1 185 ? 27.610 56.936 12.330 1.00 18.30 237 THR A N 1
ATOM 1391 C CA . THR A 1 185 ? 28.290 58.218 12.559 1.00 18.39 237 THR A CA 1
ATOM 1392 C C . THR A 1 185 ? 29.685 58.072 13.184 1.00 16.88 237 THR A C 1
ATOM 1393 O O . THR A 1 185 ? 30.553 58.906 12.948 1.00 16.55 237 THR A O 1
ATOM 1400 N N . THR A 1 186 ? 29.895 57.017 13.970 1.00 15.63 238 THR A N 1
ATOM 1401 C CA . THR A 1 186 ? 31.175 56.782 14.644 1.00 14.59 238 THR A CA 1
ATOM 1402 C C . THR A 1 186 ? 31.327 55.293 14.990 1.00 13.39 238 THR A C 1
ATOM 1403 O O . THR A 1 186 ? 30.355 54.545 14.937 1.00 12.76 238 THR A O 1
ATOM 1407 N N . TYR A 1 187 ? 32.543 54.870 15.331 1.00 12.59 239 TYR A N 1
ATOM 1408 C CA . TYR A 1 187 ? 32.743 53.531 15.891 1.00 12.00 239 TYR A CA 1
ATOM 1409 C C . TYR A 1 187 ? 32.331 53.526 17.363 1.00 11.99 239 TYR A C 1
ATOM 1410 O O . TYR A 1 187 ? 32.566 54.499 18.092 1.00 11.94 239 TYR A O 1
ATOM 1419 N N . ALA A 1 188 ? 31.711 52.428 17.777 1.00 12.07 240 ALA A N 1
ATOM 1420 C CA . ALA A 1 188 ? 31.259 52.236 19.156 1.00 12.55 240 ALA A CA 1
ATOM 1421 C C . ALA A 1 188 ? 31.215 50.741 19.501 1.00 12.90 240 ALA A C 1
ATOM 1422 O O . ALA A 1 188 ? 31.243 49.888 18.611 1.00 13.01 240 ALA A O 1
ATOM 1424 N N . LEU A 1 189 ? 31.136 50.419 20.786 1.00 12.95 241 LEU A N 1
ATOM 1425 C CA . LEU A 1 189 ? 30.921 49.038 21.201 1.00 13.39 241 LEU A CA 1
ATOM 1426 C C . LEU A 1 189 ? 29.490 48.601 20.910 1.00 13.59 241 LEU A C 1
ATOM 1427 O O . LEU A 1 189 ? 28.539 49.352 21.140 1.00 13.46 241 LEU A O 1
ATOM 1432 N N . GLU A 1 190 ? 29.354 47.387 20.379 1.00 13.87 242 GLU A N 1
ATOM 1433 C CA . GLU A 1 190 ? 28.068 46.746 20.171 1.00 14.17 242 GLU A CA 1
ATOM 1434 C C . GLU A 1 190 ? 28.154 45.282 20.608 1.00 14.29 242 GLU A C 1
ATOM 1435 O O . GLU A 1 190 ? 29.144 44.599 20.328 1.00 13.55 242 GLU A O 1
ATOM 1446 N N . THR A 1 191 ? 27.103 44.819 21.276 1.00 13.93 243 THR A N 1
ATOM 1447 C CA . THR A 1 191 ? 26.996 43.450 21.765 1.00 14.26 243 THR A CA 1
ATOM 1448 C C . THR A 1 191 ? 25.918 42.687 20.994 1.00 14.31 243 THR A C 1
ATOM 1449 O O . THR A 1 191 ? 24.812 43.196 20.781 1.00 14.91 243 THR A O 1
ATOM 1453 N N . TYR A 1 192 ? 26.241 41.463 20.571 1.00 13.40 244 TYR A N 1
ATOM 1454 C CA . TYR A 1 192 ? 25.333 40.606 19.824 1.00 13.45 244 TYR A CA 1
ATOM 1455 C C . TYR A 1 192 ? 25.110 39.306 20.579 1.00 13.20 244 TYR A C 1
ATOM 1456 O O . TYR A 1 192 ? 26.064 38.722 21.085 1.00 12.95 244 TYR A O 1
ATOM 1465 N N . GLN A 1 193 ? 23.864 38.854 20.623 1.00 13.25 245 GLN A N 1
ATOM 1466 C CA . GLN A 1 193 ? 23.505 37.562 21.187 1.00 13.32 245 GLN A CA 1
ATOM 1467 C C . GLN A 1 193 ? 23.536 36.507 20.089 1.00 12.57 245 GLN A C 1
ATOM 1468 O O . GLN A 1 193 ? 23.421 36.820 18.906 1.00 11.58 245 GLN A O 1
ATOM 1474 N N . ARG A 1 194 ? 23.623 35.242 20.490 1.00 12.23 246 ARG A N 1
ATOM 1475 C CA . ARG A 1 194 ? 23.728 34.136 19.543 1.00 11.92 246 ARG A CA 1
ATOM 1476 C C . ARG A 1 194 ? 22.461 33.936 18.709 1.00 12.66 246 ARG A C 1
ATOM 1477 O O . ARG A 1 194 ? 22.513 33.307 17.661 1.00 12.65 246 ARG A O 1
ATOM 1485 N N . ASN A 1 195 ? 21.325 34.479 19.164 1.00 13.36 247 ASN A N 1
ATOM 1486 C CA . ASN A 1 195 ? 20.094 34.448 18.378 1.00 14.16 247 ASN A CA 1
ATOM 1487 C C . ASN A 1 195 ? 19.912 35.624 17.404 1.00 14.32 247 ASN A C 1
ATOM 1488 O O . ASN A 1 195 ? 18.824 35.814 16.853 1.00 15.67 247 ASN A O 1
ATOM 1493 N N . ASP A 1 196 ? 20.975 36.392 17.188 1.00 14.66 248 ASP A N 1
ATOM 1494 C CA . ASP A 1 196 ? 20.964 37.563 16.315 1.00 14.80 248 ASP A CA 1
ATOM 1495 C C . ASP A 1 196 ? 21.607 37.170 14.984 1.00 15.03 248 ASP A C 1
ATOM 1496 O O . ASP A 1 196 ? 22.768 36.767 14.984 1.00 14.18 248 ASP A O 1
ATOM 1501 N N . PRO A 1 197 ? 20.888 37.283 13.858 1.00 15.21 249 PRO A N 1
ATOM 1502 C CA . PRO A 1 197 ? 21.447 36.925 12.544 1.00 15.48 249 PRO A CA 1
ATOM 1503 C C . PRO A 1 197 ? 22.777 37.616 12.223 1.00 14.87 249 PRO A C 1
ATOM 1504 O O . PRO A 1 197 ? 23.587 37.078 11.463 1.00 15.60 249 PRO A O 1
ATOM 1508 N N . ARG A 1 198 ? 22.997 38.794 12.802 1.00 14.12 250 ARG A N 1
ATOM 1509 C CA . ARG A 1 198 ? 24.223 39.564 12.579 1.00 13.44 250 ARG A CA 1
ATOM 1510 C C . ARG A 1 198 ? 25.492 38.921 13.160 1.00 12.60 250 ARG A C 1
ATOM 1511 O O . ARG A 1 198 ? 26.600 39.281 12.762 1.00 12.92 250 ARG A O 1
ATOM 1519 N N . ILE A 1 199 ? 25.343 37.998 14.109 1.00 11.39 251 ILE A N 1
ATOM 1520 C CA . ILE A 1 199 ? 26.506 37.450 14.822 1.00 10.84 251 ILE A CA 1
ATOM 1521 C C . ILE A 1 199 ? 27.281 36.380 14.055 1.00 10.05 251 ILE A C 1
ATOM 1522 O O . ILE A 1 199 ? 28.466 36.207 14.309 1.00 9.45 251 ILE A O 1
ATOM 1527 N N . THR A 1 200 ? 26.648 35.655 13.143 1.00 9.74 252 THR A N 1
ATOM 1528 C CA . THR A 1 200 ? 27.301 34.453 12.618 1.00 9.40 252 THR A CA 1
ATOM 1529 C C . THR A 1 200 ? 28.611 34.690 11.859 1.00 9.24 252 THR A C 1
ATOM 1530 O O . THR A 1 200 ? 29.536 33.902 12.021 1.00 9.12 252 THR A O 1
ATOM 1534 N N . PRO A 1 201 ? 28.735 35.750 11.065 1.00 8.61 253 PRO A N 1
ATOM 1535 C CA . PRO A 1 201 ? 30.032 36.065 10.460 1.00 8.49 253 PRO A CA 1
ATOM 1536 C C . PRO A 1 201 ? 31.099 36.441 11.498 1.00 8.60 253 PRO A C 1
ATOM 1537 O O . PRO A 1 201 ? 32.288 36.275 11.243 1.00 8.74 253 PRO A O 1
ATOM 1541 N N . LEU A 1 202 ? 30.681 36.914 12.662 1.00 8.87 254 LEU A N 1
ATOM 1542 C CA . LEU A 1 202 ? 31.623 37.367 13.692 1.00 9.16 254 LEU A CA 1
ATOM 1543 C C . LEU A 1 202 ? 32.207 36.222 14.526 1.00 8.85 254 LEU A C 1
ATOM 1544 O O . LEU A 1 202 ? 33.242 36.397 15.174 1.00 9.36 254 LEU A O 1
ATOM 1553 N N . LEU A 1 203 ? 31.554 35.061 14.507 1.00 8.88 255 LEU A N 1
ATOM 1554 C CA . LEU A 1 203 ? 31.981 33.928 15.331 1.00 8.72 255 LEU A CA 1
ATOM 1555 C C . LEU A 1 203 ? 33.330 33.348 14.887 1.00 8.66 255 LEU A C 1
ATOM 1556 O O . LEU A 1 203 ? 34.094 32.860 15.718 1.00 8.65 255 LEU A O 1
ATOM 1561 N N . THR A 1 204 ? 33.588 33.389 13.578 1.00 7.97 256 THR A N 1
ATOM 1562 C CA . THR A 1 204 ? 34.894 33.058 12.987 1.00 7.82 256 THR A CA 1
ATOM 1563 C C . THR A 1 204 ? 35.163 34.146 11.958 1.00 7.84 256 THR A C 1
ATOM 1564 O O . THR A 1 204 ? 34.584 34.127 10.874 1.00 8.07 256 THR A O 1
ATOM 1568 N N . ASN A 1 205 ? 36.027 35.097 12.294 1.00 7.47 257 ASN A N 1
ATOM 1569 C CA . ASN A 1 205 ? 36.106 36.348 11.543 1.00 7.67 257 ASN A CA 1
ATOM 1570 C C . ASN A 1 205 ? 37.460 36.706 10.958 1.00 7.35 257 ASN A C 1
ATOM 1571 O O . ASN A 1 205 ? 37.576 37.737 10.313 1.00 7.17 257 ASN A O 1
ATOM 1576 N N . LEU A 1 206 ? 38.473 35.861 11.162 1.00 7.37 258 LEU A N 1
ATOM 1577 C CA . LEU A 1 206 ? 39.794 36.064 10.560 1.00 7.51 258 LEU A CA 1
ATOM 1578 C C . LEU A 1 206 ? 40.452 37.422 10.893 1.00 7.42 258 LEU A C 1
ATOM 1579 O O . LEU A 1 206 ? 41.378 37.857 10.203 1.00 7.37 258 LEU A O 1
ATOM 1584 N N . GLY A 1 207 ? 40.021 38.053 11.980 1.00 7.74 259 GLY A N 1
ATOM 1585 C CA . GLY A 1 207 ? 40.507 39.360 12.365 1.00 7.75 259 GLY A CA 1
ATOM 1586 C C . GLY A 1 207 ? 39.961 40.514 11.542 1.00 7.38 259 GLY A C 1
ATOM 1587 O O . GLY A 1 207 ? 40.504 41.613 11.586 1.00 8.44 259 GLY A O 1
ATOM 1588 N N . ARG A 1 208 ? 38.890 40.267 10.800 1.00 7.60 260 ARG A N 1
ATOM 1589 C CA . ARG A 1 208 ? 38.244 41.305 10.007 1.00 8.07 260 ARG A CA 1
ATOM 1590 C C . ARG A 1 208 ? 37.358 42.188 10.898 1.00 8.92 260 ARG A C 1
ATOM 1591 O O . ARG A 1 208 ? 36.990 43.301 10.507 1.00 8.31 260 ARG A O 1
ATOM 1599 N N . CYS A 1 209 ? 36.990 41.674 12.071 1.00 9.68 261 CYS A N 1
ATOM 1600 C CA . CYS A 1 209 ? 36.268 42.423 13.096 1.00 10.85 261 CYS A CA 1
ATOM 1601 C C . CYS A 1 209 ? 37.177 42.466 14.323 1.00 11.02 261 CYS A C 1
ATOM 1602 O O . CYS A 1 209 ? 38.094 41.650 14.430 1.00 13.68 261 CYS A O 1
ATOM 1609 N N . PHE A 1 210 ? 36.998 43.443 15.203 1.00 10.00 262 PHE A N 1
ATOM 1610 C CA . PHE A 1 210 ? 37.795 43.523 16.423 1.00 9.50 262 PHE A CA 1
ATOM 1611 C C . PHE A 1 210 ? 36.889 43.171 17.594 1.00 9.74 262 PHE A C 1
ATOM 1612 O O . PHE A 1 210 ? 36.011 43.951 17.963 1.00 10.17 262 PHE A O 1
ATOM 1620 N N . LEU A 1 211 ? 37.080 41.979 18.163 1.00 9.46 263 LEU A N 1
ATOM 1621 C CA . LEU A 1 211 ? 36.334 41.552 19.345 1.00 9.39 263 LEU A CA 1
ATOM 1622 C C . LEU A 1 211 ? 37.025 42.074 20.596 1.00 9.35 263 LEU A C 1
ATOM 1623 O O . LEU A 1 211 ? 38.232 41.999 20.695 1.00 9.06 263 LEU A O 1
ATOM 1628 N N . THR A 1 212 ? 36.253 42.586 21.555 1.00 9.81 264 THR A N 1
ATOM 1629 C CA . THR A 1 212 ? 36.815 43.003 22.841 1.00 10.09 264 THR A CA 1
ATOM 1630 C C . THR A 1 212 ? 36.497 42.044 23.988 1.00 10.20 264 THR A C 1
ATOM 1631 O O . THR A 1 212 ? 37.265 41.978 24.946 1.00 10.15 264 THR A O 1
ATOM 1635 N N . SER A 1 213 ? 35.379 41.329 23.893 1.00 10.44 265 SER A N 1
ATOM 1636 C CA . SER A 1 213 ? 34.979 40.337 24.893 1.00 11.05 265 SER A CA 1
ATOM 1637 C C . SER A 1 213 ? 34.049 39.292 24.273 1.00 10.95 265 SER A C 1
ATOM 1638 O O . SER A 1 213 ? 33.347 39.561 23.292 1.00 11.09 265 SER A O 1
ATOM 1643 N N . VAL A 1 214 ? 34.051 38.094 24.843 1.00 10.81 266 VAL A N 1
ATOM 1644 C CA . VAL A 1 214 ? 33.165 37.030 24.421 1.00 10.77 266 VAL A CA 1
ATOM 1645 C C . VAL A 1 214 ? 32.622 36.296 25.640 1.00 10.95 266 VAL A C 1
ATOM 1646 O O . VAL A 1 214 ? 33.281 36.246 26.678 1.00 11.84 266 VAL A O 1
ATOM 1653 N N . THR A 1 215 ? 31.418 35.763 25.513 1.00 10.85 267 THR A N 1
ATOM 1654 C CA . THR A 1 215 ? 30.853 34.851 26.501 1.00 11.18 267 THR A CA 1
ATOM 1655 C C . THR A 1 215 ? 30.622 33.510 25.827 1.00 10.92 267 THR A C 1
ATOM 1656 O O . THR A 1 215 ? 30.067 33.450 24.737 1.00 10.43 267 THR A O 1
ATOM 1660 N N . MET A 1 216 ? 31.073 32.434 26.474 1.00 11.29 268 MET A N 1
ATOM 1661 C CA . MET A 1 216 ? 31.040 31.103 25.888 1.00 11.40 268 MET A CA 1
ATOM 1662 C C . MET A 1 216 ? 30.450 30.104 26.864 1.00 11.57 268 MET A C 1
ATOM 1663 O O . MET A 1 216 ? 30.691 30.199 28.062 1.00 12.18 268 MET A O 1
ATOM 1668 N N . GLN A 1 217 ? 29.699 29.140 26.360 1.00 12.13 269 GLN A N 1
ATOM 1669 C CA . GLN A 1 217 ? 29.138 28.118 27.240 1.00 12.99 269 GLN A CA 1
ATOM 1670 C C . GLN A 1 217 ? 30.239 27.167 27.704 1.00 13.14 269 GLN A C 1
ATOM 1671 O O . GLN A 1 217 ? 31.271 26.998 27.038 1.00 12.33 269 GLN A O 1
ATOM 1677 N N . ALA A 1 218 ? 30.033 26.609 28.891 1.00 13.09 270 ALA A N 1
ATOM 1678 C CA . ALA A 1 218 ? 30.914 25.593 29.456 1.00 13.59 270 ALA A CA 1
ATOM 1679 C C . ALA A 1 218 ? 30.067 24.408 29.892 1.00 13.98 270 ALA A C 1
ATOM 1680 O O . ALA A 1 218 ? 28.931 24.573 30.337 1.00 15.60 270 ALA A O 1
ATOM 1682 N N . GLY A 1 219 ? 30.602 23.203 29.747 1.00 13.63 271 GLY A N 1
ATOM 1683 C CA . GLY A 1 219 ? 29.959 22.019 30.276 1.00 13.32 271 GLY A CA 1
ATOM 1684 C C . GLY A 1 219 ? 30.665 21.580 31.538 1.00 13.31 271 GLY A C 1
ATOM 1685 O O . GLY A 1 219 ? 31.563 22.260 32.018 1.00 13.35 271 GLY A O 1
ATOM 1686 N N . PRO A 1 220 ? 30.264 20.442 32.092 1.00 14.12 272 PRO A N 1
ATOM 1687 C CA . PRO A 1 220 ? 30.922 19.905 33.285 1.00 14.21 272 PRO A CA 1
ATOM 1688 C C . PRO A 1 220 ? 32.357 19.504 32.957 1.00 14.13 272 PRO A C 1
ATOM 1689 O O . PRO A 1 220 ? 32.613 19.085 31.827 1.00 14.60 272 PRO A O 1
ATOM 1693 N N . ASN A 1 221 ? 33.276 19.639 33.904 1.00 13.06 273 ASN A N 1
ATOM 1694 C CA . ASN A 1 221 ? 34.614 19.110 33.680 1.00 12.52 273 ASN A CA 1
ATOM 1695 C C . ASN A 1 221 ? 34.565 17.589 33.747 1.00 12.36 273 ASN A C 1
ATOM 1696 O O . ASN A 1 221 ? 33.573 16.990 34.189 1.00 12.10 273 ASN A O 1
ATOM 1701 N N . PHE A 1 222 ? 35.626 16.972 33.253 1.00 11.39 274 PHE A N 1
ATOM 1702 C CA . PHE A 1 222 ? 35.730 15.532 33.212 1.00 11.41 274 PHE A CA 1
ATOM 1703 C C . PHE A 1 222 ? 37.186 15.104 33.266 1.00 10.97 274 PHE A C 1
ATOM 1704 O O . PHE A 1 222 ? 38.084 15.838 32.850 1.00 10.94 274 PHE A O 1
ATOM 1712 N N . ARG A 1 223 ? 37.399 13.916 33.815 1.00 11.18 275 ARG A N 1
ATOM 1713 C CA . ARG A 1 223 ? 38.700 13.268 33.833 1.00 11.02 275 ARG A CA 1
ATOM 1714 C C . ARG A 1 223 ? 38.896 12.512 32.537 1.00 10.26 275 ARG A C 1
ATOM 1715 O O . ARG A 1 223 ? 37.942 12.002 31.940 1.00 10.50 275 ARG A O 1
ATOM 1723 N N . GLN A 1 224 ? 40.152 12.406 32.117 1.00 9.97 276 GLN A N 1
ATOM 1724 C CA . GLN A 1 224 ? 40.481 11.872 30.810 1.00 9.74 276 GLN A CA 1
ATOM 1725 C C . GLN A 1 224 ? 41.871 11.222 30.829 1.00 9.21 276 GLN A C 1
ATOM 1726 O O . GLN A 1 224 ? 42.811 11.757 31.413 1.00 9.66 276 GLN A O 1
ATOM 1732 N N . ARG A 1 225 ? 41.966 10.058 30.202 1.00 9.63 277 ARG A N 1
ATOM 1733 C CA . ARG A 1 225 ? 43.204 9.313 30.037 1.00 9.57 277 ARG A CA 1
ATOM 1734 C C . ARG A 1 225 ? 43.815 9.689 28.697 1.00 9.34 277 ARG A C 1
ATOM 1735 O O . ARG A 1 225 ? 43.079 9.926 27.748 1.00 9.36 277 ARG A O 1
ATOM 1743 N N . CYS A 1 226 ? 45.141 9.739 28.609 1.00 8.82 278 CYS A N 1
ATOM 1744 C CA . CYS A 1 226 ? 45.829 9.889 27.328 1.00 8.29 278 CYS A CA 1
ATOM 1745 C C . CYS A 1 226 ? 46.912 8.814 27.230 1.00 7.92 278 CYS A C 1
ATOM 1746 O O . CYS A 1 226 ? 47.897 8.850 27.964 1.00 7.63 278 CYS A O 1
ATOM 1749 N N . GLN A 1 227 ? 46.667 7.832 26.370 1.00 7.71 279 GLN A N 1
ATOM 1750 C CA . GLN A 1 227 ? 47.582 6.727 26.126 1.00 8.23 279 GLN A CA 1
ATOM 1751 C C . GLN A 1 227 ? 48.373 6.943 24.840 1.00 8.16 279 GLN A C 1
ATOM 1752 O O . GLN A 1 227 ? 47.795 7.313 23.818 1.00 8.11 279 GLN A O 1
ATOM 1758 N N . SER A 1 228 ? 49.678 6.686 24.885 1.00 8.11 280 SER A N 1
ATOM 1759 C CA . SER A 1 228 ? 50.534 6.799 23.715 1.00 7.79 280 SER A CA 1
ATOM 1760 C C . SER A 1 228 ? 51.008 5.424 23.263 1.00 7.91 280 SER A C 1
ATOM 1761 O O . SER A 1 228 ? 51.284 4.544 24.092 1.00 8.23 280 SER A O 1
ATOM 1764 N N . TYR A 1 229 ? 51.083 5.258 21.947 1.00 7.94 281 TYR A N 1
ATOM 1765 C CA . TYR A 1 229 ? 51.620 4.063 21.305 1.00 7.83 281 TYR A CA 1
ATOM 1766 C C . TYR A 1 229 ? 52.663 4.469 20.275 1.00 8.01 281 TYR A C 1
ATOM 1767 O O . TYR A 1 229 ? 52.420 5.381 19.468 1.00 8.09 281 TYR A O 1
ATOM 1776 N N . THR A 1 230 ? 53.804 3.787 20.278 1.00 7.88 282 THR A N 1
ATOM 1777 C CA . THR A 1 230 ? 54.826 3.975 19.246 1.00 7.80 282 THR A CA 1
ATOM 1778 C C . THR A 1 230 ? 55.199 2.652 18.584 1.00 7.85 282 THR A C 1
ATOM 1779 O O . THR A 1 230 ? 56.211 2.570 17.900 1.00 8.06 282 THR A O 1
ATOM 1783 N N . ASP A 1 231 ? 54.368 1.633 18.768 1.00 8.18 283 ASP A N 1
ATOM 1784 C CA . ASP A 1 231 ? 54.676 0.280 18.310 1.00 8.88 283 ASP A CA 1
ATOM 1785 C C . ASP A 1 231 ? 53.759 -0.248 17.200 1.00 9.15 283 ASP A C 1
ATOM 1786 O O . ASP A 1 231 ? 53.784 -1.443 16.884 1.00 10.09 283 ASP A O 1
ATOM 1791 N N . ILE A 1 232 ? 52.958 0.624 16.602 1.00 8.19 284 ILE A N 1
ATOM 1792 C CA . ILE A 1 232 ? 52.052 0.212 15.523 1.00 7.83 284 ILE A CA 1
ATOM 1793 C C . ILE A 1 232 ? 52.622 0.664 14.178 1.00 7.73 284 ILE A C 1
ATOM 1794 O O . ILE A 1 232 ? 52.800 1.858 13.960 1.00 7.45 284 ILE A O 1
ATOM 1799 N N . PRO A 1 233 ? 52.893 -0.266 13.263 1.00 7.70 285 PRO A N 1
ATOM 1800 C CA . PRO A 1 233 ? 53.347 0.120 11.918 1.00 7.73 285 PRO A CA 1
ATOM 1801 C C . PRO A 1 233 ? 52.337 1.038 11.221 1.00 7.45 285 PRO A C 1
ATOM 1802 O O . PRO A 1 233 ? 51.127 0.877 11.394 1.00 7.22 285 PRO A O 1
ATOM 1806 N N . TRP A 1 234 ? 52.814 1.990 10.427 1.00 6.90 286 TRP A N 1
ATOM 1807 C CA . TRP A 1 234 ? 51.916 2.945 9.787 1.00 6.93 286 TRP A CA 1
ATOM 1808 C C . TRP A 1 234 ? 50.851 2.315 8.892 1.00 6.94 286 TRP A C 1
ATOM 1809 O O . TRP A 1 234 ? 49.724 2.804 8.860 1.00 6.97 286 TRP A O 1
ATOM 1820 N N . ARG A 1 235 ? 51.167 1.231 8.182 1.00 7.86 287 ARG A N 1
ATOM 1821 C CA . ARG A 1 235 ? 50.156 0.619 7.311 1.00 8.51 287 ARG A CA 1
ATOM 1822 C C . ARG A 1 235 ? 49.058 -0.062 8.128 1.00 8.56 287 ARG A C 1
ATOM 1823 O O . ARG A 1 235 ? 47.938 -0.212 7.655 1.00 9.66 287 ARG A O 1
ATOM 1838 N N . GLU A 1 236 ? 49.388 -0.503 9.341 1.00 8.21 288 GLU A N 1
ATOM 1839 C CA . GLU A 1 236 ? 48.384 -1.074 10.235 1.00 8.23 288 GLU A CA 1
ATOM 1840 C C . GLU A 1 236 ? 47.482 0.014 10.814 1.00 7.93 288 GLU A C 1
ATOM 1841 O O . GLU A 1 236 ? 46.250 -0.117 10.814 1.00 8.53 288 GLU A O 1
ATOM 1847 N N . LEU A 1 237 ? 48.089 1.093 11.296 1.00 7.89 289 LEU A N 1
ATOM 1848 C CA . LEU A 1 237 ? 47.339 2.185 11.905 1.00 7.55 289 LEU A CA 1
ATOM 1849 C C . LEU A 1 237 ? 46.429 2.883 10.887 1.00 7.24 289 LEU A C 1
ATOM 1850 O O . LEU A 1 237 ? 45.275 3.184 11.179 1.00 7.74 289 LEU A O 1
ATOM 1855 N N . PHE A 1 238 ? 46.962 3.118 9.696 1.00 7.01 290 PHE A N 1
ATOM 1856 C CA . PHE A 1 238 ? 46.286 3.914 8.672 1.00 7.05 290 PHE A CA 1
ATOM 1857 C C . PHE A 1 238 ? 45.700 3.002 7.580 1.00 7.86 290 PHE A C 1
ATOM 1858 O O . PHE A 1 238 ? 45.790 3.295 6.394 1.00 8.57 290 PHE A O 1
ATOM 1866 N N . ALA A 1 239 ? 45.084 1.902 7.995 1.00 7.96 291 ALA A N 1
ATOM 1867 C CA . ALA A 1 239 ? 44.634 0.855 7.075 1.00 8.02 291 ALA A CA 1
ATOM 1868 C C . ALA A 1 239 ? 43.266 1.165 6.457 1.00 8.16 291 ALA A C 1
ATOM 1869 O O . ALA A 1 239 ? 42.531 2.012 6.954 1.00 8.58 291 ALA A O 1
ATOM 1871 N N . PRO A 1 240 ? 42.896 0.469 5.382 1.00 8.26 292 PRO A N 1
ATOM 1872 C CA . PRO A 1 240 ? 41.567 0.672 4.794 1.00 8.53 292 PRO A CA 1
ATOM 1873 C C . PRO A 1 240 ? 40.431 0.304 5.745 1.00 8.69 292 PRO A C 1
ATOM 1874 O O . PRO A 1 240 ? 40.636 -0.373 6.749 1.00 8.45 292 PRO A O 1
ATOM 1878 N N . LYS A 1 241 ? 39.236 0.758 5.404 1.00 8.88 293 LYS A N 1
ATOM 1879 C CA . LYS A 1 241 ? 38.037 0.489 6.182 1.00 9.25 293 LYS A CA 1
ATOM 1880 C C . LYS A 1 241 ? 37.870 -0.991 6.529 1.00 9.41 293 LYS A C 1
ATOM 1881 O O . LYS A 1 241 ? 37.964 -1.867 5.662 1.00 9.74 293 LYS A O 1
ATOM 1893 N N . GLY A 1 242 ? 37.611 -1.246 7.810 1.00 9.52 294 GLY A N 1
ATOM 1894 C CA . GLY A 1 242 ? 37.342 -2.584 8.311 1.00 10.14 294 GLY A CA 1
ATOM 1895 C C . GLY A 1 242 ? 38.535 -3.499 8.511 1.00 10.74 294 GLY A C 1
ATOM 1896 O O . GLY A 1 242 ? 38.355 -4.694 8.780 1.00 11.87 294 GLY A O 1
ATOM 1897 N N . ALA A 1 243 ? 39.754 -2.978 8.387 1.00 9.93 295 ALA A N 1
ATOM 1898 C CA . ALA A 1 243 ? 40.946 -3.825 8.494 1.00 10.36 295 ALA A CA 1
ATOM 1899 C C . ALA A 1 243 ? 41.150 -4.381 9.906 1.00 10.82 295 ALA A C 1
ATOM 1900 O O . ALA A 1 243 ? 40.668 -3.807 10.889 1.00 10.62 295 ALA A O 1
ATOM 1902 N N . ASP A 1 244 ? 41.871 -5.503 9.962 1.00 12.06 296 ASP A N 1
ATOM 1903 C CA . ASP A 1 244 ? 42.319 -6.137 11.204 1.00 12.91 296 ASP A CA 1
ATOM 1904 C C . ASP A 1 244 ? 43.298 -5.215 11.907 1.00 12.17 296 ASP A C 1
ATOM 1905 O O . ASP A 1 244 ? 43.945 -4.380 11.282 1.00 12.54 296 ASP A O 1
ATOM 1910 N N . GLY A 1 245 ? 43.462 -5.429 13.202 1.00 11.42 297 GLY A N 1
ATOM 1911 C CA . GLY A 1 245 ? 44.570 -4.822 13.921 1.00 11.33 297 GLY A CA 1
ATOM 1912 C C . GLY A 1 245 ? 44.236 -3.514 14.592 1.00 10.32 297 GLY A C 1
ATOM 1913 O O . GLY A 1 245 ? 43.072 -3.162 14.776 1.00 10.82 297 GLY A O 1
ATOM 1914 N N . ARG A 1 246 ? 45.291 -2.802 14.971 1.00 9.78 298 ARG A N 1
ATOM 1915 C CA . ARG A 1 246 ? 45.201 -1.610 15.801 1.00 9.59 298 ARG A CA 1
ATOM 1916 C C . ARG A 1 246 ? 45.051 -0.376 14.920 1.00 9.46 298 ARG A C 1
ATOM 1917 O O . ARG A 1 246 ? 45.992 0.405 14.740 1.00 10.06 298 ARG A O 1
ATOM 1925 N N . THR A 1 247 ? 43.847 -0.203 14.382 1.00 8.87 299 THR A N 1
ATOM 1926 C CA . THR A 1 247 ? 43.596 0.837 13.384 1.00 8.45 299 THR A CA 1
ATOM 1927 C C . THR A 1 247 ? 43.112 2.147 14.009 1.00 8.16 299 THR A C 1
ATOM 1928 O O . THR A 1 247 ? 42.517 2.182 15.094 1.00 8.13 299 THR A O 1
ATOM 1932 N N . PHE A 1 248 ? 43.351 3.233 13.288 1.00 7.58 300 PHE A N 1
ATOM 1933 C CA . PHE A 1 248 ? 42.888 4.555 13.688 1.00 7.54 300 PHE A CA 1
ATOM 1934 C C . PHE A 1 248 ? 41.372 4.559 13.953 1.00 7.47 300 PHE A C 1
ATOM 1935 O O . PHE A 1 248 ? 40.919 5.070 14.968 1.00 7.74 300 PHE A O 1
ATOM 1943 N N . GLU A 1 249 ? 40.593 3.993 13.038 1.00 7.91 301 GLU A N 1
ATOM 1944 C CA . GLU A 1 249 ? 39.139 4.011 13.173 1.00 8.47 301 GLU A CA 1
ATOM 1945 C C . GLU A 1 249 ? 38.680 3.269 14.435 1.00 8.54 301 GLU A C 1
ATOM 1946 O O . GLU A 1 249 ? 37.703 3.669 15.055 1.00 8.61 301 GLU A O 1
ATOM 1952 N N . LYS A 1 250 ? 39.382 2.210 14.818 1.00 8.79 302 LYS A N 1
ATOM 1953 C CA . LYS A 1 250 ? 39.018 1.471 16.033 1.00 9.19 302 LYS A CA 1
ATOM 1954 C C . LYS A 1 250 ? 39.268 2.311 17.290 1.00 8.86 302 LYS A C 1
ATOM 1955 O O . LYS A 1 250 ? 38.487 2.265 18.238 1.00 9.52 302 LYS A O 1
ATOM 1961 N N . PHE A 1 251 ? 40.364 3.065 17.310 1.00 8.54 303 PHE A N 1
ATOM 1962 C CA . PHE A 1 251 ? 40.628 3.958 18.435 1.00 8.36 303 PHE A CA 1
ATOM 1963 C C . PHE A 1 251 ? 39.551 5.054 18.547 1.00 8.37 303 PHE A C 1
ATOM 1964 O O . PHE A 1 251 ? 39.111 5.403 19.644 1.00 8.87 303 PHE A O 1
ATOM 1972 N N . VAL A 1 252 ? 39.150 5.621 17.414 1.00 8.32 304 VAL A N 1
ATOM 1973 C CA . VAL A 1 252 ? 38.105 6.633 17.406 1.00 8.46 304 VAL A CA 1
ATOM 1974 C C . VAL A 1 252 ? 36.778 6.047 17.917 1.00 8.72 304 VAL A C 1
ATOM 1975 O O . VAL A 1 252 ? 36.073 6.700 18.683 1.00 9.01 304 VAL A O 1
ATOM 1979 N N . ALA A 1 253 ? 36.458 4.816 17.529 1.00 8.89 305 ALA A N 1
ATOM 1980 C CA . ALA A 1 253 ? 35.223 4.172 18.003 1.00 9.77 305 ALA A CA 1
ATOM 1981 C C . ALA A 1 253 ? 35.244 3.926 19.514 1.00 10.63 305 ALA A C 1
ATOM 1982 O O . ALA A 1 253 ? 34.272 4.235 20.220 1.00 10.66 305 ALA A O 1
ATOM 1984 N N . GLU A 1 254 ? 36.358 3.382 19.996 1.00 10.86 306 GLU A N 1
ATOM 1985 C CA . GLU A 1 254 ? 36.521 2.977 21.402 1.00 11.74 306 GLU A CA 1
ATOM 1986 C C . GLU A 1 254 ? 36.599 4.172 22.352 1.00 10.93 306 GLU A C 1
ATOM 1987 O O . GLU A 1 254 ? 36.034 4.145 23.451 1.00 11.33 306 GLU A O 1
ATOM 1998 N N . SER A 1 255 ? 37.319 5.210 21.932 1.00 10.00 307 SER A N 1
ATOM 1999 C CA . SER A 1 255 ? 37.741 6.286 22.832 1.00 9.61 307 SER A CA 1
ATOM 2000 C C . SER A 1 255 ? 37.343 7.691 22.388 1.00 9.24 307 SER A C 1
ATOM 2001 O O . SER A 1 255 ? 37.197 8.582 23.219 1.00 9.07 307 SER A O 1
ATOM 2004 N N . GLY A 1 256 ? 37.203 7.903 21.084 1.00 9.03 308 GLY A N 1
ATOM 2005 C CA . GLY A 1 256 ? 36.790 9.192 20.562 1.00 8.58 308 GLY A CA 1
ATOM 2006 C C . GLY A 1 256 ? 37.931 10.096 20.125 1.00 8.88 308 GLY A C 1
ATOM 2007 O O . GLY A 1 256 ? 38.032 10.413 18.944 1.00 10.20 308 GLY A O 1
ATOM 2008 N N . GLY A 1 257 ? 38.777 10.516 21.066 1.00 8.34 309 GLY A N 1
ATOM 2009 C CA . GLY A 1 257 ? 39.867 11.440 20.767 1.00 8.16 309 GLY A CA 1
ATOM 2010 C C . GLY A 1 257 ? 41.128 10.716 20.323 1.00 7.76 309 GLY A C 1
ATOM 2011 O O . GLY A 1 257 ? 41.548 9.749 20.953 1.00 7.75 309 GLY A O 1
ATOM 2012 N N . ALA A 1 258 ? 41.743 11.180 19.235 1.00 7.37 310 ALA A N 1
ATOM 2013 C CA . ALA A 1 258 ? 42.958 10.542 18.738 1.00 7.34 310 ALA A CA 1
ATOM 2014 C C . ALA A 1 258 ? 43.770 11.477 17.852 1.00 7.31 310 ALA A C 1
ATOM 2015 O O . ALA A 1 258 ? 43.214 12.318 17.145 1.00 8.10 310 ALA A O 1
ATOM 2017 N N . GLU A 1 259 ? 45.086 11.323 17.909 1.00 7.59 311 GLU A N 1
ATOM 2018 C CA . GLU A 1 259 ? 45.999 12.062 17.044 1.00 7.32 311 GLU A CA 1
ATOM 2019 C C . GLU A 1 259 ? 47.232 11.233 16.745 1.00 7.24 311 GLU A C 1
ATOM 2020 O O . GLU A 1 259 ? 47.866 10.715 17.670 1.00 7.12 311 GLU A O 1
ATOM 2026 N N . ALA A 1 260 ? 47.591 11.142 15.464 1.00 6.22 312 ALA A N 1
ATOM 2027 C CA . ALA A 1 260 ? 48.834 10.489 15.054 1.00 6.00 312 ALA A CA 1
ATOM 2028 C C . ALA A 1 260 ? 49.852 11.507 14.544 1.00 6.00 312 ALA A C 1
ATOM 2029 O O . ALA A 1 260 ? 49.501 12.430 13.817 1.00 6.12 312 ALA A O 1
ATOM 2031 N N . ILE A 1 261 ? 51.105 11.312 14.938 1.00 6.36 313 ILE A N 1
ATOM 2032 C CA . ILE A 1 261 ? 52.244 12.091 14.464 1.00 6.53 313 ILE A CA 1
ATOM 2033 C C . ILE A 1 261 ? 53.213 11.097 13.832 1.00 6.39 313 ILE A C 1
ATOM 2034 O O . ILE A 1 261 ? 53.732 10.211 14.518 1.00 6.44 313 ILE A O 1
ATOM 2039 N N . TRP A 1 262 ? 53.455 11.229 12.531 1.00 6.29 314 TRP A N 1
ATOM 2040 C CA . TRP A 1 262 ? 54.213 10.236 11.770 1.00 6.28 314 TRP A CA 1
ATOM 2041 C C . TRP A 1 262 ? 55.421 10.920 11.147 1.00 6.29 314 TRP A C 1
ATOM 2042 O O . TRP A 1 262 ? 55.299 11.654 10.176 1.00 6.44 314 TRP A O 1
ATOM 2053 N N . TYR A 1 263 ? 56.589 10.685 11.731 1.00 6.36 315 TYR A N 1
ATOM 2054 C CA . TYR A 1 263 ? 57.819 11.338 11.293 1.00 6.90 315 TYR A CA 1
ATOM 2055 C C . TYR A 1 263 ? 58.254 10.813 9.919 1.00 7.01 315 TYR A C 1
ATOM 2056 O O . TYR A 1 263 ? 57.978 9.668 9.561 1.00 7.15 315 TYR A O 1
ATOM 2065 N N . PRO A 1 264 ? 58.917 11.652 9.131 1.00 7.13 316 PRO A N 1
ATOM 2066 C CA . PRO A 1 264 ? 59.270 11.266 7.759 1.00 7.76 316 PRO A CA 1
ATOM 2067 C C . PRO A 1 264 ? 60.268 10.124 7.734 1.00 7.45 316 PRO A C 1
ATOM 2068 O O . PRO A 1 264 ? 61.199 10.092 8.541 1.00 7.11 316 PRO A O 1
ATOM 2072 N N . PHE A 1 265 ? 60.063 9.189 6.813 1.00 7.24 317 PHE A N 1
ATOM 2073 C CA . PHE A 1 265 ? 60.967 8.056 6.621 1.00 7.13 317 PHE A CA 1
ATOM 2074 C C . PHE A 1 265 ? 61.044 7.157 7.858 1.00 7.71 317 PHE A C 1
ATOM 2075 O O . PHE A 1 265 ? 62.086 6.584 8.142 1.00 8.96 317 PHE A O 1
ATOM 2083 N N . THR A 1 266 ? 59.927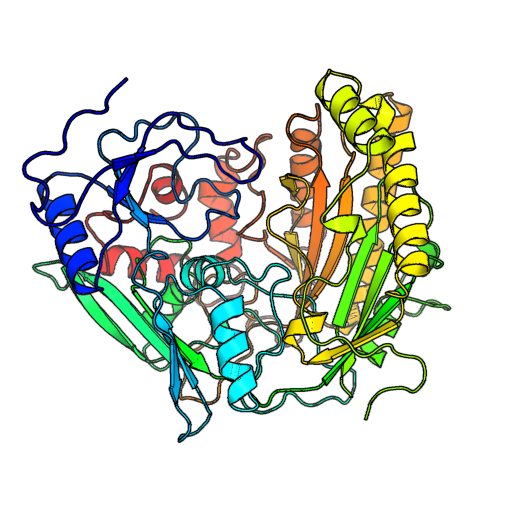 7.040 8.579 1.00 7.20 318 THR A N 1
ATOM 2084 C CA . THR A 1 266 ? 59.824 6.123 9.716 1.00 7.15 318 THR A CA 1
ATOM 2085 C C . THR A 1 266 ? 58.727 5.091 9.541 1.00 7.41 318 THR A C 1
ATOM 2086 O O . THR A 1 266 ? 57.782 5.269 8.758 1.00 7.40 318 THR A O 1
ATOM 2090 N N . GLU A 1 267 ? 58.850 4.016 10.310 1.00 8.09 319 GLU A N 1
ATOM 2091 C CA . GLU A 1 267 ? 57.943 2.881 10.196 1.00 8.69 319 GLU A CA 1
ATOM 2092 C C . GLU A 1 267 ? 56.710 2.991 11.090 1.00 7.94 319 GLU A C 1
ATOM 2093 O O . GLU A 1 267 ? 55.681 2.446 10.744 1.00 8.61 319 GLU A O 1
ATOM 2099 N N . LYS A 1 268 ? 56.823 3.675 12.229 1.00 7.39 320 LYS A N 1
ATOM 2100 C CA . LYS A 1 268 ? 55.790 3.658 13.278 1.00 7.20 320 LYS A CA 1
ATOM 2101 C C . LYS A 1 268 ? 55.478 5.068 13.797 1.00 6.72 320 LYS A C 1
ATOM 2102 O O . LYS A 1 268 ? 56.369 5.735 14.320 1.00 6.19 320 LYS A O 1
ATOM 2112 N N . PRO A 1 269 ? 54.236 5.542 13.658 1.00 6.37 321 PRO A N 1
ATOM 2113 C CA . PRO A 1 269 ? 53.861 6.822 14.271 1.00 6.39 321 PRO A CA 1
ATOM 2114 C C . PRO A 1 269 ? 53.856 6.835 15.801 1.00 6.61 321 PRO A C 1
ATOM 2115 O O . PRO A 1 269 ? 53.914 5.798 16.477 1.00 6.91 321 PRO A O 1
ATOM 2119 N N . TRP A 1 270 ? 53.781 8.044 16.339 1.00 6.87 322 TRP A N 1
ATOM 2120 C CA . TRP A 1 270 ? 53.353 8.290 17.710 1.00 6.79 322 TRP A CA 1
ATOM 2121 C C . TRP A 1 270 ? 51.852 8.536 17.691 1.00 6.84 322 TRP A C 1
ATOM 2122 O O . TRP A 1 270 ? 51.399 9.558 17.175 1.00 6.71 322 TRP A O 1
ATOM 2133 N N . MET A 1 271 ? 51.091 7.587 18.226 1.00 7.51 323 MET A N 1
ATOM 2134 C CA . MET A 1 271 ? 49.639 7.672 18.300 1.00 7.45 323 MET A CA 1
ATOM 2135 C C . MET A 1 271 ? 49.217 8.004 19.727 1.00 7.97 323 MET A C 1
ATOM 2136 O O . MET A 1 271 ? 49.645 7.333 20.667 1.00 8.35 323 MET A O 1
ATOM 2141 N N . LYS A 1 272 ? 48.397 9.039 19.879 1.00 7.07 324 LYS A N 1
ATOM 2142 C CA . LYS A 1 272 ? 47.822 9.445 21.160 1.00 7.59 324 LYS A CA 1
ATOM 2143 C C . LYS A 1 272 ? 46.321 9.179 21.110 1.00 7.38 324 LYS A C 1
ATOM 2144 O O . LYS A 1 272 ? 45.655 9.490 20.120 1.00 7.32 324 LYS A O 1
ATOM 2150 N N . VAL A 1 273 ? 45.789 8.592 22.177 1.00 6.53 325 VAL A N 1
ATOM 2151 C CA . VAL A 1 273 ? 44.373 8.264 22.259 1.00 7.22 325 VAL A CA 1
ATOM 2152 C C . VAL A 1 273 ? 43.852 8.750 23.595 1.00 7.50 325 VAL A C 1
ATOM 2153 O O . VAL A 1 273 ? 44.408 8.416 24.642 1.00 7.43 325 VAL A O 1
ATOM 2157 N N . TRP A 1 274 ? 42.789 9.543 23.561 1.00 7.28 326 TRP A N 1
ATOM 2158 C CA . TRP A 1 274 ? 42.190 10.096 24.776 1.00 7.90 326 TRP A CA 1
ATOM 2159 C C . TRP A 1 274 ? 40.871 9.384 25.091 1.00 8.16 326 TRP A C 1
ATOM 2160 O O . TRP A 1 274 ? 40.024 9.237 24.210 1.00 8.19 326 TRP A O 1
ATOM 2171 N N . THR A 1 275 ? 40.698 8.971 26.349 1.00 9.15 327 THR A N 1
ATOM 2172 C CA . THR A 1 275 ? 39.493 8.265 26.794 1.00 10.05 327 THR A CA 1
ATOM 2173 C C . THR A 1 275 ? 38.896 8.921 28.042 1.00 11.33 327 THR A C 1
ATOM 2174 O O . THR A 1 275 ? 39.575 9.102 29.044 1.00 10.89 327 THR A O 1
ATOM 2178 N N . VAL A 1 276 ? 37.612 9.241 27.989 1.00 13.10 328 VAL A N 1
ATOM 2179 C CA . VAL A 1 276 ? 36.927 9.841 29.131 1.00 15.36 328 VAL A CA 1
ATOM 2180 C C . VAL A 1 276 ? 36.582 8.757 30.156 1.00 17.31 328 VAL A C 1
ATOM 2181 O O . VAL A 1 276 ? 36.136 7.682 29.789 1.00 17.99 328 VAL A O 1
ATOM 2185 N N . SER A 1 277 ? 36.806 9.051 31.438 1.00 19.74 329 SER A N 1
ATOM 2186 C CA . SER A 1 277 ? 36.443 8.131 32.529 1.00 21.04 329 SER A CA 1
ATOM 2187 C C . SER A 1 277 ? 34.935 8.036 32.750 1.00 22.04 329 SER A C 1
ATOM 2188 O O . SER A 1 277 ? 34.245 9.059 32.811 1.00 23.70 329 SER A O 1
ATOM 2191 N N . GLY A 1 298 ? 37.571 7.952 38.992 1.00 25.02 350 GLY A N 1
ATOM 2192 C CA . GLY A 1 298 ? 37.925 6.607 38.565 1.00 24.52 350 GLY A CA 1
ATOM 2193 C C . GLY A 1 298 ? 39.142 6.530 37.644 1.00 23.75 350 GLY A C 1
ATOM 2194 O O . GLY A 1 298 ? 39.007 6.374 36.427 1.00 24.58 350 GLY A O 1
ATOM 2195 N N . LYS A 1 299 ? 40.336 6.619 38.223 1.00 22.77 351 LYS A N 1
ATOM 2196 C CA . LYS A 1 299 ? 41.577 6.495 37.456 1.00 21.45 351 LYS A CA 1
ATOM 2197 C C . LYS A 1 299 ? 41.842 5.032 37.117 1.00 20.93 351 LYS A C 1
ATOM 2198 O O . LYS A 1 299 ? 41.756 4.174 38.001 1.00 20.19 351 LYS A O 1
ATOM 2204 N N . PRO A 1 300 ? 42.186 4.741 35.863 1.00 20.18 352 PRO A N 1
ATOM 2205 C CA . PRO A 1 300 ? 42.677 3.404 35.501 1.00 20.06 352 PRO A CA 1
ATOM 2206 C C . PRO A 1 300 ? 43.901 3.038 36.342 1.00 20.02 352 PRO A C 1
ATOM 2207 O O . PRO A 1 300 ? 44.775 3.883 36.507 1.00 18.66 352 PRO A O 1
ATOM 2211 N N . PRO A 1 301 ? 43.959 1.825 36.887 1.00 19.98 353 PRO A N 1
ATOM 2212 C CA . PRO A 1 301 ? 45.093 1.422 37.728 1.00 20.20 353 PRO A CA 1
ATOM 2213 C C . PRO A 1 301 ? 46.475 1.704 37.124 1.00 19.89 353 PRO A C 1
ATOM 2214 O O . PRO A 1 301 ? 47.385 2.103 37.856 1.00 20.40 353 PRO A O 1
ATOM 2218 N N . GLN A 1 302 ? 46.610 1.532 35.811 1.00 19.40 354 GLN A N 1
ATOM 2219 C CA . GLN A 1 302 ? 47.907 1.588 35.130 1.00 19.22 354 GLN A CA 1
ATOM 2220 C C . GLN A 1 302 ? 48.353 3.024 34.793 1.00 18.01 354 GLN A C 1
ATOM 2221 O O . GLN A 1 302 ? 49.523 3.251 34.477 1.00 18.07 354 GLN A O 1
ATOM 2232 N N . ALA A 1 303 ? 47.428 3.978 34.846 1.00 16.21 355 ALA A N 1
ATOM 2233 C CA . ALA A 1 303 ? 47.726 5.355 34.450 1.00 14.74 355 ALA A CA 1
ATOM 2234 C C . ALA A 1 303 ? 48.365 6.152 35.582 1.00 13.55 355 ALA A C 1
ATOM 2235 O O . ALA A 1 303 ? 48.063 5.940 36.759 1.00 14.28 355 ALA A O 1
ATOM 2237 N N . ARG A 1 304 ? 49.260 7.062 35.213 1.00 11.35 356 ARG A N 1
ATOM 2238 C CA . ARG A 1 304 ? 49.882 7.993 36.145 1.00 10.60 356 ARG A CA 1
ATOM 2239 C C . ARG A 1 304 ? 49.050 9.268 36.205 1.00 10.43 356 ARG A C 1
ATOM 2240 O O . ARG A 1 304 ? 48.820 9.907 35.177 1.00 9.39 356 ARG A O 1
ATOM 2248 N N . GLU A 1 305 ? 48.608 9.647 37.400 1.00 9.86 357 GLU A N 1
ATOM 2249 C CA . GLU A 1 305 ? 47.878 10.896 37.583 1.00 10.74 357 GLU A CA 1
ATOM 2250 C C . GLU A 1 305 ? 48.812 12.089 37.430 1.00 10.67 357 GLU A C 1
ATOM 2251 O O . GLU A 1 305 ? 49.880 12.134 38.038 1.00 9.72 357 GLU A O 1
ATOM 2257 N N . VAL A 1 306 ? 48.393 13.062 36.615 1.00 11.24 358 VAL A N 1
ATOM 2258 C CA . VAL A 1 306 ? 49.085 14.335 36.483 1.00 12.19 358 VAL A CA 1
ATOM 2259 C C . VAL A 1 306 ? 48.203 15.465 37.014 1.00 12.86 358 VAL A C 1
ATOM 2260 O O . VAL A 1 306 ? 46.973 15.334 37.065 1.00 13.69 358 VAL A O 1
ATOM 2264 N N . SER A 1 307 ? 48.833 16.574 37.388 1.00 13.96 359 SER A N 1
ATOM 2265 C CA . SER A 1 307 ? 48.125 17.709 37.987 1.00 14.81 359 SER A CA 1
ATOM 2266 C C . SER A 1 307 ? 48.300 19.009 37.209 1.00 14.02 359 SER A C 1
ATOM 2267 O O . SER A 1 307 ? 47.907 20.073 37.686 1.00 14.69 359 SER A O 1
ATOM 2270 N N . GLY A 1 308 ? 48.912 18.924 36.031 1.00 12.59 360 GLY A N 1
ATOM 2271 C CA . GLY A 1 308 ? 49.084 20.069 35.158 1.00 11.56 360 GLY A CA 1
ATOM 2272 C C . GLY A 1 308 ? 49.253 19.654 33.706 1.00 10.94 360 GLY A C 1
ATOM 2273 O O . GLY A 1 308 ? 49.394 18.466 33.413 1.00 10.27 360 GLY A O 1
ATOM 2274 N N . PRO A 1 309 ? 49.228 20.626 32.799 1.00 10.49 361 PRO A N 1
ATOM 2275 C CA . PRO A 1 309 ? 49.399 20.361 31.368 1.00 10.26 361 PRO A CA 1
ATOM 2276 C C . PRO A 1 309 ? 50.855 20.181 30.919 1.00 10.14 361 PRO A C 1
ATOM 2277 O O . PRO A 1 309 ? 51.790 20.283 31.725 1.00 10.69 361 PRO A O 1
ATOM 2281 N N . TYR A 1 310 ? 51.028 19.901 29.627 1.00 9.66 362 TYR A N 1
ATOM 2282 C CA . TYR A 1 310 ? 52.341 19.854 28.960 1.00 9.76 362 TYR A CA 1
ATOM 2283 C C . TYR A 1 310 ? 53.212 18.736 29.521 1.00 9.33 362 TYR A C 1
ATOM 2284 O O . TYR A 1 310 ? 54.288 18.973 30.063 1.00 10.46 362 TYR A O 1
ATOM 2293 N N . ASN A 1 311 ? 52.734 17.512 29.352 1.00 9.64 363 ASN A N 1
ATOM 2294 C CA . ASN A 1 311 ? 53.332 16.350 30.001 1.00 9.62 363 ASN A CA 1
ATOM 2295 C C . ASN A 1 311 ? 54.343 15.584 29.136 1.00 10.41 363 ASN A C 1
ATOM 2296 O O . ASN A 1 311 ? 54.838 14.540 29.553 1.00 11.40 363 ASN A O 1
ATOM 2301 N N . TYR A 1 312 ? 54.665 16.114 27.958 1.00 10.90 364 TYR A N 1
ATOM 2302 C CA . TYR A 1 312 ? 55.684 15.519 27.083 1.00 11.60 364 TYR A CA 1
ATOM 2303 C C . TYR A 1 312 ? 56.947 16.380 27.079 1.00 13.65 364 TYR A C 1
ATOM 2304 O O . TYR A 1 312 ? 57.161 17.202 26.201 1.00 13.66 364 TYR A O 1
ATOM 2313 N N . ILE A 1 313 ? 57.788 16.176 28.087 1.00 16.41 365 ILE A N 1
ATOM 2314 C CA . ILE A 1 313 ? 58.955 17.041 28.289 1.00 19.21 365 ILE A CA 1
ATOM 2315 C C . ILE A 1 313 ? 59.974 16.933 27.154 1.00 20.20 365 ILE A C 1
ATOM 2316 O O . ILE A 1 313 ? 60.639 17.913 26.819 1.00 21.02 365 ILE A O 1
ATOM 2321 N N . PHE A 1 314 ? 60.081 15.749 26.557 1.00 21.54 366 PHE A N 1
ATOM 2322 C CA . PHE A 1 314 ? 60.961 15.527 25.402 1.00 22.60 366 PHE A CA 1
ATOM 2323 C C . PHE A 1 314 ? 60.583 16.335 24.145 1.00 24.67 366 PHE A C 1
ATOM 2324 O O . PHE A 1 314 ? 61.389 16.453 23.224 1.00 25.18 366 PHE A O 1
ATOM 2332 N N . SER A 1 315 ? 59.358 16.855 24.080 1.00 26.96 367 SER A N 1
ATOM 2333 C CA . SER A 1 315 ? 58.900 17.596 22.898 1.00 28.94 367 SER A CA 1
ATOM 2334 C C . SER A 1 315 ? 58.940 19.118 23.067 1.00 30.66 367 SER A C 1
ATOM 2335 O O . SER A 1 315 ? 58.918 19.864 22.080 1.00 31.09 367 SER A O 1
ATOM 2338 N N . ASP A 1 316 ? 58.998 19.582 24.310 1.00 32.66 368 ASP A N 1
ATOM 2339 C CA . ASP A 1 316 ? 59.181 21.007 24.590 1.00 34.13 368 ASP A CA 1
ATOM 2340 C C . ASP A 1 316 ? 60.650 21.400 24.629 1.00 34.80 368 ASP A C 1
ATOM 2341 O O . ASP A 1 316 ? 60.965 22.592 24.601 1.00 35.94 368 ASP A O 1
ATOM 2346 N N . ASN A 1 317 ? 61.538 20.408 24.718 1.00 35.35 369 ASN A N 1
ATOM 2347 C CA . ASN A 1 317 ? 62.982 20.643 24.831 1.00 35.48 369 ASN A CA 1
ATOM 2348 C C . ASN A 1 317 ? 63.764 19.593 24.041 1.00 35.09 369 ASN A C 1
ATOM 2349 O O . ASN A 1 317 ? 63.570 18.402 24.279 1.00 35.74 369 ASN A O 1
ATOM 2354 N N . LEU A 1 318 ? 64.652 20.026 23.132 1.00 34.12 370 LEU A N 1
ATOM 2355 C CA . LEU A 1 318 ? 65.431 19.107 22.277 1.00 33.14 370 LEU A CA 1
ATOM 2356 C C . LEU A 1 318 ? 66.938 19.122 22.580 1.00 32.69 370 LEU A C 1
ATOM 2357 O O . LEU A 1 318 ? 67.499 20.192 22.812 1.00 32.96 370 LEU A O 1
ATOM 2362 N N . PRO A 1 319 ? 67.592 17.952 22.553 1.00 31.86 371 PRO A N 1
ATOM 2363 C CA . PRO A 1 319 ? 69.032 17.834 22.840 1.00 31.46 371 PRO A CA 1
ATOM 2364 C C . PRO A 1 319 ? 69.969 18.157 21.666 1.00 31.23 371 PRO A C 1
ATOM 2365 O O . PRO A 1 319 ? 69.500 18.415 20.555 1.00 31.07 371 PRO A O 1
ATOM 2369 N N . GLU A 1 320 ? 71.281 18.080 21.916 1.00 30.72 372 GLU A N 1
ATOM 2370 C CA . GLU A 1 320 ? 72.314 18.538 20.971 1.00 30.17 372 GLU A CA 1
ATOM 2371 C C . GLU A 1 320 ? 72.405 17.786 19.636 1.00 28.96 372 GLU A C 1
ATOM 2372 O O . GLU A 1 320 ? 72.516 18.426 18.597 1.00 28.58 372 GLU A O 1
ATOM 2378 N N . PRO A 1 321 ? 72.394 16.453 19.638 1.00 27.41 373 PRO A N 1
ATOM 2379 C CA . PRO A 1 321 ? 72.436 15.705 18.372 1.00 26.46 373 PRO A CA 1
ATOM 2380 C C . PRO A 1 321 ? 71.284 16.063 17.415 1.00 25.17 373 PRO A C 1
ATOM 2381 O O . PRO A 1 321 ? 71.468 16.026 16.195 1.00 25.05 373 PRO A O 1
ATOM 2385 N N . ILE A 1 322 ? 70.123 16.413 17.967 1.00 23.74 374 ILE A N 1
ATOM 2386 C CA . ILE A 1 322 ? 68.968 16.825 17.163 1.00 22.48 374 ILE A CA 1
ATOM 2387 C C . ILE A 1 322 ? 69.084 18.255 16.690 1.00 21.60 374 ILE A C 1
ATOM 2388 O O . ILE A 1 322 ? 68.803 18.538 15.538 1.00 20.65 374 ILE A O 1
ATOM 2393 N N . THR A 1 323 ? 69.456 19.168 17.585 1.00 20.93 375 THR A N 1
ATOM 2394 C CA . THR A 1 323 ? 69.602 20.565 17.193 1.00 20.95 375 THR A CA 1
ATOM 2395 C C . THR A 1 323 ? 70.744 20.706 16.192 1.00 19.94 375 THR A C 1
ATOM 2396 O O . THR A 1 323 ? 70.722 21.608 15.374 1.00 20.05 375 THR A O 1
ATOM 2400 N N . ASP A 1 324 ? 71.714 19.796 16.246 1.00 19.60 376 ASP A N 1
ATOM 2401 C CA . ASP A 1 324 ? 72.809 19.769 15.260 1.00 19.16 376 ASP A CA 1
ATOM 2402 C C . ASP A 1 324 ? 72.285 19.364 13.888 1.00 17.67 376 ASP A C 1
ATOM 2403 O O . ASP A 1 324 ? 72.701 19.931 12.884 1.00 17.24 376 ASP A O 1
ATOM 2408 N N . MET A 1 325 ? 71.397 18.366 13.846 1.00 16.22 377 MET A N 1
ATOM 2409 C CA . MET A 1 325 ? 70.754 17.978 12.590 1.00 14.81 377 MET A CA 1
ATOM 2410 C C . MET A 1 325 ? 69.940 19.131 12.025 1.00 13.80 377 MET A C 1
ATOM 2411 O O . MET A 1 325 ? 69.994 19.412 10.838 1.00 12.38 377 MET A O 1
ATOM 2416 N N . ILE A 1 326 ? 69.155 19.790 12.873 1.00 13.11 378 ILE A N 1
ATOM 2417 C CA . ILE A 1 326 ? 68.351 20.904 12.415 1.00 13.21 378 ILE A CA 1
ATOM 2418 C C . ILE A 1 326 ? 69.277 22.011 11.895 1.00 12.72 378 ILE A C 1
ATOM 2419 O O . ILE A 1 326 ? 69.010 22.600 10.866 1.00 12.56 378 ILE A O 1
ATOM 2424 N N . GLY A 1 327 ? 70.374 22.262 12.604 1.00 12.74 379 GLY A N 1
ATOM 2425 C CA . GLY A 1 327 ? 71.333 23.270 12.187 1.00 12.59 379 GLY A CA 1
ATOM 2426 C C . GLY A 1 327 ? 71.943 22.955 10.830 1.00 12.08 379 GLY A C 1
ATOM 2427 O O . GLY A 1 327 ? 72.096 23.831 9.983 1.00 12.25 379 GLY A O 1
ATOM 2428 N N . ALA A 1 328 ? 72.261 21.685 10.627 1.00 12.33 380 ALA A N 1
ATOM 2429 C CA . ALA A 1 328 ? 72.854 21.222 9.371 1.00 11.73 380 ALA A CA 1
ATOM 2430 C C . ALA A 1 328 ? 71.842 21.261 8.226 1.00 11.56 380 ALA A C 1
ATOM 2431 O O . ALA A 1 328 ? 72.186 21.635 7.114 1.00 11.07 380 ALA A O 1
ATOM 2433 N N . ILE A 1 329 ? 70.583 20.903 8.496 1.00 11.32 381 ILE A N 1
ATOM 2434 C CA . ILE A 1 329 ? 69.520 21.105 7.517 1.00 11.08 381 ILE A CA 1
ATOM 2435 C C . ILE A 1 329 ? 69.424 22.583 7.126 1.00 11.35 381 ILE A C 1
ATOM 2436 O O . ILE A 1 329 ? 69.387 22.917 5.950 1.00 11.13 381 ILE A O 1
ATOM 2441 N N . ASN A 1 330 ? 69.405 23.471 8.120 1.00 11.94 382 ASN A N 1
ATOM 2442 C CA . ASN A 1 330 ? 69.289 24.905 7.868 1.00 12.56 382 ASN A CA 1
ATOM 2443 C C . ASN A 1 330 ? 70.482 25.481 7.093 1.00 12.58 382 ASN A C 1
ATOM 2444 O O . ASN A 1 330 ? 70.331 26.468 6.365 1.00 13.29 382 ASN A O 1
ATOM 2449 N N . ALA A 1 331 ? 71.634 24.828 7.231 1.00 12.50 383 ALA A N 1
ATOM 2450 C CA . ALA A 1 331 ? 72.871 25.228 6.547 1.00 12.48 383 ALA A CA 1
ATOM 2451 C C . ALA A 1 331 ? 72.966 24.690 5.116 1.00 12.12 383 ALA A C 1
ATOM 2452 O O . ALA A 1 331 ? 73.974 24.932 4.437 1.00 13.29 383 ALA A O 1
ATOM 2454 N N . GLY A 1 332 ? 71.923 23.999 4.642 1.00 10.95 384 GLY A N 1
ATOM 2455 C CA . GLY A 1 332 ? 71.856 23.559 3.255 1.00 10.14 384 GLY A CA 1
ATOM 2456 C C . GLY A 1 332 ? 72.027 22.067 3.032 1.00 9.40 384 GLY A C 1
ATOM 2457 O O . GLY A 1 332 ? 72.429 21.672 1.937 1.00 10.19 384 GLY A O 1
ATOM 2458 N N . ASN A 1 333 ? 71.705 21.241 4.031 1.00 8.19 385 ASN A N 1
ATOM 2459 C CA . ASN A 1 333 ? 71.825 19.786 3.909 1.00 7.36 385 ASN A CA 1
ATOM 2460 C C . ASN A 1 333 ? 70.468 19.082 4.087 1.00 7.06 385 ASN A C 1
ATOM 2461 O O . ASN A 1 333 ? 70.256 18.397 5.090 1.00 6.73 385 ASN A O 1
ATOM 2466 N N . PRO A 1 334 ? 69.553 19.244 3.132 1.00 6.83 386 PRO A N 1
ATOM 2467 C CA . PRO A 1 334 ? 68.213 18.634 3.254 1.00 6.62 386 PRO A CA 1
ATOM 2468 C C . PRO A 1 334 ? 68.230 17.103 3.225 1.00 6.75 386 PRO A C 1
ATOM 2469 O O . PRO A 1 334 ? 67.264 16.475 3.677 1.00 6.52 386 PRO A O 1
ATOM 2473 N N . GLY A 1 335 ? 69.301 16.510 2.698 1.00 6.78 387 GLY A N 1
ATOM 2474 C CA . GLY A 1 335 ? 69.465 15.068 2.692 1.00 7.16 387 GLY A CA 1
ATOM 2475 C C . GLY A 1 335 ? 69.572 14.390 4.049 1.00 6.99 387 GLY A C 1
ATOM 2476 O O . GLY A 1 335 ? 69.571 13.157 4.132 1.00 7.67 387 GLY A O 1
ATOM 2477 N N . ILE A 1 336 ? 69.649 15.183 5.113 1.00 7.04 388 ILE A N 1
ATOM 2478 C CA . ILE A 1 336 ? 69.569 14.663 6.476 1.00 6.96 388 ILE A CA 1
ATOM 2479 C C . ILE A 1 336 ? 68.156 14.158 6.842 1.00 7.05 388 ILE A C 1
ATOM 2480 O O . ILE A 1 336 ? 68.011 13.428 7.807 1.00 7.05 388 ILE A O 1
ATOM 2485 N N . ALA A 1 337 ? 67.138 14.488 6.050 1.00 7.22 389 ALA A N 1
ATOM 2486 C CA . ALA A 1 337 ? 65.750 14.125 6.384 1.00 7.03 389 ALA A CA 1
ATOM 2487 C C . ALA A 1 337 ? 65.528 12.651 6.767 1.00 7.34 389 ALA A C 1
ATOM 2488 O O . ALA A 1 337 ? 64.850 12.386 7.758 1.00 7.64 389 ALA A O 1
ATOM 2490 N N . PRO A 1 338 ? 66.050 11.682 6.005 1.00 7.74 390 PRO A N 1
ATOM 2491 C CA . PRO A 1 338 ? 65.872 10.267 6.373 1.00 7.95 390 PRO A CA 1
ATOM 2492 C C . PRO A 1 338 ? 66.595 9.808 7.647 1.00 8.08 390 PRO A C 1
ATOM 2493 O O . PRO A 1 338 ? 66.314 8.709 8.124 1.00 8.48 390 PRO A O 1
ATOM 2497 N N . LEU A 1 339 ? 67.519 10.617 8.156 1.00 8.20 391 LEU A N 1
ATOM 2498 C CA . LEU A 1 339 ? 68.116 10.414 9.478 1.00 8.61 391 LEU A CA 1
ATOM 2499 C C . LEU A 1 339 ? 67.344 11.159 10.572 1.00 8.56 391 LEU A C 1
ATOM 2500 O O . LEU A 1 339 ? 67.229 10.665 11.695 1.00 9.17 391 LEU A O 1
ATOM 2505 N N . PHE A 1 340 ? 66.827 12.337 10.235 1.00 8.28 392 PHE A N 1
ATOM 2506 C CA . PHE A 1 340 ? 66.154 13.227 11.181 1.00 7.90 392 PHE A CA 1
ATOM 2507 C C . PHE A 1 340 ? 64.814 12.645 11.635 1.00 7.99 392 PHE A C 1
ATOM 2508 O O . PHE A 1 340 ? 64.489 12.697 12.818 1.00 8.60 392 PHE A O 1
ATOM 2516 N N . GLY A 1 341 ? 64.041 12.083 10.713 1.00 7.54 393 GLY A N 1
ATOM 2517 C CA . GLY A 1 341 ? 62.772 11.476 11.078 1.00 7.21 393 GLY A CA 1
ATOM 2518 C C . GLY A 1 341 ? 62.899 10.381 12.131 1.00 7.60 393 GLY A C 1
ATOM 2519 O O . GLY A 1 341 ? 62.256 10.452 13.190 1.00 7.32 393 GLY A O 1
ATOM 2520 N N . PRO A 1 342 ? 63.699 9.356 11.848 1.00 7.52 394 PRO A N 1
ATOM 2521 C CA . PRO A 1 342 ? 63.986 8.322 12.848 1.00 7.60 394 PRO A CA 1
ATOM 2522 C C . PRO A 1 342 ? 64.546 8.876 14.154 1.00 8.05 394 PRO A C 1
ATOM 2523 O O . PRO A 1 342 ? 64.167 8.374 15.203 1.00 8.78 394 PRO A O 1
ATOM 2527 N N . ALA A 1 343 ? 65.405 9.890 14.100 1.00 8.29 395 ALA A N 1
ATOM 2528 C CA . ALA A 1 343 ? 65.951 10.480 15.325 1.00 8.41 395 ALA A CA 1
ATOM 2529 C C . ALA A 1 343 ? 64.846 11.097 16.181 1.00 8.40 395 ALA A C 1
ATOM 2530 O O . ALA A 1 343 ? 64.856 10.948 17.404 1.00 8.72 395 ALA A O 1
ATOM 2532 N N . MET A 1 344 ? 63.897 11.776 15.539 1.00 8.30 396 MET A N 1
ATOM 2533 C CA . MET A 1 344 ? 62.761 12.372 16.253 1.00 8.44 396 MET A CA 1
ATOM 2534 C C . MET A 1 344 ? 61.854 11.283 16.826 1.00 8.40 396 MET A C 1
ATOM 2535 O O . MET A 1 344 ? 61.331 11.429 17.930 1.00 8.01 396 MET A O 1
ATOM 2540 N N . TYR A 1 345 ? 61.648 10.199 16.083 1.00 8.09 397 TYR A N 1
ATOM 2541 C CA . TYR A 1 345 ? 60.868 9.067 16.589 1.00 8.16 397 TYR A CA 1
ATOM 2542 C C . TYR A 1 345 ? 61.533 8.476 17.832 1.00 9.00 397 TYR A C 1
ATOM 2543 O O . TYR A 1 345 ? 60.853 8.155 18.810 1.00 9.12 397 TYR A O 1
ATOM 2552 N N . GLU A 1 346 ? 62.858 8.323 17.798 1.00 9.68 398 GLU A N 1
ATOM 2553 C CA . GLU A 1 346 ? 63.569 7.712 18.924 1.00 10.66 398 GLU A CA 1
ATOM 2554 C C . GLU A 1 346 ? 63.528 8.593 20.174 1.00 11.41 398 GLU A C 1
ATOM 2555 O O . GLU A 1 346 ? 63.378 8.064 21.279 1.00 11.69 398 GLU A O 1
ATOM 2561 N N . ILE A 1 347 ? 63.641 9.911 20.022 1.00 11.84 399 ILE A N 1
ATOM 2562 C CA . ILE A 1 347 ? 63.500 10.841 21.168 1.00 12.62 399 ILE A CA 1
ATOM 2563 C C . ILE A 1 347 ? 62.133 10.692 21.816 1.00 12.08 399 ILE A C 1
ATOM 2564 O O . ILE A 1 347 ? 61.998 10.751 23.039 1.00 11.70 399 ILE A O 1
ATOM 2573 N N . THR A 1 348 ? 61.125 10.503 20.980 1.00 10.36 400 THR A N 1
ATOM 2574 C CA . THR A 1 348 ? 59.760 10.348 21.442 1.00 9.57 400 THR A CA 1
ATOM 2575 C C . THR A 1 348 ? 59.581 9.036 22.188 1.00 9.36 400 THR A C 1
ATOM 2576 O O . THR A 1 348 ? 59.104 9.031 23.323 1.00 9.31 400 THR A O 1
ATOM 2580 N N . LYS A 1 349 ? 59.964 7.926 21.558 1.00 8.72 401 LYS A N 1
ATOM 2581 C CA . LYS A 1 349 ? 59.847 6.603 22.169 1.00 8.62 401 LYS A CA 1
ATOM 2582 C C . LYS A 1 349 ? 60.600 6.533 23.505 1.00 9.09 401 LYS A C 1
ATOM 2583 O O . LYS A 1 349 ? 60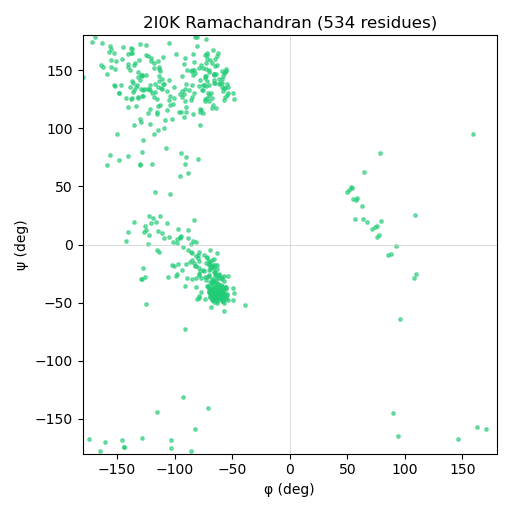.047 6.093 24.519 1.00 9.26 401 LYS A O 1
ATOM 2589 N N . LEU A 1 350 ? 61.854 6.958 23.500 1.00 9.51 402 LEU A N 1
ATOM 2590 C CA . LEU A 1 350 ? 62.691 6.862 24.698 1.00 10.41 402 LEU A CA 1
ATOM 2591 C C . LEU A 1 350 ? 62.209 7.826 25.783 1.00 9.93 402 LEU A C 1
ATOM 2592 O O . LEU A 1 350 ? 62.203 7.482 26.971 1.00 10.78 402 LEU A O 1
ATOM 2597 N N . GLY A 1 351 ? 61.788 9.016 25.379 1.00 9.35 403 GLY A N 1
ATOM 2598 C CA . GLY A 1 351 ? 61.306 10.021 26.308 1.00 8.55 403 GLY A CA 1
ATOM 2599 C C . GLY A 1 351 ? 60.003 9.638 26.983 1.00 8.47 403 GLY A C 1
ATOM 2600 O O . GLY A 1 351 ? 59.820 9.876 28.183 1.00 8.07 403 GLY A O 1
ATOM 2601 N N . LEU A 1 352 ? 59.079 9.064 26.219 1.00 8.00 404 LEU A N 1
ATOM 2602 C CA . LEU A 1 352 ? 57.827 8.562 26.786 1.00 8.30 404 LEU A CA 1
ATOM 2603 C C . LEU A 1 352 ? 58.112 7.534 27.872 1.00 8.60 404 LEU A C 1
ATOM 2604 O O . LEU A 1 352 ? 57.513 7.578 28.936 1.00 8.98 404 LEU A O 1
ATOM 2609 N N . ALA A 1 353 ? 59.040 6.625 27.606 1.00 8.78 405 ALA A N 1
ATOM 2610 C CA . ALA A 1 353 ? 59.361 5.578 28.564 1.00 8.87 405 ALA A CA 1
ATOM 2611 C C . ALA A 1 353 ? 60.061 6.140 29.799 1.00 9.14 405 ALA A C 1
ATOM 2612 O O . ALA A 1 353 ? 59.708 5.788 30.925 1.00 9.96 405 ALA A O 1
ATOM 2614 N N . ALA A 1 354 ? 61.037 7.010 29.578 1.00 8.78 406 ALA A N 1
ATOM 2615 C CA . ALA A 1 354 ? 61.883 7.523 30.661 1.00 9.02 406 ALA A CA 1
ATOM 2616 C C . ALA A 1 354 ? 61.061 8.324 31.656 1.00 9.14 406 ALA A C 1
ATOM 2617 O O . ALA A 1 354 ? 61.289 8.242 32.861 1.00 9.30 406 ALA A O 1
ATOM 2619 N N . THR A 1 355 ? 60.089 9.079 31.152 1.00 9.15 407 THR A N 1
ATOM 2620 C CA . THR A 1 355 ? 59.263 9.960 31.981 1.00 9.36 407 THR A CA 1
ATOM 2621 C C . THR A 1 355 ? 57.920 9.339 32.349 1.00 9.46 407 THR A C 1
ATOM 2622 O O . THR A 1 355 ? 57.076 10.006 32.960 1.00 10.01 407 THR A O 1
ATOM 2626 N N . ASN A 1 356 ? 57.708 8.075 31.972 1.00 9.86 408 ASN A N 1
ATOM 2627 C CA . ASN A 1 356 ? 56.483 7.340 32.291 1.00 10.58 408 ASN A CA 1
ATOM 2628 C C . ASN A 1 356 ? 55.254 8.132 31.840 1.00 10.42 408 ASN A C 1
ATOM 2629 O O . ASN A 1 356 ? 54.302 8.359 32.590 1.00 11.06 408 ASN A O 1
ATOM 2638 N N . ALA A 1 357 ? 55.295 8.577 30.589 1.00 10.01 409 ALA A N 1
ATOM 2639 C CA . ALA A 1 357 ? 54.239 9.410 30.009 1.00 9.90 409 ALA A CA 1
ATOM 2640 C C . ALA A 1 357 ? 53.425 8.696 28.933 1.00 9.79 409 ALA A C 1
ATOM 2641 O O . ALA A 1 357 ? 52.608 9.336 28.266 1.00 9.90 409 ALA A O 1
ATOM 2643 N N . ASN A 1 358 ? 53.611 7.384 28.775 1.00 9.79 410 ASN A N 1
ATOM 2644 C CA . ASN A 1 358 ? 52.789 6.602 27.838 1.00 9.87 410 ASN A CA 1
ATOM 2645 C C . ASN A 1 358 ? 51.333 6.415 28.278 1.00 9.92 410 ASN A C 1
ATOM 2646 O O . ASN A 1 358 ? 50.493 6.044 27.464 1.00 9.84 410 ASN A O 1
ATOM 2651 N N . ASP A 1 359 ? 51.040 6.632 29.558 1.00 10.02 411 ASP A N 1
ATOM 2652 C CA . ASP A 1 359 ? 49.701 6.400 30.092 1.00 10.06 411 ASP A CA 1
ATOM 2653 C C . ASP A 1 359 ? 49.448 7.357 31.255 1.00 10.30 411 ASP A C 1
ATOM 2654 O O . ASP A 1 359 ? 49.859 7.094 32.388 1.00 11.35 411 ASP A O 1
ATOM 2659 N N . ILE A 1 360 ? 48.814 8.486 30.957 1.00 9.18 412 ILE A N 1
ATOM 2660 C CA . ILE A 1 360 ? 48.595 9.541 31.952 1.00 9.24 412 ILE A CA 1
ATOM 2661 C C . ILE A 1 360 ? 47.105 9.829 32.067 1.00 9.10 412 ILE A C 1
ATOM 2662 O O . ILE A 1 360 ? 46.330 9.482 31.173 1.00 9.78 412 ILE A O 1
ATOM 2667 N N . TRP A 1 361 ? 46.716 10.472 33.166 1.00 9.20 413 TRP A N 1
ATOM 2668 C CA . TRP A 1 361 ? 45.306 10.710 33.457 1.00 9.07 413 TRP A CA 1
ATOM 2669 C C . TRP A 1 361 ? 45.176 11.957 34.304 1.00 8.81 413 TRP A C 1
ATOM 2670 O O . TRP A 1 361 ? 45.944 12.166 35.236 1.00 9.24 413 TRP A O 1
ATOM 2681 N N . GLY A 1 362 ? 44.204 12.793 33.978 1.00 9.23 414 GLY A N 1
ATOM 2682 C CA . GLY A 1 362 ? 43.954 14.001 34.745 1.00 9.28 414 GLY A CA 1
ATOM 2683 C C . GLY A 1 362 ? 42.715 14.719 34.262 1.00 9.46 414 GLY A C 1
ATOM 2684 O O . GLY A 1 362 ? 41.909 14.163 33.522 1.00 10.28 414 GLY A O 1
ATOM 2685 N N . TRP A 1 363 ? 42.536 15.952 34.708 1.00 10.12 415 TRP A N 1
ATOM 2686 C CA . TRP A 1 363 ? 41.457 16.776 34.170 1.00 10.42 415 TRP A CA 1
ATOM 2687 C C . TRP A 1 363 ? 41.681 17.038 32.680 1.00 10.40 415 TRP A C 1
ATOM 2688 O O . TRP A 1 363 ? 42.816 17.013 32.199 1.00 10.49 415 TRP A O 1
ATOM 2699 N N . SER A 1 364 ? 40.584 17.299 31.972 1.00 10.28 416 SER A N 1
ATOM 2700 C CA . SER A 1 364 ? 40.590 17.601 30.537 1.00 9.73 416 SER A CA 1
ATOM 2701 C C . SER A 1 364 ? 41.762 18.487 30.088 1.00 9.86 416 SER A C 1
ATOM 2702 O O . SER A 1 364 ? 42.499 18.121 29.176 1.00 9.54 416 SER A O 1
ATOM 2705 N N . LYS A 1 365 ? 41.965 19.628 30.737 1.00 9.45 417 LYS A N 1
ATOM 2706 C CA . LYS A 1 365 ? 42.982 20.578 30.274 1.00 9.85 417 LYS A CA 1
ATOM 2707 C C . LYS A 1 365 ? 44.402 20.029 30.411 1.00 9.78 417 LYS A C 1
ATOM 2708 O O . LYS A 1 365 ? 45.297 20.392 29.657 1.00 9.86 417 LYS A O 1
ATOM 2714 N N . ASP A 1 366 ? 44.613 19.177 31.405 1.00 9.60 418 ASP A N 1
ATOM 2715 C CA . ASP A 1 366 ? 45.951 18.704 31.716 1.00 9.48 418 ASP A CA 1
ATOM 2716 C C . ASP A 1 366 ? 46.450 17.694 30.692 1.00 8.96 418 ASP A C 1
ATOM 2717 O O . ASP A 1 366 ? 47.655 17.596 30.465 1.00 9.70 418 ASP A O 1
ATOM 2722 N N . VAL A 1 367 ? 45.529 16.973 30.059 1.00 8.48 419 VAL A N 1
ATOM 2723 C CA . VAL A 1 367 ? 45.895 16.012 29.009 1.00 8.19 419 VAL A CA 1
ATOM 2724 C C . VAL A 1 367 ? 45.641 16.507 27.575 1.00 8.22 419 VAL A C 1
ATOM 2725 O O . VAL A 1 367 ? 46.209 15.964 26.642 1.00 7.95 419 VAL A O 1
ATOM 2729 N N . GLN A 1 368 ? 44.825 17.541 27.392 1.00 8.12 420 GLN A N 1
ATOM 2730 C CA . GLN A 1 368 ? 44.577 18.083 26.049 1.00 8.11 420 GLN A CA 1
ATOM 2731 C C . GLN A 1 368 ? 45.498 19.256 25.681 1.00 8.85 420 GLN A C 1
ATOM 2732 O O . GLN A 1 368 ? 45.697 19.526 24.497 1.00 8.85 420 GLN A O 1
ATOM 2738 N N . PHE A 1 369 ? 46.065 19.949 26.671 1.00 8.23 421 PHE A N 1
ATOM 2739 C CA . PHE A 1 369 ? 47.113 20.937 26.406 1.00 8.64 421 PHE A CA 1
ATOM 2740 C C . PHE A 1 369 ? 48.456 20.219 26.459 1.00 8.96 421 PHE A C 1
ATOM 2741 O O . PHE A 1 369 ? 48.864 19.732 27.529 1.00 8.41 421 PHE A O 1
ATOM 2749 N N . TYR A 1 370 ? 49.151 20.145 25.321 1.00 8.69 422 TYR A N 1
ATOM 2750 C CA . TYR A 1 370 ? 50.423 19.433 25.245 1.00 9.39 422 TYR A CA 1
ATOM 2751 C C . TYR A 1 370 ? 51.489 20.079 24.359 1.00 9.47 422 TYR A C 1
ATOM 2752 O O . TYR A 1 370 ? 52.575 19.521 24.234 1.00 10.41 422 TYR A O 1
ATOM 2761 N N . ILE A 1 371 ? 51.212 21.251 23.784 1.00 9.82 423 ILE A N 1
ATOM 2762 C CA . ILE A 1 371 ? 52.213 21.990 23.002 1.00 10.39 423 ILE A CA 1
ATOM 2763 C C . ILE A 1 371 ? 52.535 23.307 23.690 1.00 11.51 423 ILE A C 1
ATOM 2764 O O . ILE A 1 371 ? 51.680 24.197 23.779 1.00 11.16 423 ILE A O 1
ATOM 2771 N N . LYS A 1 372 ? 53.767 23.420 24.187 1.00 12.98 424 LYS A N 1
ATOM 2772 C CA . LYS A 1 372 ? 54.240 24.639 24.826 1.00 14.19 424 LYS A CA 1
ATOM 2773 C C . LYS A 1 372 ? 54.706 25.603 23.759 1.00 14.46 424 LYS A C 1
ATOM 2774 O O . LYS A 1 372 ? 55.088 25.201 22.658 1.00 14.57 424 LYS A O 1
ATOM 2785 N N . ALA A 1 373 ? 54.711 26.889 24.096 1.00 15.03 425 ALA A N 1
ATOM 2786 C CA . ALA A 1 373 ? 55.152 27.918 23.171 1.00 15.45 425 ALA A CA 1
ATOM 2787 C C . ALA A 1 373 ? 56.642 27.825 22.822 1.00 15.67 425 ALA A C 1
ATOM 2788 O O . ALA A 1 373 ? 57.082 28.479 21.889 1.00 16.20 425 ALA A O 1
ATOM 2790 N N . THR A 1 374 ? 57.400 27.018 23.569 1.00 15.70 426 THR A N 1
ATOM 2791 C CA . THR A 1 374 ? 58.818 26.750 23.277 1.00 16.00 426 THR A CA 1
ATOM 2792 C C . THR A 1 374 ? 59.058 25.676 22.199 1.00 15.41 426 THR A C 1
ATOM 2793 O O . THR A 1 374 ? 60.205 25.340 21.890 1.00 16.03 426 THR A O 1
ATOM 2797 N N . THR A 1 375 ? 57.991 25.147 21.614 1.00 14.52 427 THR A N 1
ATOM 2798 C CA . THR A 1 375 ? 58.107 24.053 20.649 1.00 13.97 427 THR A CA 1
ATOM 2799 C C . THR A 1 375 ? 58.845 24.487 19.374 1.00 13.43 427 THR A C 1
ATOM 2800 O O . THR A 1 375 ? 58.857 25.666 19.019 1.00 13.47 427 THR A O 1
ATOM 2804 N N . LEU A 1 376 ? 59.474 23.521 18.711 1.00 13.36 428 LEU A N 1
ATOM 2805 C CA . LEU A 1 376 ? 60.221 23.753 17.470 1.00 13.20 428 LEU A CA 1
ATOM 2806 C C . LEU A 1 376 ? 59.361 24.467 16.432 1.00 12.48 428 LEU A C 1
ATOM 2807 O O . LEU A 1 376 ? 58.233 24.042 16.166 1.00 12.42 428 LEU A O 1
ATOM 2812 N N . ARG A 1 377 ? 59.900 25.540 15.850 1.00 11.88 429 ARG A N 1
ATOM 2813 C CA . ARG A 1 377 ? 59.166 26.361 14.887 1.00 11.37 429 ARG A CA 1
ATOM 2814 C C . ARG A 1 377 ? 59.126 25.683 13.513 1.00 10.61 429 ARG A C 1
ATOM 2815 O O . ARG A 1 377 ? 60.162 25.496 12.875 1.00 11.71 429 ARG A O 1
ATOM 2823 N N . LEU A 1 378 ? 57.924 25.340 13.059 1.00 9.37 430 LEU A N 1
ATOM 2824 C CA . LEU A 1 378 ? 57.713 24.663 11.786 1.00 8.47 430 LEU A CA 1
ATOM 2825 C C . LEU A 1 378 ? 56.642 25.402 10.988 1.00 8.61 430 LEU A C 1
ATOM 2826 O O . LEU A 1 378 ? 56.014 26.333 11.504 1.00 8.61 430 LEU A O 1
ATOM 2831 N N . THR A 1 379 ? 56.441 24.992 9.743 1.00 7.92 431 THR A N 1
ATOM 2832 C CA . THR A 1 379 ? 55.411 25.564 8.875 1.00 8.53 431 THR A CA 1
ATOM 2833 C C . THR A 1 379 ? 54.565 24.436 8.262 1.00 8.76 431 THR A C 1
ATOM 2834 O O . THR A 1 379 ? 55.068 23.346 8.007 1.00 9.79 431 THR A O 1
ATOM 2838 N N . GLU A 1 380 ? 53.272 24.689 8.061 1.00 8.81 432 GLU A N 1
ATOM 2839 C CA . GLU A 1 380 ? 52.304 23.615 7.838 1.00 8.56 432 GLU A CA 1
ATOM 2840 C C . GLU A 1 380 ? 51.492 23.743 6.561 1.00 8.45 432 GLU A C 1
ATOM 2841 O O . GLU A 1 380 ? 51.128 24.849 6.140 1.00 8.55 432 GLU A O 1
ATOM 2847 N N . GLY A 1 381 ? 51.191 22.585 5.979 1.00 8.21 433 GLY A N 1
ATOM 2848 C CA . GLY A 1 381 ? 50.275 22.462 4.861 1.00 8.78 433 GLY A CA 1
ATOM 2849 C C . GLY A 1 381 ? 49.215 21.404 5.134 1.00 8.93 433 GLY A C 1
ATOM 2850 O O . GLY A 1 381 ? 49.055 20.954 6.262 1.00 9.14 433 GLY A O 1
ATOM 2851 N N . GLY A 1 382 ? 48.500 21.020 4.085 1.00 8.67 434 GLY A N 1
ATOM 2852 C CA . GLY A 1 382 ? 47.366 20.110 4.174 1.00 8.93 434 GLY A CA 1
ATOM 2853 C C . GLY A 1 382 ? 46.080 20.881 4.401 1.00 8.68 434 GLY A C 1
ATOM 2854 O O . GLY A 1 382 ? 45.892 21.983 3.855 1.00 10.08 434 GLY A O 1
ATOM 2855 N N . GLY A 1 383 ? 45.172 20.296 5.179 1.00 7.78 435 GLY A N 1
ATOM 2856 C CA . GLY A 1 383 ? 43.920 20.937 5.525 1.00 7.49 435 GLY A CA 1
ATOM 2857 C C . GLY A 1 383 ? 42.877 19.973 6.050 1.00 7.72 435 GLY A C 1
ATOM 2858 O O . GLY A 1 383 ? 43.223 18.900 6.523 1.00 8.78 435 GLY A O 1
ATOM 2859 N N . ALA A 1 384 ? 41.606 20.352 5.951 1.00 7.26 436 ALA A N 1
ATOM 2860 C CA . ALA A 1 384 ? 40.496 19.585 6.519 1.00 6.86 436 ALA A CA 1
ATOM 2861 C C . ALA A 1 384 ? 39.704 18.842 5.452 1.00 7.36 436 ALA A C 1
ATOM 2862 O O . ALA A 1 384 ? 39.472 19.365 4.371 1.00 7.61 436 ALA A O 1
ATOM 2864 N N . VAL A 1 385 ? 39.273 17.627 5.779 1.00 6.39 437 VAL A N 1
ATOM 2865 C CA . VAL A 1 385 ? 38.306 16.899 4.972 1.00 6.66 437 VAL A CA 1
ATOM 2866 C C . VAL A 1 385 ? 37.038 16.739 5.811 1.00 6.72 437 VAL A C 1
ATOM 2867 O O . VAL A 1 385 ? 37.083 16.151 6.905 1.00 6.93 437 VAL A O 1
ATOM 2871 N N . VAL A 1 386 ? 35.937 17.295 5.318 1.00 6.80 438 VAL A N 1
ATOM 2872 C CA . VAL A 1 386 ? 34.630 17.207 5.981 1.00 6.93 438 VAL A CA 1
ATOM 2873 C C . VAL A 1 386 ? 33.895 16.013 5.378 1.00 6.98 438 VAL A C 1
ATOM 2874 O O . VAL A 1 386 ? 33.774 15.900 4.168 1.00 7.08 438 VAL A O 1
ATOM 2878 N N . THR A 1 387 ? 33.424 15.109 6.232 1.00 7.25 439 THR A N 1
ATOM 2879 C CA . THR A 1 387 ? 32.895 13.832 5.777 1.00 7.74 439 THR A CA 1
ATOM 2880 C C . THR A 1 387 ? 32.084 13.159 6.883 1.00 7.81 439 THR A C 1
ATOM 2881 O O . THR A 1 387 ? 31.880 13.742 7.943 1.00 7.47 439 THR A O 1
ATOM 2885 N N . SER A 1 388 ? 31.584 11.963 6.593 1.00 7.95 440 SER A N 1
ATOM 2886 C CA . SER A 1 388 ? 30.880 11.155 7.590 1.00 8.08 440 SER A CA 1
ATOM 2887 C C . SER A 1 388 ? 31.854 10.371 8.463 1.00 8.14 440 SER A C 1
ATOM 2888 O O . SER A 1 388 ? 32.934 9.985 8.027 1.00 7.47 440 SER A O 1
ATOM 2891 N N . ARG A 1 389 ? 31.447 10.118 9.697 1.00 8.40 441 ARG A N 1
ATOM 2892 C CA . ARG A 1 389 ? 32.279 9.394 10.648 1.00 8.87 441 ARG A CA 1
ATOM 2893 C C . ARG A 1 389 ? 32.713 8.024 10.119 1.00 9.02 441 ARG A C 1
ATOM 2894 O O . ARG A 1 389 ? 33.855 7.599 10.334 1.00 8.98 441 ARG A O 1
ATOM 2902 N N . ALA A 1 390 ? 31.826 7.342 9.391 1.00 9.13 442 ALA A N 1
ATOM 2903 C CA . ALA A 1 390 ? 32.134 6.021 8.846 1.00 9.37 442 ALA A CA 1
ATOM 2904 C C . ALA A 1 390 ? 33.219 6.033 7.767 1.00 9.09 442 ALA A C 1
ATOM 2905 O O . ALA A 1 390 ? 33.797 4.992 7.460 1.00 10.69 442 ALA A O 1
ATOM 2907 N N . ASN A 1 391 ? 33.489 7.212 7.202 1.00 7.83 443 ASN A N 1
ATOM 2908 C CA . ASN A 1 391 ? 34.432 7.375 6.098 1.00 7.45 443 ASN A CA 1
ATOM 2909 C C . ASN A 1 391 ? 35.837 7.766 6.578 1.00 7.14 443 ASN A C 1
ATOM 2910 O O . ASN A 1 391 ? 36.711 8.017 5.759 1.00 7.09 443 ASN A O 1
ATOM 2915 N N . ILE A 1 392 ? 36.057 7.799 7.894 1.00 7.05 444 ILE A N 1
ATOM 2916 C CA . ILE A 1 392 ? 37.359 8.224 8.439 1.00 7.19 444 ILE A CA 1
ATOM 2917 C C . ILE A 1 392 ? 38.507 7.337 7.934 1.00 7.00 444 ILE A C 1
ATOM 2918 O O . ILE A 1 392 ? 39.533 7.837 7.489 1.00 6.13 444 ILE A O 1
ATOM 2923 N N . ALA A 1 393 ? 38.354 6.021 8.008 1.00 6.89 445 ALA A N 1
ATOM 2924 C CA . ALA A 1 393 ? 39.450 5.131 7.618 1.00 7.07 445 ALA A CA 1
ATOM 2925 C C . ALA A 1 393 ? 39.870 5.357 6.164 1.00 6.86 445 ALA A C 1
ATOM 2926 O O . ALA A 1 393 ? 41.062 5.417 5.851 1.00 6.84 445 ALA A O 1
ATOM 2928 N N . THR A 1 394 ? 38.888 5.478 5.276 1.00 6.85 446 THR A N 1
ATOM 2929 C CA . THR A 1 394 ? 39.160 5.696 3.866 1.00 7.34 446 THR A CA 1
ATOM 2930 C C . THR A 1 394 ? 39.912 7.006 3.626 1.00 6.66 446 THR A C 1
ATOM 2931 O O . THR A 1 394 ? 40.884 7.032 2.877 1.00 7.22 446 THR A O 1
ATOM 2935 N N . VAL A 1 395 ? 39.470 8.087 4.257 1.00 6.15 447 VAL A N 1
ATOM 2936 C CA . VAL A 1 395 ? 40.113 9.386 4.060 1.00 5.95 447 VAL A CA 1
ATOM 2937 C C . VAL A 1 395 ? 41.584 9.345 4.483 1.00 5.99 447 VAL A C 1
ATOM 2938 O O . VAL A 1 395 ? 42.465 9.831 3.761 1.00 6.37 447 VAL A O 1
ATOM 2942 N N . ILE A 1 396 ? 41.844 8.757 5.646 1.00 6.03 448 ILE A N 1
ATOM 2943 C CA . ILE A 1 396 ? 43.189 8.673 6.205 1.00 6.33 448 ILE A CA 1
ATOM 2944 C C . ILE A 1 396 ? 44.080 7.713 5.419 1.00 6.28 448 ILE A C 1
ATOM 2945 O O . ILE A 1 396 ? 45.249 8.000 5.171 1.00 6.69 448 ILE A O 1
ATOM 2950 N N . ASN A 1 397 ? 43.531 6.574 5.012 1.00 6.37 449 ASN A N 1
ATOM 2951 C CA . ASN A 1 397 ? 44.279 5.618 4.208 1.00 6.62 449 ASN A CA 1
ATOM 2952 C C . ASN A 1 397 ? 44.660 6.232 2.858 1.00 7.08 449 ASN A C 1
ATOM 2953 O O . ASN A 1 397 ? 45.794 6.104 2.418 1.00 6.35 449 ASN A O 1
ATOM 2958 N N . ASP A 1 398 ? 43.729 6.935 2.216 1.00 7.33 450 ASP A N 1
ATOM 2959 C CA . ASP A 1 398 ? 44.031 7.575 0.927 1.00 7.80 450 ASP A CA 1
ATOM 2960 C C . ASP A 1 398 ? 45.163 8.598 1.087 1.00 7.49 450 ASP A C 1
ATOM 2961 O O . ASP A 1 398 ? 46.093 8.631 0.290 1.00 7.87 450 ASP A O 1
ATOM 2966 N N . PHE A 1 399 ? 45.083 9.430 2.115 1.00 6.89 451 PHE A N 1
ATOM 2967 C CA . PHE A 1 399 ? 46.086 10.489 2.292 1.00 6.92 451 PHE A CA 1
ATOM 2968 C C . PHE A 1 399 ? 47.469 9.913 2.599 1.00 6.56 451 PHE A C 1
ATOM 2969 O O . PHE A 1 399 ? 48.473 10.333 2.013 1.00 6.34 451 PHE A O 1
ATOM 2984 N N . THR A 1 400 ? 47.542 8.963 3.529 1.00 6.43 452 THR A N 1
ATOM 2985 C CA . THR A 1 400 ? 48.847 8.463 3.954 1.00 6.45 452 THR A CA 1
ATOM 2986 C C . THR A 1 400 ? 49.514 7.623 2.871 1.00 6.76 452 THR A C 1
ATOM 2987 O O . THR A 1 400 ? 50.717 7.698 2.704 1.00 6.85 452 THR A O 1
ATOM 2991 N N . GLU A 1 401 ? 48.739 6.858 2.101 1.00 6.87 453 GLU A N 1
ATOM 2992 C CA . GLU A 1 401 ? 49.314 6.128 0.958 1.00 7.32 453 GLU A CA 1
ATOM 2993 C C . GLU A 1 401 ? 49.824 7.089 -0.110 1.00 7.11 453 GLU A C 1
ATOM 2994 O O . GLU A 1 401 ? 50.879 6.851 -0.697 1.00 7.24 453 GLU A O 1
ATOM 3004 N N . TRP A 1 402 ? 49.072 8.156 -0.372 1.00 6.83 454 TRP A N 1
ATOM 3005 C CA . TRP A 1 402 ? 49.485 9.167 -1.352 1.00 6.70 454 TRP A CA 1
ATOM 3006 C C . TRP A 1 402 ? 50.778 9.840 -0.889 1.00 6.94 454 TRP A C 1
ATOM 3007 O O . TRP A 1 402 ? 51.744 9.955 -1.649 1.00 6.68 454 TRP A O 1
ATOM 3018 N N . PHE A 1 403 ? 50.799 10.257 0.369 1.00 6.33 455 PHE A N 1
ATOM 3019 C CA . PHE A 1 403 ? 51.967 10.918 0.933 1.00 6.79 455 PHE A CA 1
ATOM 3020 C C . PHE A 1 403 ? 53.193 10.023 0.859 1.00 6.80 455 PHE A C 1
ATOM 3021 O O . PHE A 1 403 ? 54.271 10.463 0.473 1.00 6.79 455 PHE A O 1
ATOM 3029 N N . HIS A 1 404 ? 53.043 8.758 1.230 1.00 7.09 456 HIS A N 1
ATOM 3030 C CA . HIS A 1 404 ? 54.190 7.855 1.226 1.00 7.42 456 HIS A CA 1
ATOM 3031 C C . HIS A 1 404 ? 54.746 7.677 -0.178 1.00 7.48 456 HIS A C 1
ATOM 3032 O O . HIS A 1 404 ? 55.954 7.665 -0.374 1.00 7.49 456 HIS A O 1
ATOM 3039 N N . GLU A 1 405 ? 53.865 7.545 -1.163 1.00 7.43 457 GLU A N 1
ATOM 3040 C CA . GLU A 1 405 ? 54.316 7.377 -2.541 1.00 7.78 457 GLU A CA 1
ATOM 3041 C C . GLU A 1 405 ? 55.100 8.615 -2.986 1.00 7.69 457 GLU A C 1
ATOM 3042 O O . GLU A 1 405 ? 56.149 8.489 -3.614 1.00 7.78 457 GLU A O 1
ATOM 3048 N N . ARG A 1 406 ? 54.614 9.797 -2.615 1.00 7.22 458 ARG A N 1
ATOM 3049 C CA . ARG A 1 406 ? 55.265 11.046 -3.014 1.00 7.53 458 ARG A CA 1
ATOM 3050 C C . ARG A 1 406 ? 56.627 11.221 -2.348 1.00 7.50 458 ARG A C 1
ATOM 3051 O O . ARG A 1 406 ? 57.609 11.567 -3.017 1.00 7.31 458 ARG A O 1
ATOM 3059 N N . ILE A 1 407 ? 56.715 11.014 -1.041 1.00 7.42 459 ILE A N 1
ATOM 3060 C CA . ILE A 1 407 ? 57.984 11.254 -0.354 1.00 7.70 459 ILE A CA 1
ATOM 3061 C C . ILE A 1 407 ? 59.063 10.284 -0.862 1.00 7.96 459 ILE A C 1
ATOM 3062 O O . ILE A 1 407 ? 60.220 10.674 -1.032 1.00 8.21 459 ILE A O 1
ATOM 3067 N N . GLU A 1 408 ? 58.677 9.043 -1.151 1.00 8.16 460 GLU A N 1
ATOM 3068 C CA . GLU A 1 408 ? 59.615 8.075 -1.717 1.00 9.15 460 GLU A CA 1
ATOM 3069 C C . GLU A 1 408 ? 59.969 8.421 -3.165 1.00 8.62 460 GLU A C 1
ATOM 3070 O O . GLU A 1 408 ? 61.118 8.229 -3.566 1.00 8.37 460 GLU A O 1
ATOM 3076 N N . PHE A 1 409 ? 59.010 8.934 -3.930 1.00 8.46 461 PHE A N 1
ATOM 3077 C CA . PHE A 1 409 ? 59.241 9.380 -5.314 1.00 8.73 461 PHE A CA 1
ATOM 3078 C C . PHE A 1 409 ? 60.309 10.480 -5.347 1.00 8.64 461 PHE A C 1
ATOM 3079 O O . PHE A 1 409 ? 61.264 10.416 -6.131 1.00 8.92 461 PHE A O 1
ATOM 3087 N N . TYR A 1 410 ? 60.180 11.477 -4.476 1.00 8.16 462 TYR A N 1
ATOM 3088 C CA . TYR A 1 410 ? 61.177 12.552 -4.457 1.00 8.01 462 TYR A CA 1
ATOM 3089 C C . TYR A 1 410 ? 62.535 12.050 -3.958 1.00 7.92 462 TYR A C 1
ATOM 3090 O O . TYR A 1 410 ? 63.571 12.419 -4.518 1.00 8.00 462 TYR A O 1
ATOM 3099 N N . ARG A 1 411 ? 62.554 11.204 -2.934 1.00 7.74 463 ARG A N 1
ATOM 3100 C CA . ARG A 1 411 ? 63.819 10.655 -2.451 1.00 8.62 463 ARG A CA 1
ATOM 3101 C C . ARG A 1 411 ? 64.562 9.916 -3.573 1.00 8.74 463 ARG A C 1
ATOM 3102 O O . ARG A 1 411 ? 65.786 10.026 -3.699 1.00 9.41 463 ARG A O 1
ATOM 3116 N N . ALA A 1 412 ? 63.824 9.182 -4.394 1.00 9.57 464 ALA A N 1
ATOM 3117 C CA . ALA A 1 412 ? 64.444 8.406 -5.476 1.00 10.01 464 ALA A CA 1
ATOM 3118 C C . ALA A 1 412 ? 65.107 9.300 -6.523 1.00 10.88 464 ALA A C 1
ATOM 3119 O O . ALA A 1 412 ? 65.988 8.833 -7.260 1.00 12.01 464 ALA A O 1
ATOM 3121 N N . LYS A 1 413 ? 64.657 10.553 -6.609 1.00 10.93 465 LYS A N 1
ATOM 3122 C CA . LYS A 1 413 ? 65.255 11.574 -7.481 1.00 11.59 465 LYS A CA 1
ATOM 3123 C C . LYS A 1 413 ? 66.287 12.456 -6.761 1.00 10.69 465 LYS A C 1
ATOM 3124 O O . LYS A 1 413 ? 66.739 13.444 -7.342 1.00 11.71 465 LYS A O 1
ATOM 3130 N N . GLY A 1 414 ? 66.631 12.121 -5.515 1.00 9.02 466 GLY A N 1
ATOM 3131 C CA . GLY A 1 414 ? 67.604 12.871 -4.731 1.00 8.33 466 GLY A CA 1
ATOM 3132 C C . GLY A 1 414 ? 67.093 14.154 -4.091 1.00 7.90 466 GLY A C 1
ATOM 3133 O O . GLY A 1 414 ? 67.883 15.022 -3.729 1.00 7.91 466 GLY A O 1
ATOM 3134 N N . GLU A 1 415 ? 65.777 14.265 -3.936 1.00 7.38 467 GLU A N 1
ATOM 3135 C CA . GLU A 1 415 ? 65.145 15.488 -3.420 1.00 6.84 467 GLU A CA 1
ATOM 3136 C C . GLU A 1 415 ? 64.432 15.214 -2.111 1.00 6.77 467 GLU A C 1
ATOM 3137 O O . GLU A 1 415 ? 63.773 14.186 -1.967 1.00 6.58 467 GLU A O 1
ATOM 3143 N N . PHE A 1 416 ? 64.574 16.142 -1.166 1.00 5.96 468 PHE A N 1
ATOM 3144 C CA . PHE A 1 416 ? 64.059 15.980 0.196 1.00 6.29 468 PHE A CA 1
ATOM 3145 C C . PHE A 1 416 ? 63.237 17.204 0.628 1.00 6.73 468 PHE A C 1
ATOM 3146 O O . PHE A 1 416 ? 63.657 17.975 1.504 1.00 6.90 468 PHE A O 1
ATOM 3154 N N . PRO A 1 417 ? 62.062 17.377 0.020 1.00 6.33 469 PRO A N 1
ATOM 3155 C CA . PRO A 1 417 ? 61.196 18.519 0.353 1.00 6.65 469 PRO A CA 1
ATOM 3156 C C . PRO A 1 417 ? 60.477 18.395 1.692 1.00 7.06 469 PRO A C 1
ATOM 3157 O O . PRO A 1 417 ? 59.858 19.378 2.119 1.00 7.53 469 PRO A O 1
ATOM 3161 N N . LEU A 1 418 ? 60.554 17.223 2.324 1.00 6.89 470 LEU A N 1
ATOM 3162 C CA . LEU A 1 418 ? 59.713 16.864 3.464 1.00 7.35 470 LEU A CA 1
ATOM 3163 C C . LEU A 1 418 ? 60.543 16.345 4.640 1.00 7.55 470 LEU A C 1
ATOM 3164 O O . LEU A 1 418 ? 61.034 15.221 4.609 1.00 7.62 470 LEU A O 1
ATOM 3169 N N . ASN A 1 419 ? 60.702 17.171 5.678 1.00 7.44 471 ASN A N 1
ATOM 3170 C CA . ASN A 1 419 ? 61.520 16.804 6.841 1.00 7.32 471 ASN A CA 1
ATOM 3171 C C . ASN A 1 419 ? 60.818 16.929 8.196 1.00 7.48 471 ASN A C 1
ATOM 3172 O O . ASN A 1 419 ? 61.465 16.838 9.244 1.00 8.09 471 ASN A O 1
ATOM 3177 N N . GLY A 1 420 ? 59.499 17.132 8.175 1.00 7.39 472 GLY A N 1
ATOM 3178 C CA . GLY A 1 420 ? 58.690 17.133 9.383 1.00 7.43 472 GLY A CA 1
ATOM 3179 C C . GLY A 1 420 ? 57.544 16.142 9.276 1.00 7.20 472 GLY A C 1
ATOM 3180 O O . GLY A 1 420 ? 57.309 15.547 8.221 1.00 7.58 472 GLY A O 1
ATOM 3181 N N . PRO A 1 421 ? 56.837 15.931 10.380 1.00 6.54 473 PRO A N 1
ATOM 3182 C CA . PRO A 1 421 ? 55.829 14.868 10.430 1.00 6.84 473 PRO A CA 1
ATOM 3183 C C . PRO A 1 421 ? 54.512 15.182 9.729 1.00 6.90 473 PRO A C 1
ATOM 3184 O O . PRO A 1 421 ? 54.109 16.348 9.580 1.00 6.66 473 PRO A O 1
ATOM 3188 N N . VAL A 1 422 ? 53.846 14.112 9.311 1.00 6.80 474 VAL A N 1
ATOM 3189 C CA . VAL A 1 422 ? 52.419 14.101 9.042 1.00 7.21 474 VAL A CA 1
ATOM 3190 C C . VAL A 1 422 ? 51.708 14.075 10.388 1.00 7.14 474 VAL A C 1
ATOM 3191 O O . VAL A 1 422 ? 52.082 13.303 11.269 1.00 7.00 474 VAL A O 1
ATOM 3195 N N . GLU A 1 423 ? 50.703 14.924 10.555 1.00 6.71 475 GLU A N 1
ATOM 3196 C CA . GLU A 1 423 ? 49.901 14.940 11.774 1.00 7.43 475 GLU A CA 1
ATOM 3197 C C . GLU A 1 423 ? 48.431 14.836 11.401 1.00 6.83 475 GLU A C 1
ATOM 3198 O O . GLU A 1 423 ? 47.945 15.597 10.573 1.00 7.71 475 GLU A O 1
ATOM 3204 N N . ILE A 1 424 ? 47.731 13.875 12.012 1.00 6.09 476 ILE A N 1
ATOM 3205 C CA . ILE A 1 424 ? 46.350 13.568 11.663 1.00 6.13 476 ILE A CA 1
ATOM 3206 C C . ILE A 1 424 ? 45.500 13.477 12.934 1.00 6.00 476 ILE A C 1
ATOM 3207 O O . ILE A 1 424 ? 45.852 12.750 13.871 1.00 6.01 476 ILE A O 1
ATOM 3212 N N . ARG A 1 425 ? 44.404 14.232 12.965 1.00 6.13 477 ARG A N 1
ATOM 3213 C CA . ARG A 1 425 ? 43.404 14.122 14.035 1.00 6.52 477 ARG A CA 1
ATOM 3214 C C . ARG A 1 425 ? 42.037 14.500 13.503 1.00 6.40 477 ARG A C 1
ATOM 3215 O O . ARG A 1 425 ? 41.941 15.220 12.521 1.00 6.23 477 ARG A O 1
ATOM 3230 N N . CYS A 1 426 ? 40.990 14.028 14.171 1.00 6.44 478 CYS A N 1
ATOM 3231 C CA . CYS A 1 426 ? 39.608 14.338 13.816 1.00 6.78 478 CYS A CA 1
ATOM 3232 C C . CYS A 1 426 ? 38.934 15.086 14.958 1.00 6.82 478 CYS A C 1
ATOM 3233 O O . CYS A 1 426 ? 39.289 14.923 16.124 1.00 7.04 478 CYS A O 1
ATOM 3236 N N . CYS A 1 427 ? 37.950 15.902 14.610 1.00 6.68 479 CYS A N 1
ATOM 3237 C CA . CYS A 1 427 ? 36.980 16.369 15.589 1.00 6.51 479 CYS A CA 1
ATOM 3238 C C . CYS A 1 427 ? 35.591 16.491 14.957 1.00 6.61 479 CYS A C 1
ATOM 3239 O O . CYS A 1 427 ? 35.365 16.053 13.830 1.00 6.77 479 CYS A O 1
ATOM 3242 N N . GLY A 1 428 ? 34.646 17.020 15.719 1.00 7.23 480 GLY A N 1
ATOM 3243 C CA . GLY A 1 428 ? 33.301 17.226 15.239 1.00 7.77 480 GLY A CA 1
ATOM 3244 C C . GLY A 1 428 ? 33.124 18.541 14.509 1.00 7.98 480 GLY A C 1
ATOM 3245 O O . GLY A 1 428 ? 34.066 19.320 14.304 1.00 7.80 480 GLY A O 1
ATOM 3246 N N . LEU A 1 429 ? 31.882 18.774 14.109 1.00 8.38 481 LEU A N 1
ATOM 3247 C CA . LEU A 1 429 ? 31.486 20.002 13.444 1.00 8.22 481 LEU A CA 1
ATOM 3248 C C . LEU A 1 429 ? 30.710 20.899 14.406 1.00 8.60 481 LEU A C 1
ATOM 3249 O O . LEU A 1 429 ? 30.409 20.502 15.543 1.00 8.58 481 LEU A O 1
ATOM 3254 N N . ASP A 1 430 ? 3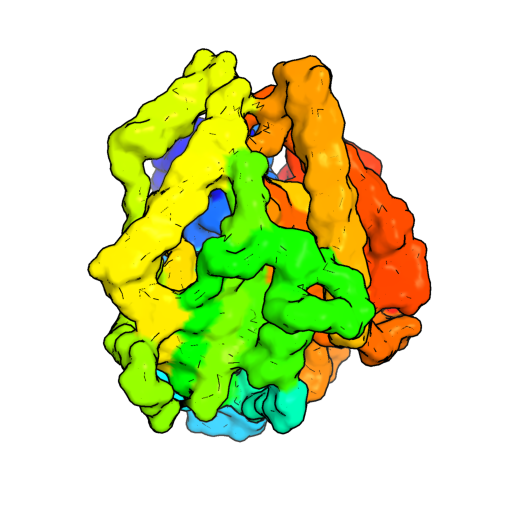0.405 22.114 13.952 1.00 8.67 482 ASP A N 1
ATOM 3255 C CA . ASP A 1 430 ? 29.709 23.112 14.765 1.00 8.89 482 ASP A CA 1
ATOM 3256 C C . ASP A 1 430 ? 28.208 22.812 14.791 1.00 9.51 482 ASP A C 1
ATOM 3257 O O . ASP A 1 430 ? 27.403 23.511 14.171 1.00 9.78 482 ASP A O 1
ATOM 3262 N N . GLN A 1 431 ? 27.845 21.770 15.528 1.00 9.66 483 GLN A N 1
ATOM 3263 C CA . GLN A 1 431 ? 26.487 21.233 15.524 1.00 10.07 483 GLN A CA 1
ATOM 3264 C C . GLN A 1 431 ? 25.535 22.125 16.309 1.00 10.29 483 GLN A C 1
ATOM 3265 O O . GLN A 1 431 ? 25.850 22.578 17.406 1.00 9.99 483 GLN A O 1
ATOM 3271 N N . ALA A 1 432 ? 24.351 22.335 15.745 1.00 11.00 484 ALA A N 1
ATOM 3272 C CA . ALA A 1 432 ? 23.313 23.134 16.388 1.00 11.50 484 ALA A CA 1
ATOM 3273 C C . ALA A 1 432 ? 22.844 22.521 17.707 1.00 11.87 484 ALA A C 1
ATOM 3274 O O . ALA A 1 432 ? 22.554 23.241 18.659 1.00 11.82 484 ALA A O 1
ATOM 3276 N N . ALA A 1 433 ? 22.821 21.195 17.774 1.00 12.61 485 ALA A N 1
ATOM 3277 C CA . ALA A 1 433 ? 22.372 20.491 18.970 1.00 13.03 485 ALA A CA 1
ATOM 3278 C C . ALA A 1 433 ? 23.233 20.808 20.198 1.00 13.10 485 ALA A C 1
ATOM 3279 O O . ALA A 1 433 ? 22.767 20.711 21.328 1.00 13.75 485 ALA A O 1
ATOM 3281 N N . ASP A 1 434 ? 24.495 21.176 19.977 1.00 12.82 486 ASP A N 1
ATOM 3282 C CA . ASP A 1 434 ? 25.412 21.475 21.074 1.00 12.50 486 ASP A CA 1
ATOM 3283 C C . ASP A 1 434 ? 25.142 22.820 21.751 1.00 12.44 486 ASP A C 1
ATOM 3284 O O . ASP A 1 434 ? 25.568 23.041 22.885 1.00 12.17 486 ASP A O 1
ATOM 3289 N N . VAL A 1 435 ? 24.492 23.733 21.031 1.00 12.40 487 VAL A N 1
ATOM 3290 C CA . VAL A 1 435 ? 24.275 25.096 21.503 1.00 13.09 487 VAL A CA 1
ATOM 3291 C C . VAL A 1 435 ? 23.007 25.100 22.352 1.00 14.04 487 VAL A C 1
ATOM 3292 O O . VAL A 1 435 ? 21.963 24.662 21.888 1.00 14.53 487 VAL A O 1
ATOM 3296 N N . LYS A 1 436 ? 23.130 25.562 23.592 1.00 15.32 488 LYS A N 1
ATOM 3297 C CA . LYS A 1 436 ? 22.065 25.442 24.594 1.00 16.71 488 LYS A CA 1
ATOM 3298 C C . LYS A 1 436 ? 21.404 26.783 24.918 1.00 17.46 488 LYS A C 1
ATOM 3299 O O . LYS A 1 436 ? 20.580 26.872 25.840 1.00 19.07 488 LYS A O 1
ATOM 3309 N N . VAL A 1 437 ? 21.782 27.824 24.189 1.00 17.12 489 VAL A N 1
ATOM 3310 C CA . VAL A 1 437 ? 21.058 29.095 24.218 1.00 16.86 489 VAL A CA 1
ATOM 3311 C C . VAL A 1 437 ? 20.363 29.237 22.872 1.00 16.76 489 VAL A C 1
ATOM 3312 O O . VAL A 1 437 ? 20.728 28.548 21.916 1.00 16.90 489 VAL A O 1
ATOM 3316 N N . PRO A 1 438 ? 19.350 30.098 22.778 1.00 16.33 490 PRO A N 1
ATOM 3317 C CA . PRO A 1 438 ? 18.718 30.376 21.482 1.00 15.75 490 PRO A CA 1
ATOM 3318 C C . PRO A 1 438 ? 19.768 30.791 20.453 1.00 15.05 490 PRO A C 1
ATOM 3319 O O . PRO A 1 438 ? 20.648 31.580 20.772 1.00 14.77 490 PRO A O 1
ATOM 3323 N N . SER A 1 439 ? 19.672 30.246 19.251 1.00 14.80 491 SER A N 1
ATOM 3324 C CA . SER A 1 439 ? 20.729 30.402 18.253 1.00 14.62 491 SER A CA 1
ATOM 3325 C C . SER A 1 439 ? 20.203 30.458 16.821 1.00 14.67 491 SER A C 1
ATOM 3326 O O . SER A 1 439 ? 19.349 29.659 16.433 1.00 15.42 491 SER A O 1
ATOM 3329 N N . VAL A 1 440 ? 20.759 31.371 16.025 1.00 14.25 492 VAL A N 1
ATOM 3330 C CA . VAL A 1 440 ? 20.442 31.455 14.599 1.00 14.29 492 VAL A CA 1
ATOM 3331 C C . VAL A 1 440 ? 21.276 30.504 13.734 1.00 13.84 492 VAL A C 1
ATOM 3332 O O . VAL A 1 440 ? 20.959 30.291 12.561 1.00 14.63 492 VAL A O 1
ATOM 3336 N N . GLY A 1 441 ? 22.336 29.933 14.305 1.00 12.40 493 GLY A N 1
ATOM 3337 C CA . GLY A 1 441 ? 23.107 28.925 13.593 1.00 11.68 493 GLY A CA 1
ATOM 3338 C C . GLY A 1 441 ? 24.598 28.929 13.878 1.00 10.50 493 GLY A C 1
ATOM 3339 O O . GLY A 1 441 ? 25.063 29.555 14.824 1.00 10.60 493 GLY A O 1
ATOM 3340 N N . PRO A 1 442 ? 25.346 28.209 13.049 1.00 9.54 494 PRO A N 1
ATOM 3341 C CA . PRO A 1 442 ? 26.792 28.061 13.227 1.00 9.32 494 PRO A CA 1
ATOM 3342 C C . PRO A 1 442 ? 27.575 29.263 12.692 1.00 9.12 494 PRO A C 1
ATOM 3343 O O . PRO A 1 442 ? 27.007 30.109 11.996 1.00 9.41 494 PRO A O 1
ATOM 3347 N N . PRO A 1 443 ? 28.875 29.323 12.973 1.00 9.29 495 PRO A N 1
ATOM 3348 C CA . PRO A 1 443 ? 29.726 30.342 12.343 1.00 9.02 495 PRO A CA 1
ATOM 3349 C C . PRO A 1 443 ? 29.618 30.240 10.819 1.00 8.68 495 PRO A C 1
ATOM 3350 O O . PRO A 1 443 ? 29.648 29.127 10.284 1.00 8.75 495 PRO A O 1
ATOM 3354 N N . THR A 1 444 ? 29.470 31.373 10.138 1.00 7.76 496 THR A N 1
ATOM 3355 C CA . THR A 1 444 ? 29.258 31.378 8.692 1.00 7.64 496 THR A CA 1
ATOM 3356 C C . THR A 1 444 ? 30.397 30.745 7.910 1.00 7.20 496 THR A C 1
ATOM 3357 O O . THR A 1 444 ? 30.162 29.978 6.968 1.00 7.31 496 THR A O 1
ATOM 3361 N N . ILE A 1 445 ? 31.628 31.106 8.262 1.00 7.12 497 ILE A N 1
ATOM 3362 C CA . ILE A 1 445 ? 32.788 30.724 7.450 1.00 7.16 497 ILE A CA 1
ATOM 3363 C C . ILE A 1 445 ? 33.801 29.858 8.189 1.00 6.85 497 ILE A C 1
ATOM 3364 O O . ILE A 1 445 ? 34.957 29.778 7.783 1.00 6.95 497 ILE A O 1
ATOM 3369 N N . SER A 1 446 ? 33.371 29.178 9.242 1.00 6.75 498 SER A N 1
ATOM 3370 C CA . SER A 1 446 ? 34.258 28.206 9.892 1.00 6.64 498 SER A CA 1
ATOM 3371 C C . SER A 1 446 ? 34.415 26.970 9.008 1.00 6.72 498 SER A C 1
ATOM 3372 O O . SER A 1 446 ? 33.481 26.557 8.318 1.00 6.82 498 SER A O 1
ATOM 3375 N N . ALA A 1 447 ? 35.597 26.365 9.020 1.00 6.71 499 ALA A N 1
ATOM 3376 C CA . ALA A 1 447 ? 35.812 25.117 8.284 1.00 6.44 499 ALA A CA 1
ATOM 3377 C C . ALA A 1 447 ? 35.022 23.961 8.914 1.00 6.60 499 ALA A C 1
ATOM 3378 O O . ALA A 1 447 ? 34.760 22.946 8.267 1.00 7.37 499 ALA A O 1
ATOM 3380 N N . THR A 1 448 ? 34.636 24.144 10.175 1.00 6.77 500 THR A N 1
ATOM 3381 C CA . THR A 1 448 ? 33.821 23.181 10.911 1.00 7.32 500 THR A CA 1
ATOM 3382 C C . THR A 1 448 ? 32.308 23.367 10.748 1.00 7.61 500 THR A C 1
ATOM 3383 O O . THR A 1 448 ? 31.547 22.661 11.390 1.00 7.64 500 THR A O 1
ATOM 3387 N N . ARG A 1 449 ? 31.853 24.283 9.893 1.00 6.91 501 ARG A N 1
ATOM 3388 C CA . ARG A 1 449 ? 30.417 24.482 9.717 1.00 7.37 501 ARG A CA 1
ATOM 3389 C C . ARG A 1 449 ? 29.763 23.276 9.032 1.00 7.47 501 ARG A C 1
ATOM 3390 O O . ARG A 1 449 ? 30.243 22.822 8.004 1.00 7.09 501 ARG A O 1
ATOM 3398 N N . PRO A 1 450 ? 28.670 22.741 9.575 1.00 7.83 502 PRO A N 1
ATOM 3399 C CA . PRO A 1 450 ? 27.964 21.655 8.874 1.00 8.18 502 PRO A CA 1
ATOM 3400 C C . PRO A 1 450 ? 27.475 22.054 7.484 1.00 8.58 502 PRO A C 1
ATOM 3401 O O . PRO A 1 450 ? 27.178 23.224 7.231 1.00 8.91 502 PRO A O 1
ATOM 3405 N N . ARG A 1 451 ? 27.432 21.069 6.591 1.00 8.49 503 ARG A N 1
ATOM 3406 C CA . ARG A 1 451 ? 26.941 21.244 5.231 1.00 9.26 503 ARG A CA 1
ATOM 3407 C C . ARG A 1 451 ? 25.475 20.823 5.146 1.00 10.16 503 ARG A C 1
ATOM 3408 O O . ARG A 1 451 ? 25.173 19.644 5.320 1.00 10.29 503 ARG A O 1
ATOM 3416 N N . PRO A 1 452 ? 24.569 21.774 4.890 1.00 11.36 504 PRO A N 1
ATOM 3417 C CA . PRO A 1 452 ? 23.133 21.467 4.817 1.00 11.53 504 PRO A CA 1
ATOM 3418 C C . PRO A 1 452 ? 22.748 20.424 3.765 1.00 11.71 504 PRO A C 1
ATOM 3419 O O . PRO A 1 45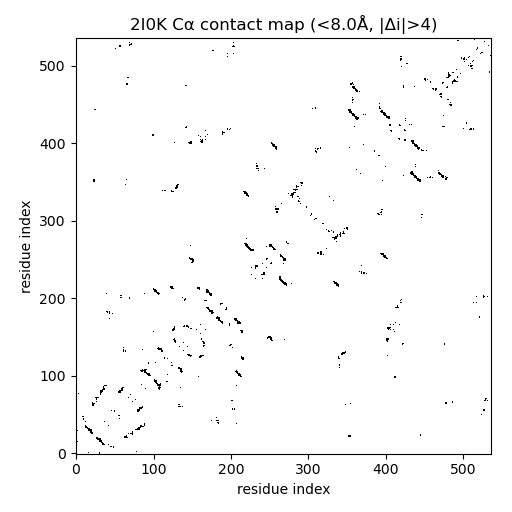2 ? 21.760 19.692 3.957 1.00 12.28 504 PRO A O 1
ATOM 3423 N N . ASP A 1 453 ? 23.516 20.361 2.679 1.00 10.75 505 ASP A N 1
ATOM 3424 C CA . ASP A 1 453 ? 23.299 19.392 1.604 1.00 10.81 505 ASP A CA 1
ATOM 3425 C C . ASP A 1 453 ? 23.824 17.974 1.908 1.00 10.70 505 ASP A C 1
ATOM 3426 O O . ASP A 1 453 ? 23.607 17.037 1.128 1.00 11.29 505 ASP A O 1
ATOM 3431 N N . HIS A 1 454 ? 24.512 17.824 3.033 1.00 10.83 506 HIS A N 1
ATOM 3432 C CA . HIS A 1 454 ? 25.033 16.533 3.477 1.00 11.04 506 HIS A CA 1
ATOM 3433 C C . HIS A 1 454 ? 24.882 16.370 4.986 1.00 11.70 506 HIS A C 1
ATOM 3434 O O . HIS A 1 454 ? 25.845 16.490 5.736 1.00 11.50 506 HIS A O 1
ATOM 3441 N N . PRO A 1 455 ? 23.667 16.093 5.449 1.00 12.79 507 PRO A N 1
ATOM 3442 C CA . PRO A 1 455 ? 23.414 15.991 6.893 1.00 13.36 507 PRO A CA 1
ATOM 3443 C C . PRO A 1 455 ? 24.178 14.856 7.592 1.00 13.26 507 PRO A C 1
ATOM 3444 O O . PRO A 1 455 ? 24.360 14.926 8.811 1.00 14.11 507 PRO A O 1
ATOM 3448 N N . ASP A 1 456 ? 24.610 13.852 6.834 1.00 12.31 508 ASP A N 1
ATOM 3449 C CA . ASP A 1 456 ? 25.445 12.761 7.360 1.00 12.56 508 ASP A CA 1
ATOM 3450 C C . ASP A 1 456 ? 26.936 13.107 7.521 1.00 11.84 508 ASP A C 1
ATOM 3451 O O . ASP A 1 456 ? 27.680 12.336 8.131 1.00 11.79 508 ASP A O 1
ATOM 3456 N N . TRP A 1 457 ? 27.379 14.241 6.970 1.00 10.68 509 TRP A N 1
ATOM 3457 C CA . TRP A 1 457 ? 28.751 14.693 7.216 1.00 10.15 509 TRP A CA 1
ATOM 3458 C C . TRP A 1 457 ? 28.808 15.299 8.607 1.00 9.89 509 TRP A C 1
ATOM 3459 O O . TRP A 1 457 ? 28.138 16.308 8.888 1.00 10.55 509 TRP A O 1
ATOM 3470 N N . ASP A 1 458 ? 29.583 14.674 9.489 1.00 9.29 510 ASP A N 1
ATOM 3471 C CA . ASP A 1 458 ? 29.591 15.037 10.904 1.00 9.41 510 ASP A CA 1
ATOM 3472 C C . ASP A 1 458 ? 30.979 15.014 11.561 1.00 8.71 510 ASP A C 1
ATOM 3473 O O . ASP A 1 458 ? 31.086 15.123 12.784 1.00 9.42 510 ASP A O 1
ATOM 3478 N N . VAL A 1 459 ? 32.036 14.893 10.759 1.00 7.55 511 VAL A N 1
ATOM 3479 C CA . VAL A 1 459 ? 33.404 15.005 11.273 1.00 7.65 511 VAL A CA 1
ATOM 3480 C C . VAL A 1 459 ? 34.264 15.874 10.359 1.00 7.31 511 VAL A C 1
ATOM 3481 O O . VAL A 1 459 ? 33.998 16.002 9.165 1.00 7.74 511 VAL A O 1
ATOM 3485 N N . ALA A 1 460 ? 35.289 16.471 10.950 1.00 7.12 512 ALA A N 1
ATOM 3486 C CA . ALA A 1 460 ? 36.357 17.150 10.226 1.00 6.89 512 ALA A CA 1
ATOM 3487 C C . ALA A 1 460 ? 37.635 16.374 10.506 1.00 7.05 512 ALA A C 1
ATOM 3488 O O . ALA A 1 460 ? 37.993 16.150 11.669 1.00 7.69 512 ALA A O 1
ATOM 3490 N N . ILE A 1 461 ? 38.314 15.958 9.437 1.00 6.69 513 ILE A N 1
ATOM 3491 C CA . ILE A 1 461 ? 39.565 15.218 9.521 1.00 6.61 513 ILE A CA 1
ATOM 3492 C C . ILE A 1 461 ? 40.686 16.169 9.111 1.00 6.94 513 ILE A C 1
ATOM 3493 O O . ILE A 1 461 ? 40.732 16.646 7.972 1.00 7.83 513 ILE A O 1
ATOM 3498 N N . TRP A 1 462 ? 41.566 16.461 10.058 1.00 6.65 514 TRP A N 1
ATOM 3499 C CA . TRP A 1 462 ? 42.653 17.431 9.851 1.00 6.40 514 TRP A CA 1
ATOM 3500 C C . TRP A 1 462 ? 43.897 16.660 9.424 1.00 6.68 514 TRP A C 1
ATOM 3501 O O . TRP A 1 462 ? 44.431 15.855 10.200 1.00 7.15 514 TRP A O 1
ATOM 3512 N N . LEU A 1 463 ? 44.320 16.890 8.185 1.00 6.29 515 LEU A N 1
ATOM 3513 C CA . LEU A 1 463 ? 45.440 16.190 7.563 1.00 6.61 515 LEU A CA 1
ATOM 3514 C C . LEU A 1 463 ? 46.536 17.224 7.321 1.00 6.78 515 LEU A C 1
ATOM 3515 O O . LEU A 1 463 ? 46.482 17.985 6.352 1.00 7.06 515 LEU A O 1
ATOM 3520 N N . ASN A 1 464 ? 47.509 17.272 8.225 1.00 6.36 516 ASN A N 1
ATOM 3521 C CA . ASN A 1 464 ? 48.550 18.293 8.186 1.00 6.87 516 ASN A CA 1
ATOM 3522 C C . ASN A 1 464 ? 49.920 17.689 7.889 1.00 6.85 516 ASN A C 1
ATOM 3523 O O . ASN A 1 464 ? 50.182 16.535 8.206 1.00 7.15 516 ASN A O 1
ATOM 3528 N N . VAL A 1 465 ? 50.773 18.488 7.252 1.00 6.88 517 VAL A N 1
ATOM 3529 C CA . VAL A 1 465 ? 52.180 18.149 7.062 1.00 6.98 517 VAL A CA 1
ATOM 3530 C C . VAL A 1 465 ? 52.995 19.322 7.588 1.00 7.35 517 VAL A C 1
ATOM 3531 O O . VAL A 1 465 ? 52.667 20.474 7.316 1.00 7.18 517 VAL A O 1
ATOM 3535 N N . LEU A 1 466 ? 54.029 19.020 8.375 1.00 7.43 518 LEU A N 1
ATOM 3536 C CA . LEU A 1 466 ? 54.872 20.025 9.023 1.00 7.76 518 LEU A CA 1
ATOM 3537 C C . LEU A 1 466 ? 56.260 19.957 8.402 1.00 7.61 518 LEU A C 1
ATOM 3538 O O . LEU A 1 466 ? 56.696 18.883 7.994 1.00 7.82 518 LEU A O 1
ATOM 3543 N N . GLY A 1 467 ? 56.966 21.087 8.356 1.00 6.93 519 GLY A N 1
ATOM 3544 C CA . GLY A 1 467 ? 58.299 21.116 7.770 1.00 6.73 519 GLY A CA 1
ATOM 3545 C C . GLY A 1 467 ? 59.142 22.249 8.311 1.00 7.05 519 GLY A C 1
ATOM 3546 O O . GLY A 1 467 ? 58.624 23.254 8.805 1.00 6.87 519 GLY A O 1
ATOM 3547 N N . VAL A 1 468 ? 60.455 22.100 8.188 1.00 6.81 520 VAL A N 1
ATOM 3548 C CA . VAL A 1 468 ? 61.398 23.116 8.645 1.00 7.55 520 VAL A CA 1
ATOM 3549 C C . VAL A 1 468 ? 61.356 24.314 7.681 1.00 7.61 520 VAL A C 1
ATOM 3550 O O . VAL A 1 468 ? 61.531 24.146 6.478 1.00 7.38 520 VAL A O 1
ATOM 3554 N N . PRO A 1 469 ? 61.122 25.528 8.183 1.00 7.71 521 PRO A N 1
ATOM 3555 C CA . PRO A 1 469 ? 61.088 26.703 7.309 1.00 8.43 521 PRO A CA 1
ATOM 3556 C C . PRO A 1 469 ? 62.370 26.836 6.470 1.00 8.79 521 PRO A C 1
ATOM 3557 O O . PRO A 1 469 ? 63.475 26.582 6.978 1.00 10.03 521 PRO A O 1
ATOM 3561 N N . GLY A 1 470 ? 62.193 27.181 5.197 1.00 9.34 522 GLY A N 1
ATOM 3562 C CA . GLY A 1 470 ? 63.296 27.383 4.262 1.00 9.45 522 GLY A CA 1
ATOM 3563 C C . GLY A 1 470 ? 63.701 26.161 3.456 1.00 9.49 522 GLY A C 1
ATOM 3564 O O . GLY A 1 470 ? 64.610 26.250 2.634 1.00 11.17 522 GLY A O 1
ATOM 3565 N N . THR A 1 471 ? 63.043 25.030 3.685 1.00 8.68 523 THR A N 1
ATOM 3566 C CA . THR A 1 471 ? 63.393 23.780 3.007 1.00 8.19 523 THR A CA 1
ATOM 3567 C C . THR A 1 471 ? 63.099 23.851 1.510 1.00 7.84 523 THR A C 1
ATOM 3568 O O . THR A 1 471 ? 61.952 24.072 1.122 1.00 8.30 523 THR A O 1
ATOM 3572 N N . PRO A 1 472 ? 64.111 23.683 0.653 1.00 7.52 524 PRO A N 1
ATOM 3573 C CA . PRO A 1 472 ? 63.869 23.724 -0.791 1.00 7.88 524 PRO A CA 1
ATOM 3574 C C . PRO A 1 472 ? 62.848 22.687 -1.253 1.00 7.52 524 PRO A C 1
ATOM 3575 O O . PRO A 1 472 ? 62.926 21.516 -0.877 1.00 7.91 524 PRO A O 1
ATOM 3579 N N . GLY A 1 473 ? 61.888 23.128 -2.058 1.00 7.81 525 GLY A N 1
ATOM 3580 C CA . GLY A 1 473 ? 60.891 22.231 -2.614 1.00 7.68 525 GLY A CA 1
ATOM 3581 C C . GLY A 1 473 ? 59.696 21.987 -1.712 1.00 7.44 525 GLY A C 1
ATOM 3582 O O . GLY A 1 473 ? 58.723 21.390 -2.153 1.00 7.70 525 GLY A O 1
ATOM 3583 N N . MET A 1 474 ? 59.758 22.443 -0.463 1.00 7.28 526 MET A N 1
ATOM 3584 C CA . MET A 1 474 ? 58.693 22.161 0.505 1.00 6.68 526 MET A CA 1
ATOM 3585 C C . MET A 1 474 ? 57.381 22.838 0.103 1.00 6.40 526 MET A C 1
ATOM 3586 O O . MET A 1 474 ? 56.324 22.198 0.070 1.00 6.20 526 MET A O 1
ATOM 3591 N N . PHE A 1 475 ? 57.432 24.127 -0.217 1.00 6.66 527 PHE A N 1
ATOM 3592 C CA . PHE A 1 475 ? 56.214 24.837 -0.602 1.00 6.88 527 PHE A CA 1
ATOM 3593 C C . PHE A 1 475 ? 55.699 24.358 -1.960 1.00 6.89 527 PHE A C 1
ATOM 3594 O O . PHE A 1 475 ? 54.497 24.322 -2.174 1.00 7.18 527 PHE A O 1
ATOM 3602 N N . GLU A 1 476 ? 56.599 23.965 -2.859 1.00 7.42 528 GLU A N 1
ATOM 3603 C CA . GLU A 1 476 ? 56.173 23.341 -4.109 1.00 7.51 528 GLU A CA 1
ATOM 3604 C C . GLU A 1 476 ? 55.354 22.079 -3.800 1.00 6.96 528 GLU A C 1
ATOM 3605 O O . GLU A 1 476 ? 54.306 21.838 -4.426 1.00 7.03 528 GLU A O 1
ATOM 3616 N N . PHE A 1 477 ? 55.811 21.300 -2.819 1.00 6.47 529 PHE A N 1
ATOM 3617 C CA . PHE A 1 477 ? 55.075 20.113 -2.418 1.00 6.26 529 PHE A CA 1
ATOM 3618 C C . PHE A 1 477 ? 53.746 20.464 -1.742 1.00 6.42 529 PHE A C 1
ATOM 3619 O O . PHE A 1 477 ? 52.739 19.818 -1.995 1.00 6.21 529 PHE A O 1
ATOM 3627 N N . TYR A 1 478 ? 53.737 21.475 -0.881 1.00 5.98 530 TYR A N 1
ATOM 3628 C CA . TYR A 1 478 ? 52.489 21.899 -0.259 1.00 5.90 530 TYR A CA 1
ATOM 3629 C C . TYR A 1 478 ? 51.460 22.320 -1.320 1.00 5.93 530 TYR A C 1
ATOM 3630 O O . TYR A 1 478 ? 50.268 22.041 -1.161 1.00 5.98 530 TYR A O 1
ATOM 3639 N N . ARG A 1 479 ? 51.906 22.953 -2.410 1.00 6.00 531 ARG A N 1
ATOM 3640 C CA . ARG A 1 479 ? 51.030 23.249 -3.546 1.00 6.59 531 ARG A CA 1
ATOM 3641 C C . ARG A 1 479 ? 50.536 21.961 -4.206 1.00 6.70 531 ARG A C 1
ATOM 3642 O O . ARG A 1 479 ? 49.358 21.818 -4.495 1.00 6.86 531 ARG A O 1
ATOM 3650 N N . GLU A 1 480 ? 51.453 21.034 -4.462 1.00 6.65 532 GLU A N 1
ATOM 3651 C CA . GLU A 1 480 ? 51.094 19.747 -5.060 1.00 7.21 532 GLU A CA 1
ATOM 3652 C C . GLU A 1 480 ? 50.005 19.045 -4.235 1.00 7.05 532 GLU A C 1
ATOM 3653 O O . GLU A 1 480 ? 49.054 18.488 -4.783 1.00 6.69 532 GLU A O 1
ATOM 3659 N N . MET A 1 481 ? 50.165 19.078 -2.919 1.00 6.53 533 MET A N 1
ATOM 3660 C CA . MET A 1 481 ? 49.232 18.459 -1.982 1.00 6.65 533 MET A CA 1
ATOM 3661 C C . MET A 1 481 ? 47.891 19.187 -1.938 1.00 7.06 533 MET A C 1
ATOM 3662 O O . MET A 1 481 ? 46.842 18.554 -1.896 1.00 7.05 533 MET A O 1
ATOM 3667 N N . GLU A 1 482 ? 47.924 20.516 -1.941 1.00 6.46 534 GLU A N 1
ATOM 3668 C CA . GLU A 1 482 ? 46.693 21.305 -1.934 1.00 7.16 534 GLU A CA 1
ATOM 3669 C C . GLU A 1 482 ? 45.865 20.998 -3.188 1.00 7.63 534 GLU A C 1
ATOM 3670 O O . GLU A 1 482 ? 44.653 20.842 -3.114 1.00 8.27 534 GLU A O 1
ATOM 3676 N N . GLN A 1 483 ? 46.528 20.921 -4.331 1.00 7.88 535 GLN A N 1
ATOM 3677 C CA . GLN A 1 483 ? 45.874 20.590 -5.596 1.00 8.22 535 GLN A CA 1
ATOM 3678 C C . GLN A 1 483 ? 45.306 19.176 -5.554 1.00 8.36 535 GLN A C 1
ATOM 3679 O O . GLN A 1 483 ? 44.172 18.952 -5.985 1.00 8.45 535 GLN A O 1
ATOM 3685 N N . TRP A 1 484 ? 46.066 18.235 -5.003 1.00 7.69 536 TRP A N 1
ATOM 3686 C CA . TRP A 1 484 ? 45.600 16.851 -4.919 1.00 7.94 536 TRP A CA 1
ATOM 3687 C C . TRP A 1 484 ? 44.378 16.748 -3.987 1.00 7.87 536 TRP A C 1
ATOM 3688 O O . TRP A 1 484 ? 43.388 16.098 -4.338 1.00 7.59 536 TRP A O 1
ATOM 3699 N N . MET A 1 485 ? 44.430 17.378 -2.816 1.00 7.42 537 MET A N 1
ATOM 3700 C CA . MET A 1 485 ? 43.321 17.279 -1.866 1.00 7.67 537 MET A CA 1
ATOM 3701 C C . MET A 1 485 ? 42.039 17.869 -2.444 1.00 8.12 537 MET A C 1
ATOM 3702 O O . MET A 1 485 ? 40.960 17.325 -2.255 1.00 7.59 537 MET A O 1
ATOM 3709 N N . ARG A 1 486 ? 42.167 18.985 -3.151 1.00 8.09 538 ARG A N 1
ATOM 3710 C CA . ARG A 1 486 ? 41.007 19.639 -3.756 1.00 9.09 538 ARG A CA 1
ATOM 3711 C C . ARG A 1 486 ? 40.329 18.762 -4.778 1.00 9.08 538 ARG A C 1
ATOM 3712 O O . ARG A 1 486 ? 39.108 18.790 -4.900 1.00 9.69 538 ARG A O 1
ATOM 3727 N N . SER A 1 487 ? 41.135 18.044 -5.547 1.00 8.91 539 SER A N 1
ATOM 3728 C CA . SER A 1 487 ? 40.638 17.182 -6.628 1.00 9.53 539 SER A CA 1
ATOM 3729 C C . SER A 1 487 ? 40.145 15.837 -6.098 1.00 9.18 539 SER A C 1
ATOM 3730 O O . SER A 1 487 ? 39.169 15.294 -6.604 1.00 8.88 539 SER A O 1
ATOM 3737 N N . HIS A 1 488 ? 40.813 15.296 -5.081 1.00 8.49 540 HIS A N 1
ATOM 3738 C CA . HIS A 1 488 ? 40.501 13.956 -4.584 1.00 8.07 540 HIS A CA 1
ATOM 3739 C C . HIS A 1 488 ? 39.285 13.943 -3.656 1.00 7.60 540 HIS A C 1
ATOM 3740 O O . HIS A 1 488 ? 38.392 13.089 -3.784 1.00 7.82 540 HIS A O 1
ATOM 3747 N N . TYR A 1 489 ? 39.254 14.868 -2.708 1.00 7.11 541 TYR A N 1
ATOM 3748 C CA . TYR A 1 489 ? 38.159 14.948 -1.742 1.00 6.80 541 TYR A CA 1
ATOM 3749 C C . TYR A 1 489 ? 37.118 15.947 -2.258 1.00 6.88 541 TYR A C 1
ATOM 3750 O O . TYR A 1 489 ? 37.056 17.100 -1.832 1.00 7.70 541 TYR A O 1
ATOM 3759 N N . ASN A 1 490 ? 36.312 15.484 -3.206 1.00 6.99 542 ASN A N 1
ATOM 3760 C CA . ASN A 1 490 ? 35.408 16.352 -3.962 1.00 7.62 542 ASN A CA 1
ATOM 3761 C C . ASN A 1 490 ? 34.271 15.550 -4.576 1.00 7.85 542 ASN A C 1
ATOM 3762 O O . ASN A 1 490 ? 34.189 15.393 -5.786 1.00 8.85 542 ASN A O 1
ATOM 3767 N N . ASN A 1 491 ? 33.396 15.034 -3.724 1.00 7.79 543 ASN A N 1
ATOM 3768 C CA . ASN A 1 491 ? 32.344 14.140 -4.177 1.00 8.21 543 ASN A CA 1
ATOM 3769 C C . ASN A 1 491 ? 31.204 14.071 -3.149 1.00 8.58 543 ASN A C 1
ATOM 3770 O O . ASN A 1 491 ? 31.148 14.862 -2.207 1.00 8.89 543 ASN A O 1
ATOM 3775 N N . ASP A 1 492 ? 30.270 13.144 -3.325 1.00 9.23 544 ASP A N 1
ATOM 3776 C CA . ASP A 1 492 ? 29.123 13.067 -2.428 1.00 10.14 544 ASP A CA 1
ATOM 3777 C C . ASP A 1 492 ? 29.494 12.545 -1.024 1.00 9.97 544 ASP A C 1
ATOM 3778 O O . ASP A 1 492 ? 28.695 12.636 -0.093 1.00 10.80 544 ASP A O 1
ATOM 3787 N N . ASP A 1 493 ? 30.713 12.021 -0.886 1.00 9.62 545 ASP A N 1
ATOM 3788 C CA . ASP A 1 493 ? 31.198 11.447 0.365 1.00 9.53 545 ASP A CA 1
ATOM 3789 C C . ASP A 1 493 ? 32.062 12.370 1.212 1.00 8.90 545 ASP A C 1
ATOM 3790 O O . ASP A 1 493 ? 32.154 12.177 2.423 1.00 8.90 545 ASP A O 1
ATOM 3795 N N . ALA A 1 494 ? 32.714 13.347 0.588 1.00 8.47 546 ALA A N 1
ATOM 3796 C CA . ALA A 1 494 ? 33.674 14.194 1.302 1.00 8.14 546 ALA A CA 1
ATOM 3797 C C . ALA A 1 494 ? 33.980 15.452 0.523 1.00 8.39 546 ALA A C 1
ATOM 3798 O O . ALA A 1 494 ? 33.872 15.480 -0.702 1.00 8.08 546 ALA A O 1
ATOM 3800 N N . THR A 1 495 ? 34.382 16.491 1.239 1.00 7.97 547 THR A N 1
ATOM 3801 C CA . THR A 1 495 ? 34.905 17.695 0.604 1.00 7.92 547 THR A CA 1
ATOM 3802 C C . THR A 1 495 ? 36.123 18.226 1.352 1.00 7.68 547 THR A C 1
ATOM 3803 O O . THR A 1 495 ? 36.380 17.846 2.490 1.00 7.99 547 THR A O 1
ATOM 3807 N N . PHE A 1 496 ? 36.869 19.111 0.706 1.00 7.15 548 PHE A N 1
ATOM 3808 C CA . PHE A 1 496 ? 38.094 19.663 1.266 1.00 6.85 548 PHE A CA 1
ATOM 3809 C C . PHE A 1 496 ? 37.930 21.141 1.625 1.00 6.15 548 PHE A C 1
ATOM 3810 O O . PHE A 1 496 ? 37.344 21.904 0.857 1.00 7.16 548 PHE A O 1
ATOM 3818 N N . ARG A 1 497 ? 38.463 21.543 2.777 1.00 5.53 549 ARG A N 1
ATOM 3819 C CA . ARG A 1 497 ? 38.544 22.959 3.165 1.00 5.84 549 ARG A CA 1
ATOM 3820 C C . ARG A 1 497 ? 39.922 23.227 3.758 1.00 5.95 549 ARG A C 1
ATOM 3821 O O . ARG A 1 497 ? 40.365 22.493 4.637 1.00 5.81 549 ARG A O 1
ATOM 3829 N N . PRO A 1 498 ? 40.609 24.276 3.312 1.00 6.03 550 PRO A N 1
ATOM 3830 C CA . PRO A 1 498 ? 41.848 24.659 3.994 1.00 6.38 550 PRO A CA 1
ATOM 3831 C C . PRO A 1 498 ? 41.633 24.910 5.492 1.00 6.37 550 PRO A C 1
ATOM 3832 O O . PRO A 1 498 ? 40.539 25.320 5.903 1.00 7.17 550 PRO A O 1
ATOM 3836 N N . GLU A 1 499 ? 42.657 24.638 6.302 1.00 6.49 551 GLU A N 1
ATOM 3837 C CA . GLU A 1 499 ? 42.643 25.023 7.707 1.00 6.54 551 GLU A CA 1
ATOM 3838 C C . GLU A 1 499 ? 43.106 26.489 7.777 1.00 6.09 551 GLU A C 1
ATOM 3839 O O . GLU A 1 499 ? 44.257 26.807 7.455 1.00 6.38 551 GLU A O 1
ATOM 3845 N N . TRP A 1 500 ? 42.202 27.390 8.156 1.00 6.23 552 TRP A N 1
ATOM 3846 C CA . TRP A 1 500 ? 42.476 28.829 8.110 1.00 5.92 552 TRP A CA 1
ATOM 3847 C C . TRP A 1 500 ? 43.818 29.218 8.745 1.00 6.07 552 TRP A C 1
ATOM 3848 O O . TRP A 1 500 ? 44.554 30.058 8.221 1.00 5.77 552 TRP A O 1
ATOM 3859 N N . SER A 1 501 ? 44.133 28.608 9.880 1.00 6.09 553 SER A N 1
ATOM 3860 C CA . SER A 1 501 ? 45.321 28.971 10.645 1.00 6.34 553 SER A CA 1
ATOM 3861 C C . SER A 1 501 ? 46.641 28.517 10.022 1.00 6.72 553 SER A C 1
ATOM 3862 O O . SER A 1 501 ? 47.690 29.001 10.417 1.00 7.41 553 SER A O 1
ATOM 3865 N N . LYS A 1 502 ? 46.591 27.594 9.066 1.00 6.54 554 LYS A N 1
ATOM 3866 C CA . LYS A 1 502 ? 47.810 27.026 8.495 1.00 6.83 554 LYS A CA 1
ATOM 3867 C C . LYS A 1 502 ? 48.075 27.647 7.128 1.00 7.35 554 LYS A C 1
ATOM 3868 O O . LYS A 1 502 ? 47.460 28.648 6.766 1.00 7.92 554 LYS A O 1
ATOM 3874 N N . GLY A 1 503 ? 49.010 27.070 6.381 1.00 7.28 555 GLY A N 1
ATOM 3875 C CA . GLY A 1 503 ? 49.240 27.480 5.012 1.00 7.36 555 GLY A CA 1
ATOM 3876 C C . GLY A 1 503 ? 48.147 27.002 4.067 1.00 7.24 555 GLY A C 1
ATOM 3877 O O . GLY A 1 503 ? 47.567 25.918 4.225 1.00 7.35 555 GLY A O 1
ATOM 3878 N N . TRP A 1 504 ? 47.862 27.845 3.080 1.00 6.64 556 TRP A N 1
ATOM 3879 C CA . TRP A 1 504 ? 46.960 27.552 1.977 1.00 6.69 556 TRP A CA 1
ATOM 3880 C C . TRP A 1 504 ? 47.225 28.575 0.859 1.00 6.95 556 TRP A C 1
ATOM 3881 O O . TRP A 1 504 ? 47.994 29.519 1.051 1.00 7.37 556 TRP A O 1
ATOM 3892 N N . ALA A 1 505 ? 46.580 28.388 -0.292 1.00 7.13 557 ALA A N 1
ATOM 3893 C CA . ALA A 1 505 ? 46.863 29.196 -1.486 1.00 7.17 557 ALA A CA 1
ATOM 3894 C C . ALA A 1 505 ? 48.359 29.214 -1.802 1.00 7.34 557 ALA A C 1
ATOM 3895 O O . ALA A 1 505 ? 48.943 30.267 -2.069 1.00 7.87 557 ALA A O 1
ATOM 3897 N N . 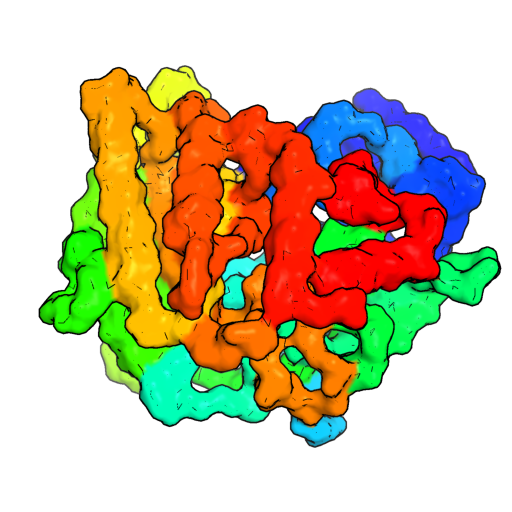PHE A 1 506 ? 48.978 28.037 -1.778 1.00 7.78 558 PHE A N 1
ATOM 3898 C CA . PHE A 1 506 ? 50.401 27.907 -2.065 1.00 7.56 558 PHE A CA 1
ATOM 3899 C C . PHE A 1 506 ? 50.662 28.222 -3.538 1.00 8.10 558 PHE A C 1
ATOM 3900 O O . PHE A 1 506 ? 50.175 27.507 -4.423 1.00 8.50 558 PHE A O 1
ATOM 3908 N N . GLY A 1 507 ? 51.444 29.268 -3.799 1.00 8.30 559 GLY A N 1
ATOM 3909 C CA . GLY A 1 507 ? 51.655 29.742 -5.156 1.00 8.70 559 GLY A CA 1
ATOM 3910 C C . GLY A 1 507 ? 53.043 29.847 -5.785 1.00 9.58 559 GLY A C 1
ATOM 3911 O O . GLY A 1 507 ? 53.164 30.622 -6.744 1.00 10.82 559 GLY A O 1
ATOM 3912 N N . PRO A 1 508 ? 54.069 29.107 -5.360 1.00 9.31 560 PRO A N 1
ATOM 3913 C CA . PRO A 1 508 ? 54.028 28.083 -4.304 1.00 8.97 560 PRO A CA 1
ATOM 3914 C C . PRO A 1 508 ? 54.119 28.577 -2.853 1.00 8.86 560 PRO A C 1
ATOM 3915 O O . PRO A 1 508 ? 53.742 27.814 -1.962 1.00 8.28 560 PRO A O 1
ATOM 3919 N N . ASP A 1 509 ? 54.588 29.794 -2.601 1.00 8.94 561 ASP A N 1
ATOM 3920 C CA . ASP A 1 509 ? 54.665 30.275 -1.222 1.00 9.37 561 ASP A CA 1
ATOM 3921 C C . ASP A 1 509 ? 53.238 30.402 -0.671 1.00 8.67 561 ASP A C 1
ATOM 3922 O O . ASP A 1 509 ? 52.313 30.733 -1.412 1.00 8.08 561 ASP A O 1
ATOM 3927 N N . PRO A 1 510 ? 53.035 30.150 0.620 1.00 8.44 562 PRO A N 1
ATOM 3928 C CA . PRO A 1 510 ? 51.679 30.237 1.164 1.00 8.31 562 PRO A CA 1
ATOM 3929 C C . PRO A 1 510 ? 51.100 31.637 0.960 1.00 7.40 562 PRO A C 1
ATOM 3930 O O . PRO A 1 510 ? 51.828 32.641 1.027 1.00 7.07 562 PRO A O 1
ATOM 3934 N N . TYR A 1 511 ? 49.808 31.676 0.659 1.00 7.33 563 TYR A N 1
ATOM 3935 C CA . TYR A 1 511 ? 49.016 32.897 0.583 1.00 7.44 563 TYR A CA 1
ATOM 3936 C C . TYR A 1 511 ? 49.320 33.721 -0.672 1.00 7.98 563 TYR A C 1
ATOM 3937 O O . TYR A 1 511 ? 48.937 34.890 -0.741 1.00 9.55 563 TYR A O 1
ATOM 3946 N N . THR A 1 512 ? 49.988 33.114 -1.661 1.00 8.41 564 THR A N 1
ATOM 3947 C CA . THR A 1 512 ? 50.342 33.831 -2.902 1.00 8.78 564 THR A CA 1
ATOM 3948 C C . THR A 1 512 ? 49.688 33.342 -4.202 1.00 9.41 564 THR A C 1
ATOM 3949 O O . THR A 1 512 ? 49.904 33.966 -5.242 1.00 10.24 564 THR A O 1
ATOM 3953 N N . ASP A 1 513 ? 48.922 32.251 -4.170 1.00 9.34 565 ASP A N 1
ATOM 3954 C CA . ASP A 1 513 ? 48.188 31.813 -5.353 1.00 9.69 565 ASP A CA 1
ATOM 3955 C C . ASP A 1 513 ? 46.980 32.729 -5.444 1.00 9.87 565 ASP A C 1
ATOM 3956 O O . ASP A 1 513 ? 46.028 32.589 -4.685 1.00 9.44 565 ASP A O 1
ATOM 3961 N N . ASN A 1 514 ? 47.034 33.700 -6.349 1.00 10.62 566 ASN A N 1
ATOM 3962 C CA . ASN A 1 514 ? 45.992 34.715 -6.411 1.00 10.98 566 ASN A CA 1
ATOM 3963 C C . ASN A 1 514 ? 44.610 34.149 -6.725 1.00 10.60 566 ASN A C 1
ATOM 3964 O O . ASN A 1 514 ? 43.613 34.625 -6.191 1.00 10.35 566 ASN A O 1
ATOM 3969 N N . ASP A 1 515 ? 44.547 33.141 -7.583 1.00 10.23 567 ASP A N 1
ATOM 3970 C CA . ASP A 1 515 ? 43.271 32.541 -7.944 1.00 10.60 567 ASP A CA 1
ATOM 3971 C C . ASP A 1 515 ? 42.625 31.890 -6.724 1.00 9.89 567 ASP A C 1
ATOM 3972 O O . ASP A 1 515 ? 41.426 31.998 -6.520 1.00 9.46 567 ASP A O 1
ATOM 3977 N N . ILE A 1 516 ? 43.418 31.221 -5.896 1.00 9.10 568 ILE A N 1
ATOM 3978 C CA . ILE A 1 516 ? 42.852 30.604 -4.706 1.00 8.77 568 ILE A CA 1
ATOM 3979 C C . ILE A 1 516 ? 42.382 31.676 -3.719 1.00 8.59 568 ILE A C 1
ATOM 3980 O O . ILE A 1 516 ? 41.273 31.597 -3.203 1.00 8.21 568 ILE A O 1
ATOM 3985 N N . VAL A 1 517 ? 43.207 32.698 -3.481 1.00 8.11 569 VAL A N 1
ATOM 3986 C CA . VAL A 1 517 ? 42.864 33.726 -2.496 1.00 8.25 569 VAL A CA 1
ATOM 3987 C C . VAL A 1 517 ? 41.594 34.478 -2.906 1.00 8.55 569 VAL A C 1
ATOM 3988 O O . VAL A 1 517 ? 40.720 34.699 -2.071 1.00 8.06 569 VAL A O 1
ATOM 3992 N N . THR A 1 518 ? 41.489 34.842 -4.187 1.00 8.78 570 THR A N 1
ATOM 3993 C CA . THR A 1 518 ? 40.419 35.744 -4.642 1.00 9.45 570 THR A CA 1
ATOM 3994 C C . THR A 1 518 ? 39.202 35.052 -5.239 1.00 9.62 570 THR A C 1
ATOM 3995 O O . THR A 1 518 ? 38.158 35.690 -5.378 1.00 10.76 570 THR A O 1
ATOM 3999 N N . ASN A 1 519 ? 39.328 33.779 -5.605 1.00 9.32 571 ASN A N 1
ATOM 4000 C CA . ASN A 1 519 ? 38.229 33.043 -6.240 1.00 9.48 571 ASN A CA 1
ATOM 4001 C C . ASN A 1 519 ? 37.875 31.749 -5.513 1.00 9.17 571 ASN A C 1
ATOM 4002 O O . ASN A 1 519 ? 36.705 31.522 -5.212 1.00 9.46 571 ASN A O 1
ATOM 4011 N N . LYS A 1 520 ? 38.867 30.902 -5.231 1.00 9.11 572 LYS A N 1
ATOM 4012 C CA . LYS A 1 520 ? 38.560 29.559 -4.733 1.00 8.59 572 LYS A CA 1
ATOM 4013 C C . LYS A 1 520 ? 38.167 29.501 -3.262 1.00 8.28 572 LYS A C 1
ATOM 4014 O O . LYS A 1 520 ? 37.412 28.620 -2.891 1.00 7.98 572 LYS A O 1
ATOM 4020 N N . MET A 1 521 ? 38.659 30.411 -2.424 1.00 7.68 573 MET A N 1
ATOM 4021 C CA . MET A 1 521 ? 38.214 30.430 -1.029 1.00 7.74 573 MET A CA 1
ATOM 4022 C C . MET A 1 521 ? 36.733 30.787 -0.969 1.00 7.58 573 MET A C 1
ATOM 4023 O O . MET A 1 521 ? 35.958 30.118 -0.294 1.00 7.28 573 MET A O 1
ATOM 4028 N N . ARG A 1 522 ? 36.330 31.810 -1.711 1.00 7.27 574 ARG A N 1
ATOM 4029 C CA . ARG A 1 522 ? 34.914 32.136 -1.850 1.00 7.47 574 ARG A CA 1
ATOM 4030 C C . ARG A 1 522 ? 34.124 30.926 -2.353 1.00 7.16 574 ARG A C 1
ATOM 4031 O O . ARG A 1 522 ? 33.068 30.612 -1.825 1.00 7.96 574 ARG A O 1
ATOM 4039 N N . ALA A 1 523 ? 34.634 30.263 -3.384 1.00 7.40 575 ALA A N 1
ATOM 4040 C CA . ALA A 1 523 ? 33.927 29.113 -3.954 1.00 7.07 575 ALA A CA 1
ATOM 4041 C C . ALA A 1 523 ? 33.687 28.052 -2.882 1.00 7.26 575 ALA A C 1
ATOM 4042 O O . ALA A 1 523 ? 32.598 27.486 -2.785 1.00 7.57 575 ALA A O 1
ATOM 4044 N N . THR A 1 524 ? 34.704 27.788 -2.069 1.00 7.11 576 THR A N 1
ATOM 4045 C CA . THR A 1 524 ? 34.591 26.806 -0.989 1.00 6.99 576 THR A CA 1
ATOM 4046 C C . THR A 1 524 ? 33.445 27.150 -0.043 1.00 7.07 576 THR A C 1
ATOM 4047 O O . THR A 1 524 ? 32.686 26.273 0.372 1.00 7.11 576 THR A O 1
ATOM 4051 N N . TYR A 1 525 ? 33.317 28.435 0.274 1.00 6.63 577 TYR A N 1
ATOM 4052 C CA . TYR A 1 525 ? 32.356 28.908 1.263 1.00 6.95 577 TYR A CA 1
ATOM 4053 C C . TYR A 1 525 ? 31.037 29.431 0.676 1.00 7.32 577 TYR A C 1
ATOM 4054 O O . TYR A 1 525 ? 30.238 30.018 1.390 1.00 7.96 577 TYR A O 1
ATOM 4063 N N . ILE A 1 526 ? 30.789 29.162 -0.605 1.00 7.86 578 ILE A N 1
ATOM 4064 C CA . ILE A 1 526 ? 29.429 29.259 -1.148 1.00 8.50 578 ILE A CA 1
ATOM 4065 C C . ILE A 1 526 ? 28.902 27.884 -1.567 1.00 9.04 578 ILE A C 1
ATOM 4066 O O . ILE A 1 526 ? 27.733 27.753 -1.896 1.00 9.14 578 ILE A O 1
ATOM 4071 N N . GLU A 1 527 ? 29.743 26.855 -1.512 1.00 8.74 579 GLU A N 1
ATOM 4072 C CA . GLU A 1 527 ? 29.332 25.525 -1.942 1.00 9.14 579 GLU A CA 1
ATOM 4073 C C . GLU A 1 527 ? 28.389 24.865 -0.937 1.00 9.23 579 GLU A C 1
ATOM 4074 O O . GLU A 1 527 ? 28.724 24.723 0.233 1.00 9.40 579 GLU A O 1
ATOM 4080 N N . GLY A 1 528 ? 27.205 24.462 -1.403 1.00 9.61 580 GLY A N 1
ATOM 4081 C CA . GLY A 1 528 ? 26.273 23.686 -0.596 1.00 9.96 580 GLY A CA 1
ATOM 4082 C C . GLY A 1 528 ? 25.498 24.437 0.469 1.00 10.02 580 GLY A C 1
ATOM 4083 O O . GLY A 1 528 ? 24.797 23.817 1.261 1.00 11.03 580 GLY A O 1
ATOM 4084 N N . VAL A 1 529 ? 25.619 25.764 0.500 1.00 9.61 581 VAL A N 1
ATOM 4085 C CA . VAL A 1 529 ? 24.950 26.600 1.501 1.00 9.63 581 VAL A CA 1
ATOM 4086 C C . VAL A 1 529 ? 24.029 27.611 0.809 1.00 10.07 581 VAL A C 1
ATOM 4087 O O . VAL A 1 529 ? 24.221 27.917 -0.364 1.00 9.67 581 VAL A O 1
ATOM 4091 N N . PRO A 1 530 ? 23.029 28.125 1.515 1.00 11.05 582 PRO A N 1
ATOM 4092 C CA . PRO A 1 530 ? 22.112 29.091 0.894 1.00 11.67 582 PRO A CA 1
ATOM 4093 C C . PRO A 1 530 ? 22.747 30.455 0.672 1.00 12.14 582 PRO A C 1
ATOM 4094 O O . PRO A 1 530 ? 23.696 30.828 1.361 1.00 12.01 582 PRO A O 1
ATOM 4098 N N . THR A 1 531 ? 22.212 31.204 -0.285 1.00 12.65 583 THR A N 1
ATOM 4099 C CA . THR A 1 531 ? 22.750 32.530 -0.592 1.00 12.94 583 THR A CA 1
ATOM 4100 C C . THR A 1 531 ? 22.436 33.549 0.496 1.00 13.49 583 THR A C 1
ATOM 4101 O O . THR A 1 531 ? 22.978 34.657 0.471 1.00 14.32 583 THR A O 1
ATOM 4105 N N . THR A 1 532 ? 21.565 33.178 1.430 1.00 13.24 584 THR A N 1
ATOM 4106 C CA . THR A 1 532 ? 21.249 33.992 2.597 1.00 13.94 584 THR A CA 1
ATOM 4107 C C . THR A 1 532 ? 22.225 33.805 3.758 1.00 12.93 584 THR A C 1
ATOM 4108 O O . THR A 1 532 ? 22.138 34.533 4.743 1.00 13.55 584 THR A O 1
ATOM 4112 N N . GLU A 1 533 ? 23.136 32.834 3.648 1.00 11.89 585 GLU A N 1
ATOM 4113 C CA . GLU A 1 533 ? 24.119 32.587 4.712 1.00 10.65 585 GLU A CA 1
ATOM 4114 C C . GLU A 1 533 ? 25.355 31.877 4.143 1.00 9.46 585 GLU A C 1
ATOM 4115 O O . GLU A 1 533 ? 25.550 30.663 4.301 1.00 9.56 585 GLU A O 1
ATOM 4121 N N . ASN A 1 534 ? 26.192 32.659 3.474 1.00 8.55 586 ASN A N 1
ATOM 4122 C CA . ASN A 1 534 ? 27.392 32.149 2.817 1.00 7.67 586 ASN A CA 1
ATOM 4123 C C . ASN A 1 534 ? 28.536 33.176 2.871 1.00 7.37 586 ASN A C 1
ATOM 4124 O O . ASN A 1 534 ? 28.458 34.169 3.602 1.00 7.41 586 ASN A O 1
ATOM 4129 N N . TRP A 1 535 ? 29.592 32.936 2.101 1.00 7.20 587 TRP A N 1
ATOM 4130 C CA . TRP A 1 535 ? 30.763 33.811 2.085 1.00 7.08 587 TRP A CA 1
ATOM 4131 C C . TRP A 1 535 ? 30.379 35.256 1.791 1.00 7.35 587 TRP A C 1
ATOM 4132 O O . TRP A 1 535 ? 30.916 36.188 2.390 1.00 7.39 587 TRP A O 1
ATOM 4143 N N . ASP A 1 536 ? 29.473 35.436 0.837 1.00 7.68 588 ASP A N 1
ATOM 4144 C CA . ASP A 1 536 ? 29.047 36.777 0.441 1.00 7.96 588 ASP A CA 1
ATOM 4145 C C . ASP A 1 536 ? 28.248 37.483 1.542 1.00 8.47 588 ASP A C 1
ATOM 4146 O O . ASP A 1 536 ? 28.386 38.706 1.719 1.00 8.47 588 ASP A O 1
ATOM 4151 N N . THR A 1 537 ? 27.440 36.722 2.285 1.00 8.45 589 THR A N 1
ATOM 4152 C CA . THR A 1 537 ? 26.744 37.225 3.477 1.00 9.27 589 THR A CA 1
ATOM 4153 C C . THR A 1 537 ? 27.743 37.741 4.504 1.00 8.89 589 THR A C 1
ATOM 4154 O O . THR A 1 537 ? 27.569 38.802 5.102 1.00 9.01 589 THR A O 1
ATOM 4158 N N . ALA A 1 538 ? 28.797 36.964 4.724 1.00 8.69 590 ALA A N 1
ATOM 4159 C CA . ALA A 1 538 ? 29.828 37.350 5.677 1.00 8.78 590 ALA A CA 1
ATOM 4160 C C . ALA A 1 538 ? 30.545 38.632 5.231 1.00 8.81 590 ALA A C 1
ATOM 4161 O O . ALA A 1 538 ? 30.702 39.553 6.022 1.00 8.79 590 ALA A O 1
ATOM 4163 N N . ARG A 1 539 ? 30.939 38.714 3.964 1.00 8.60 591 ARG A N 1
ATOM 4164 C CA . ARG A 1 539 ? 31.566 39.934 3.434 1.00 8.70 591 ARG A CA 1
ATOM 4165 C C . ARG A 1 539 ? 30.685 41.163 3.644 1.00 8.70 591 ARG A C 1
ATOM 4166 O O . ARG A 1 539 ? 31.163 42.216 4.061 1.00 9.08 591 ARG A O 1
ATOM 4174 N N . ALA A 1 540 ? 29.394 41.021 3.357 1.00 8.68 592 ALA A N 1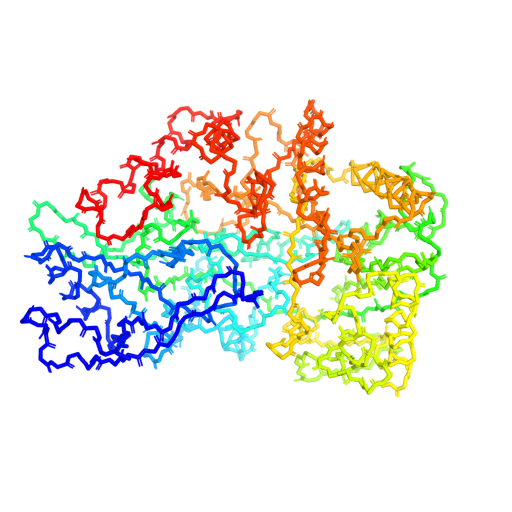
ATOM 4175 C CA . ALA A 1 540 ? 28.455 42.129 3.501 1.00 8.88 592 ALA A CA 1
ATOM 4176 C C . ALA A 1 540 ? 28.362 42.599 4.940 1.00 8.99 592 ALA A C 1
ATOM 4177 O O . ALA A 1 540 ? 28.295 43.803 5.200 1.00 9.38 592 ALA A O 1
ATOM 4179 N N . ARG A 1 541 ? 28.352 41.654 5.875 1.00 9.07 593 ARG A N 1
ATOM 4180 C CA . ARG A 1 541 ? 28.306 41.981 7.294 1.00 8.99 593 ARG A CA 1
ATOM 4181 C C . ARG A 1 541 ? 29.573 42.695 7.744 1.00 9.09 593 ARG A C 1
ATOM 4182 O O . ARG A 1 541 ? 29.516 43.693 8.467 1.00 8.66 593 ARG A O 1
ATOM 4190 N N . TYR A 1 542 ? 30.730 42.190 7.329 1.00 8.65 594 TYR A N 1
ATOM 4191 C CA . TYR A 1 542 ? 31.999 42.801 7.718 1.00 9.04 594 TYR A CA 1
ATOM 4192 C C . TYR A 1 542 ? 32.101 44.243 7.235 1.00 9.31 594 TYR A C 1
ATOM 4193 O O . TYR A 1 542 ? 32.600 45.112 7.955 1.00 9.35 594 TYR A O 1
ATOM 4202 N N . ASN A 1 543 ? 31.648 44.490 6.013 1.00 9.58 595 ASN A N 1
ATOM 4203 C CA . ASN A 1 543 ? 31.692 45.839 5.446 1.00 10.42 595 ASN A CA 1
ATOM 4204 C C . ASN A 1 543 ? 30.651 46.762 6.089 1.00 10.51 595 ASN A C 1
ATOM 4205 O O . ASN A 1 543 ? 30.891 47.957 6.226 1.00 10.78 595 ASN A O 1
ATOM 4210 N N . GLN A 1 544 ? 29.522 46.215 6.524 1.00 10.56 596 GLN A N 1
ATOM 4211 C CA . GLN A 1 544 ? 28.519 47.012 7.249 1.00 11.14 596 GLN A CA 1
ATOM 4212 C C . GLN A 1 544 ? 29.098 47.497 8.580 1.00 11.23 596 GLN A C 1
ATOM 4213 O O . GLN A 1 544 ? 28.924 48.663 8.953 1.00 11.83 596 GLN A O 1
ATOM 4224 N N . ILE A 1 545 ? 29.793 46.601 9.278 1.00 10.98 597 ILE A N 1
ATOM 4225 C CA . ILE A 1 545 ? 30.384 46.878 10.592 1.00 11.98 597 ILE A CA 1
ATOM 4226 C C . ILE A 1 545 ? 31.594 47.804 10.492 1.00 10.81 597 ILE A C 1
ATOM 4227 O O . ILE A 1 545 ? 31.910 48.522 11.435 1.00 11.64 597 ILE A O 1
ATOM 4232 N N . ASP A 1 546 ? 32.282 47.778 9.358 1.00 9.99 598 ASP A N 1
ATOM 4233 C CA . ASP A 1 546 ? 33.509 48.538 9.171 1.00 9.71 598 ASP A CA 1
ATOM 4234 C C . ASP A 1 546 ? 33.633 48.953 7.700 1.00 9.53 598 ASP A C 1
ATOM 4235 O O . ASP A 1 546 ? 34.463 48.426 6.958 1.00 9.06 598 ASP A O 1
ATOM 4240 N N . PRO A 1 547 ? 32.814 49.917 7.269 1.00 9.84 599 PRO A N 1
ATOM 4241 C CA . PRO A 1 547 ? 32.823 50.342 5.866 1.00 10.21 599 PRO A CA 1
ATOM 4242 C C . PRO A 1 547 ? 34.083 51.106 5.489 1.00 10.18 599 PRO A C 1
ATOM 4243 O O . PRO A 1 547 ? 34.433 51.128 4.314 1.00 11.22 599 PRO A O 1
ATOM 4247 N N . HIS A 1 548 ? 34.767 51.680 6.478 1.00 9.66 600 HIS A N 1
ATOM 4248 C CA . HIS A 1 548 ? 36.013 52.402 6.252 1.00 9.42 600 HIS A CA 1
ATOM 4249 C C . HIS A 1 548 ? 37.231 51.484 6.241 1.00 9.07 600 HIS A C 1
ATOM 4250 O O . HIS A 1 548 ? 38.349 51.944 6.048 1.00 9.68 600 HIS A O 1
ATOM 4257 N N . ARG A 1 549 ? 37.002 50.185 6.419 1.00 9.00 601 ARG A N 1
ATOM 4258 C CA . ARG A 1 549 ? 38.071 49.187 6.330 1.00 8.69 601 ARG A CA 1
ATOM 4259 C C . ARG A 1 549 ? 39.242 49.495 7.259 1.00 8.87 601 ARG A C 1
ATOM 4260 O O . ARG A 1 549 ? 40.405 49.300 6.908 1.00 8.99 601 ARG A O 1
ATOM 4268 N N . VAL A 1 550 ? 38.924 49.972 8.455 1.00 8.87 602 VAL A N 1
ATOM 4269 C CA . VAL A 1 550 ? 39.946 50.184 9.481 1.00 9.02 602 VAL A CA 1
ATOM 4270 C C . VAL A 1 550 ? 40.613 48.859 9.883 1.00 9.19 602 VAL A C 1
ATOM 4271 O O . VAL A 1 550 ? 41.836 48.812 10.065 1.00 8.85 602 VAL A O 1
ATOM 4275 N N . PHE A 1 551 ? 39.820 47.794 9.980 1.00 8.59 603 PHE A N 1
ATOM 4276 C CA . PHE A 1 551 ? 40.313 46.484 10.456 1.00 8.47 603 PHE A CA 1
ATOM 4277 C C . PHE A 1 551 ? 40.692 45.587 9.269 1.00 8.17 603 PHE A C 1
ATOM 4278 O O . PHE A 1 551 ? 40.136 44.511 9.087 1.00 8.58 603 PHE A O 1
ATOM 4286 N N . THR A 1 552 ? 41.625 46.070 8.454 1.00 8.20 604 THR A N 1
ATOM 4287 C CA . THR A 1 552 ? 42.090 45.358 7.264 1.00 8.55 604 THR A CA 1
ATOM 4288 C C . THR A 1 552 ? 43.573 45.583 7.020 1.00 9.07 604 THR A C 1
ATOM 4289 O O . THR A 1 552 ? 44.208 46.414 7.669 1.00 9.24 604 THR A O 1
ATOM 4293 N N . ASN A 1 553 ? 44.100 44.804 6.081 1.00 9.02 605 ASN A N 1
ATOM 4294 C CA . ASN A 1 553 ? 45.388 45.039 5.436 1.00 9.05 605 ASN A CA 1
ATOM 4295 C C . ASN A 1 553 ? 45.280 44.608 3.966 1.00 9.27 605 ASN A C 1
ATOM 4296 O O . ASN A 1 553 ? 44.187 44.269 3.505 1.00 9.04 605 ASN A O 1
ATOM 4301 N N . GLY A 1 554 ? 46.381 44.627 3.225 1.00 9.21 606 GLY A N 1
ATOM 4302 C CA . GLY A 1 554 ? 46.324 44.359 1.797 1.00 9.25 606 GLY A CA 1
ATOM 4303 C C . GLY A 1 554 ? 45.872 42.946 1.469 1.00 9.16 606 GLY A C 1
ATOM 4304 O O . GLY A 1 554 ? 45.207 42.722 0.456 1.00 10.25 606 GLY A O 1
ATOM 4305 N N . PHE A 1 555 ? 46.247 41.997 2.324 1.00 8.68 607 PHE A N 1
ATOM 4306 C CA . PHE A 1 555 ? 45.825 40.607 2.158 1.00 8.63 607 PHE A CA 1
ATOM 4307 C C . PHE A 1 555 ? 44.329 40.441 2.416 1.00 8.46 607 PHE A C 1
ATOM 4308 O O . PHE A 1 555 ? 43.622 39.777 1.648 1.00 8.23 607 PHE A O 1
ATOM 4316 N N . MET A 1 556 ? 43.846 41.054 3.491 1.00 8.74 608 MET A N 1
ATOM 4317 C CA . MET A 1 556 ? 42.418 41.056 3.791 1.00 9.08 608 MET A CA 1
ATOM 4318 C C . MET A 1 556 ? 41.595 41.623 2.633 1.00 9.37 608 MET A C 1
ATOM 4319 O O . MET A 1 556 ? 40.483 41.163 2.392 1.00 10.21 608 MET A O 1
ATOM 4324 N N . ASP A 1 557 ? 42.125 42.639 1.956 1.00 9.85 609 ASP A N 1
ATOM 4325 C CA . ASP A 1 557 ? 41.425 43.281 0.844 1.00 10.11 609 ASP A CA 1
ATOM 4326 C C . ASP A 1 557 ? 41.294 42.338 -0.363 1.00 10.46 609 ASP A C 1
ATOM 4327 O O . ASP A 1 557 ? 40.326 42.448 -1.128 1.00 11.56 609 ASP A O 1
ATOM 4332 N N . LYS A 1 558 ? 42.248 41.420 -0.534 1.00 9.72 610 LYS A N 1
ATOM 4333 C CA . LYS A 1 558 ? 42.163 40.411 -1.590 1.00 9.64 610 LYS A CA 1
ATOM 4334 C C . LYS A 1 558 ? 41.186 39.289 -1.219 1.00 8.83 610 LYS A C 1
ATOM 4335 O O . LYS A 1 558 ? 40.424 38.821 -2.066 1.00 8.94 610 LYS A O 1
ATOM 4344 N N . LEU A 1 559 ? 41.218 38.868 0.042 1.00 8.51 611 LEU A N 1
ATOM 4345 C CA . LEU A 1 559 ? 40.414 37.738 0.513 1.00 8.18 611 LEU A CA 1
ATOM 4346 C C . LEU A 1 559 ? 38.947 38.128 0.758 1.00 8.47 611 LEU A C 1
ATOM 4347 O O . LEU A 1 559 ? 38.031 37.409 0.372 1.00 7.97 611 LEU A O 1
ATOM 4352 N N . LEU A 1 560 ? 38.737 39.275 1.405 1.00 9.08 612 LEU A N 1
ATOM 4353 C CA . LEU A 1 560 ? 37.416 39.716 1.851 1.00 9.77 612 LEU A CA 1
ATOM 4354 C C . LEU A 1 560 ? 37.134 41.160 1.419 1.00 10.46 612 LEU A C 1
ATOM 4355 O O . LEU A 1 560 ? 37.053 42.067 2.263 1.00 10.43 612 LEU A O 1
ATOM 4360 N N . PRO A 1 561 ? 36.975 41.386 0.117 1.00 11.90 613 PRO A N 1
ATOM 4361 C CA . PRO A 1 561 ? 36.593 42.717 -0.373 1.00 13.08 613 PRO A CA 1
ATOM 4362 C C . PRO A 1 561 ? 35.169 43.091 0.015 1.00 14.46 613 PRO A C 1
ATOM 4363 O O . PRO A 1 561 ? 34.814 44.267 -0.042 1.00 16.23 613 PRO A O 1
#

Organism: Brevibacterium sterolicum (NCBI:txid1702)

B-factor: mean 13.76, std 7.36, range [5.53, 44.72]

Sequence (536 aa):
APLPTPPNFPNDIALFQQAYQNWSKEIMLDATWVCSPKTPQDVVRLANWAHEHDYKIRPRGAMAGWTPLTVEKGANVEKVILADTMTHLNGITVNTGGPVATVTAGAGASIEAIVTELQKHDLGWANLPAPGVLSIGGALAVNAHGAALPAVGQTTLPGHTYGSLSNLVTELTAVVWNGTTYALETYQRNDPRITPLLTNLGRCFLTSVTMQAGPNFRQRCQSYTDIPWRELFAPKGADGRTFEKFVAESGGAEAIWYPFTEKPWMKVWTVSGKPPQAREVSGPYNYIFSDNLPEPITDMIGAINAGNPGIAPLFGPAMYEITKLGLAATNANDIWGWSKDVQFYIKATTLRLTEGGGAVVTSRANIATVINDFTEWFHERIEFYRAKGEFPLNGPVEIRCCGLDQAADVKVPSVGPPTISATRPRPDHPDWDVAIWLNVLGVPGTPGMFEFYREMEQWMRSHYNNDDATFRPEWSKGWAFGPDPYTDNDIVTNKMRATYIEGVPTTENWDTARARYNQIDPHRVFTNGFMDKLLP